Protein AF-0000000085067129 (afdb_homodimer)

Organism: Shewanella halifaxensis (strain HAW-EB4) (NCBI:txid458817)

Secondary structure (DSSP, 8-state):
---GGGS-HHHHHHHHHHHHH--HHHHHHHHT--HHHHHHHHHHHHHHHTS--EEEETTEEEE-HHHHHHHHHHHHHHHHHHHHHHS-S---S---EEEEEE--HHHHTTHHHHHHHHHHHHT--EEEEEE---TTHHHHHHTTS-SEEEESS----SSEEEEEEEEE---EEEEETT-GGGG-SSPP-HHHHHTS-EEEE---SSTTPPPHHHHHHHHTT----EEEEE--HHHHHHHHHTSS-EEEE-BHHHHHHHHHHSSEEEEEPPHHHHHHHHHHH--EEEEEEEETT--SS-HHHHHHHHHHHHHHB--S-GGGGS---/---GGGS-HHHHHHHHHHHHH--HHHHHHHHT--HHHHHHHHHHHHHHHTS--EEEETTEEEE-HHHHHHHHHHHHHHHHHHHHHHS-S---S---EEEEEE--HHHHTTHHHHHHHHHHHHT--EEEEEE---TTHHHHHHTTS-SEEEESS----SSEEEEEEEEE---EEEEETT-GGGG-SSPP-HHHHHTS-EEEE---SSTTPPPHHHHHHHHTT----EEEEE--HHHHHHHHHTSS-EEEE-BHHHHHHHHHHSSEEEEEPPHHHHHHHHHHH--EEEEEEEETT--SS-HHHHHHHHHHHHHHB--S-GGGGS---

InterPro domains:
  IPR000847 LysR, HTH, N-terminal domain [PF00126] (11-63)
  IPR000847 LysR, HTH, N-terminal domain [PS50931] (11-64)
  IPR005119 LysR, substrate-binding [PF03466] (95-211)
  IPR036388 Winged helix-like DNA-binding domain superfamily [G3DSA:1.10.10.10] (8-89)
  IPR036390 Winged helix DNA-binding domain superfamily [SSF46785] (8-84)
  IPR050389 LysR-type Transcriptional Regulators [PTHR30118] (3-269)

pLDDT: mean 81.86, std 15.65, range [25.8, 98.38]

Sequence (650 aa):
MSKLSVNSLFDIQVFVLLYESLNATAVSQTLGVPSSKISRSLKSLRHSLNAPLFIRKQQGFETSDLANDIYPKMKRIVELAKHCEKIQVGTDNLRTRKLVIACPPTLSLNLLNHLQARAHEEQDSFLFHIKPCTSNVAELIKQQHVDIAVTYGAYNTEQLTSSLIVTSSNYVLVAKQGHPLLSHQQPLGLDDIFDYPYISFSGNEINDVIDPLECYALDVERKLKLVVKVCFLADLMLQLEQSDAIALLSHMDAVEFLCQRGNIGALKLEKSLCESINQRSGCDHYYLTQMRKNTTSPSWIGEEIHRYIQANITSDSEGYNEDIKMSKLSVNSLFDIQVFVLLYESLNATAVSQTLGVPSSKISRSLKSLRHSLNAPLFIRKQQGFETSDLANDIYPKMKRIVELAKHCEKIQVGTDNLRTRKLVIACPPTLSLNLLNHLQARAHEEQDSFLFHIKPCTSNVAELIKQQHVDIAVTYGAYNTEQLTSSLIVTSSNYVLVAKQGHPLLSHQQPLGLDDIFDYPYISFSGNEINDVIDPLECYALDVERKLKLVVKVCFLADLMLQLEQSDAIALLSHMDAVEFLCQRGNIGALKLEKSLCESINQRSGCDHYYLTQMRKNTTSPSWIGEEIHRYIQANITSDSEGYNEDIK

Radius of gyration: 26.35 Å; Cα contacts (8 Å, |Δi|>4): 1112; chains: 2; bounding box: 60×76×76 Å

Solvent-accessible surface area (backbone atoms only — not comparable to full-atom values): 35359 Å² total; per-residue (Å²): 133,55,49,68,77,76,54,51,70,63,35,40,42,50,49,42,44,29,70,74,59,29,28,64,65,59,35,19,62,74,69,69,43,58,60,67,57,52,53,48,32,50,48,49,51,25,57,25,64,70,42,74,41,62,43,82,50,97,83,43,47,38,77,29,71,58,34,59,60,44,41,66,58,37,43,44,50,45,52,50,48,54,51,51,65,63,54,64,86,70,80,82,62,80,63,61,42,74,44,30,34,23,28,26,61,60,66,40,59,62,44,58,60,53,50,51,54,49,29,57,74,69,71,48,54,62,30,44,29,46,36,71,33,45,71,57,45,68,58,32,37,77,71,63,70,24,57,37,32,46,32,66,60,76,57,66,52,97,57,27,36,44,44,80,59,46,74,43,61,42,41,30,40,35,28,21,58,86,41,70,76,71,67,48,85,61,85,82,50,69,68,66,56,49,74,32,41,29,39,45,63,55,44,63,30,58,80,86,68,72,52,38,62,57,46,33,24,60,74,72,71,42,76,66,45,67,56,36,34,36,37,46,68,70,38,47,46,53,51,23,61,75,42,79,28,34,35,63,43,45,36,45,62,42,51,48,46,40,40,73,49,37,67,31,38,75,40,76,56,55,67,71,56,28,49,57,34,27,64,76,60,43,62,51,38,37,17,46,34,32,49,61,85,54,78,84,59,65,69,63,55,63,49,51,52,42,52,50,52,56,70,31,38,51,61,88,67,79,70,69,79,58,85,83,120,132,59,47,68,78,78,54,50,70,63,34,40,43,51,49,41,43,28,70,74,60,29,27,64,65,61,36,20,62,73,69,70,44,59,60,68,56,54,52,49,31,50,48,50,50,26,58,24,64,68,42,74,41,63,44,81,51,96,85,40,47,39,77,28,74,59,36,61,58,44,40,66,59,37,42,45,50,44,52,50,49,55,50,52,66,63,55,63,86,70,80,81,62,82,63,62,43,74,44,31,34,22,27,27,58,61,65,40,58,59,44,58,59,54,51,53,54,48,28,57,75,68,71,49,52,62,31,45,29,45,36,71,33,45,70,57,44,68,57,33,39,75,71,64,70,24,58,37,31,47,32,66,59,74,56,64,53,98,56,28,35,44,44,81,61,47,73,44,61,41,41,29,40,36,28,21,56,85,40,70,77,72,67,47,84,61,86,81,49,71,68,65,56,48,72,32,41,30,38,46,63,55,44,64,29,58,81,87,69,72,51,39,61,56,46,34,24,60,73,71,71,44,77,65,45,66,56,36,34,36,39,46,69,71,36,46,46,54,52,23,58,74,40,80,27,34,34,64,43,44,35,45,63,42,52,50,47,38,41,72,48,38,66,31,38,74,39,77,56,53,67,71,55,27,50,57,33,27,65,77,60,43,62,52,38,37,17,45,33,32,49,61,84,54,79,85,58,64,69,63,56,60,52,51,52,41,51,50,53,56,69,32,37,51,61,89,66,80,70,67,81,55,82,84,121

Foldseek 3Di:
DLACVVADLVLLQLLLVCVVVLALVVSCVVVVHDSVVSVVSLVSNCSSVVHHQWDDDPPGTDGDPVSVVCNVVSVVSNVVVVVVVVVDPDDPPQPAAEAEEAEAQLQVLCLVVLLVVVCVVVVHHYDYHYHHQALCNVVCQVVPVHAKYKAQDFDDDPWKGKDWLDWFQWKKKKAFAPQPVQPDPDADDPVNQQVAEEEAEDSHNDPPDDGLQRVLCVVVVHDRNYDYYDRHLVVVLVVRNVGSYMYIDFFAVSQLCSVVVHSMDIDIHDNVRSCSSCVPVHITIIIMMHTPPSPSDDPVSVVSSSVSRVVGTDDPPPPPPPPPD/DLDCVVADLVLLQLLLVCVVVLALVVSCVVVVHDSVVSVVSLVSNCSSNVHHQWDDDPPGTDGDPVSVVCNVVSVVSNVVVVVVVVVDPDDPPLPAAEAEEAEAQLQVPCLVVLLVVVCVVVVHHYDYHYHHQALCNVVCQVVPVHAKYKAQDFDDDPWKGKDWLDWFQWKKKKAFAPQPVQPDPDADDPVNQQVAEEEAEDSHNDPPDDGLQRVLCVVVVHDRNYDYYDRHLVVVLVVRNVGSYMYIDFFQVSQLCSVVVHSMDIDIHDNVRSCSSCVPVHTGIIIMMHTPPSPRDDPVSVVSSSVSRVVGGDDPPPPPPPDSD

Nearest PDB structures (foldseek):
  6g4r-assembly1_E  TM=5.473E-01  e=1.650E-16  Corynebacterium glutamicum
  3k1m-assembly1_B  TM=4.898E-01  e=7.679E-16  Acinetobacter baylyi ADP1
  3k1n-assembly1_A  TM=5.015E-01  e=6.852E-15  Acinetobacter baylyi ADP1
  5y2v-assembly1_C  TM=5.185E-01  e=5.762E-14  Synechocystis sp. PCC 6803 substr. Kazusa
  3k1p-assembly1_A  TM=5.058E-01  e=4.567E-13  Acinetobacter baylyi ADP1

Structure (mmCIF, N/CA/C/O backbone):
data_AF-0000000085067129-model_v1
#
loop_
_entity.id
_entity.type
_entity.pdbx_description
1 polymer 'Transcriptional regulator, LysR family'
#
loop_
_atom_site.group_PDB
_atom_site.id
_atom_site.type_symbol
_atom_site.label_atom_id
_atom_site.label_alt_id
_atom_site.label_comp_id
_atom_site.label_asym_id
_atom_site.label_entity_id
_atom_site.label_seq_id
_atom_site.pdbx_PDB_ins_code
_atom_site.Cartn_x
_atom_site.Cartn_y
_atom_site.Cartn_z
_atom_site.occupancy
_atom_site.B_iso_or_equiv
_atom_site.auth_seq_id
_atom_site.auth_comp_id
_atom_site.auth_asym_id
_atom_site.auth_atom_id
_atom_site.pdbx_PDB_model_num
ATOM 1 N N . MET A 1 1 ? -7.16 4.59 -36.938 1 28.03 1 MET A N 1
ATOM 2 C CA . MET A 1 1 ? -7.727 4.203 -35.625 1 28.03 1 MET A CA 1
ATOM 3 C C . MET A 1 1 ? -7.297 2.791 -35.25 1 28.03 1 MET A C 1
ATOM 5 O O . MET A 1 1 ? -7.875 1.811 -35.719 1 28.03 1 MET A O 1
ATOM 9 N N . SER A 1 2 ? -6.164 2.324 -35.312 1 39.16 2 SER A N 1
ATOM 10 C CA . SER A 1 2 ? -5.402 1.082 -35.406 1 39.16 2 SER A CA 1
ATOM 11 C C . SER A 1 2 ? -5.641 0.186 -34.219 1 39.16 2 SER A C 1
ATOM 13 O O . SER A 1 2 ? -5.293 0.551 -33.094 1 39.16 2 SER A O 1
ATOM 15 N N . LYS A 1 3 ? -6.938 -0.346 -34.062 1 54.72 3 LYS A N 1
ATOM 16 C CA . LYS A 1 3 ? -7.602 -0.841 -32.844 1 54.72 3 LYS A CA 1
ATOM 17 C C . LYS A 1 3 ? -7.141 -2.256 -32.5 1 54.72 3 LYS A C 1
ATOM 19 O O . LYS A 1 3 ? -7.285 -3.172 -33.312 1 54.72 3 LYS A O 1
ATOM 24 N N . LEU A 1 4 ? -6.324 -2.463 -31.5 1 57 4 LEU A N 1
ATOM 25 C CA . LEU A 1 4 ? -5.934 -3.752 -30.938 1 57 4 LEU A CA 1
ATOM 26 C C . LEU A 1 4 ? -7.133 -4.695 -30.875 1 57 4 LEU A C 1
ATOM 28 O O . LEU A 1 4 ? -6.961 -5.914 -30.797 1 57 4 LEU A O 1
ATOM 32 N N . SER A 1 5 ? -8.219 -4.098 -31.109 1 57.72 5 SER A N 1
ATOM 33 C CA . SER A 1 5 ? -9.445 -4.867 -30.938 1 57.72 5 SER A CA 1
ATOM 34 C C . SER A 1 5 ? -9.625 -5.891 -32.062 1 57.72 5 SER A C 1
ATOM 36 O O . SER A 1 5 ? -10.336 -6.883 -31.891 1 57.72 5 SER A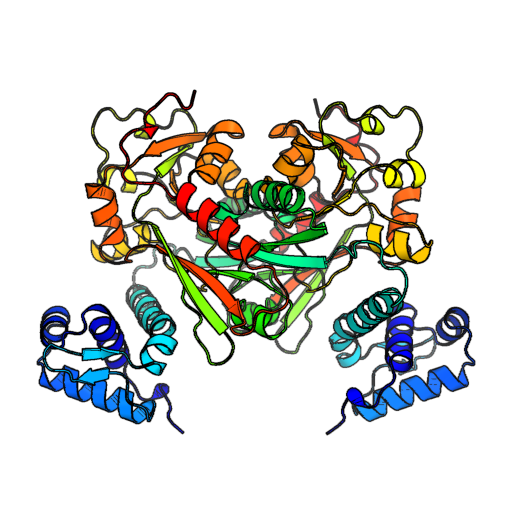 O 1
ATOM 38 N N . VAL A 1 6 ? -8.953 -5.68 -33.156 1 57.31 6 VAL A N 1
ATOM 39 C CA . VAL A 1 6 ? -9.125 -6.578 -34.281 1 57.31 6 VAL A CA 1
ATOM 40 C C . VAL A 1 6 ? -8.211 -7.789 -34.125 1 57.31 6 VAL A C 1
ATOM 42 O O . VAL A 1 6 ? -8.438 -8.828 -34.75 1 57.31 6 VAL A O 1
ATOM 45 N N . ASN A 1 7 ? -7.27 -7.668 -33.281 1 67.12 7 ASN A N 1
ATOM 46 C CA . ASN A 1 7 ? -6.32 -8.766 -33.094 1 67.12 7 ASN A CA 1
ATOM 47 C C . ASN A 1 7 ? -6.883 -9.852 -32.188 1 67.12 7 ASN A C 1
ATOM 49 O O . ASN A 1 7 ? -7.625 -9.562 -31.25 1 67.12 7 ASN A O 1
ATOM 53 N N . SER A 1 8 ? -6.691 -11.055 -32.656 1 68.44 8 SER A N 1
ATOM 54 C CA . SER A 1 8 ? -7.098 -12.195 -31.844 1 68.44 8 SER A CA 1
ATOM 55 C C . SER A 1 8 ? -6.211 -12.336 -30.625 1 68.44 8 SER A C 1
ATOM 57 O O . SER A 1 8 ? -5.105 -11.789 -30.578 1 68.44 8 SER A O 1
ATOM 59 N N . LEU A 1 9 ? -6.719 -13.062 -29.703 1 74.44 9 LEU A N 1
ATOM 60 C CA . LEU A 1 9 ? -5.914 -13.383 -28.531 1 74.44 9 LEU A CA 1
ATOM 61 C C . LEU A 1 9 ? -4.672 -14.172 -28.922 1 74.44 9 LEU A C 1
ATOM 63 O O . LEU A 1 9 ? -3.629 -14.055 -28.281 1 74.44 9 LEU A O 1
ATOM 67 N N . PHE A 1 10 ? -4.844 -14.875 -30 1 75.81 10 PHE A N 1
ATOM 68 C CA . PHE A 1 10 ? -3.699 -15.617 -30.516 1 75.81 10 PHE A CA 1
ATOM 69 C C . PHE A 1 10 ? -2.596 -14.664 -30.969 1 75.81 10 PHE A C 1
ATOM 71 O O . PHE A 1 10 ? -1.421 -14.891 -30.672 1 75.81 10 PHE A O 1
ATOM 78 N N . ASP A 1 11 ? -2.951 -13.633 -31.594 1 78.5 11 ASP A N 1
ATOM 79 C CA . ASP A 1 11 ? -1.977 -12.648 -32.031 1 78.5 11 ASP A CA 1
ATOM 80 C C . ASP A 1 11 ? -1.205 -12.055 -30.859 1 78.5 11 ASP A C 1
ATOM 82 O O . ASP A 1 11 ? 0.01 -11.859 -30.953 1 78.5 11 ASP A O 1
ATOM 86 N N . ILE A 1 12 ? -1.959 -11.867 -29.844 1 78 12 ILE A N 1
ATOM 87 C CA . ILE A 1 12 ? -1.358 -11.273 -28.656 1 78 12 ILE A CA 1
ATOM 88 C C . ILE A 1 12 ? -0.426 -12.289 -27.984 1 78 12 ILE A C 1
ATOM 90 O O . ILE A 1 12 ? 0.656 -11.93 -27.516 1 78 12 ILE A O 1
ATOM 94 N N . GLN A 1 13 ? -0.81 -13.461 -28.016 1 80.19 13 GLN A N 1
ATOM 95 C CA . GLN A 1 13 ? 0.021 -14.531 -27.469 1 80.19 13 GLN A CA 1
ATOM 96 C C . GLN A 1 13 ? 1.319 -14.672 -28.266 1 80.19 13 GLN A C 1
ATOM 98 O O . GLN A 1 13 ? 2.389 -14.859 -27.688 1 80.19 13 GLN A O 1
ATOM 103 N N . VAL A 1 14 ? 1.22 -14.57 -29.531 1 81 14 VAL A N 1
ATOM 104 C CA . VAL A 1 14 ? 2.385 -14.648 -30.406 1 81 14 VAL A CA 1
ATOM 105 C C . VAL A 1 14 ? 3.357 -13.516 -30.078 1 81 14 VAL A C 1
ATOM 107 O O . VAL A 1 14 ? 4.562 -13.742 -29.953 1 81 14 VAL A O 1
ATOM 110 N N . PHE A 1 15 ? 2.844 -12.375 -29.891 1 85.31 15 PHE A N 1
ATOM 111 C CA . PHE A 1 15 ? 3.66 -11.227 -29.531 1 85.31 15 PHE A CA 1
ATOM 112 C C . PHE A 1 15 ? 4.426 -11.477 -28.234 1 85.31 15 PHE A C 1
ATOM 114 O O . PHE A 1 15 ? 5.637 -11.266 -28.172 1 85.31 15 PHE A O 1
ATOM 121 N N . VAL A 1 16 ? 3.676 -11.922 -27.328 1 79.5 16 VAL A N 1
ATOM 122 C CA . VAL A 1 16 ? 4.266 -12.117 -26 1 79.5 16 VAL A CA 1
ATOM 123 C C . VAL A 1 16 ? 5.379 -13.164 -26.094 1 79.5 16 VAL A C 1
ATOM 125 O O . VAL A 1 16 ? 6.48 -12.945 -25.578 1 79.5 16 VAL A O 1
ATOM 128 N N . LEU A 1 17 ? 5.141 -14.211 -26.703 1 78.94 17 LEU A N 1
ATOM 129 C CA . LEU A 1 17 ? 6.105 -15.297 -26.812 1 78.94 17 LEU A CA 1
ATOM 130 C C . LEU A 1 17 ? 7.32 -14.867 -27.625 1 78.94 17 LEU A C 1
ATOM 132 O O . LEU A 1 17 ? 8.453 -15.234 -27.297 1 78.94 17 LEU A O 1
ATOM 136 N N . LEU A 1 18 ? 7.09 -14.086 -28.609 1 83.94 18 LEU A N 1
ATOM 137 C CA . LEU A 1 18 ? 8.195 -13.609 -29.422 1 83.94 18 LEU A CA 1
ATOM 138 C C . LEU A 1 18 ? 9.062 -12.617 -28.656 1 83.94 18 LEU A C 1
ATOM 140 O O . LEU A 1 18 ? 10.281 -12.617 -28.781 1 83.94 18 LEU A O 1
ATOM 144 N N . TYR A 1 19 ? 8.367 -11.805 -27.984 1 80 19 TYR A N 1
ATOM 145 C CA . TYR A 1 19 ? 9.086 -10.844 -27.156 1 80 19 TYR A CA 1
ATOM 146 C C . TYR A 1 19 ? 10.023 -11.562 -26.188 1 80 19 TYR A C 1
ATOM 148 O O . TYR A 1 19 ? 11.156 -11.125 -25.969 1 80 19 TYR A O 1
ATOM 156 N N . GLU A 1 20 ? 9.594 -12.617 -25.688 1 75.56 20 GLU A N 1
ATOM 157 C CA . GLU A 1 20 ? 10.32 -13.352 -24.656 1 75.56 20 GLU A CA 1
ATOM 158 C C . GLU A 1 20 ? 11.414 -14.219 -25.266 1 75.56 20 GLU A C 1
ATOM 160 O O . GLU A 1 20 ? 12.492 -14.375 -24.688 1 75.56 20 GLU A O 1
ATOM 165 N N . SER A 1 21 ? 11.141 -14.766 -26.406 1 75.31 21 SER A N 1
ATOM 166 C CA . SER A 1 21 ? 12.078 -15.711 -27 1 75.31 21 SER A CA 1
ATOM 167 C C . SER A 1 21 ? 12.93 -15.047 -28.062 1 75.31 21 SER A C 1
ATOM 169 O O . SER A 1 21 ? 14.016 -15.531 -28.391 1 75.31 21 SER A O 1
ATOM 171 N N . LEU A 1 22 ? 12.406 -14.016 -28.594 1 80.31 22 LEU A N 1
ATOM 172 C CA . LEU A 1 22 ? 12.984 -13.305 -29.734 1 80.31 22 LEU A CA 1
ATOM 173 C C . LEU A 1 22 ? 13.352 -14.281 -30.859 1 80.31 22 LEU A C 1
ATOM 175 O O . LEU A 1 22 ? 14.336 -14.078 -31.562 1 80.31 22 LEU A O 1
ATOM 179 N N . ASN A 1 23 ? 12.602 -15.352 -30.844 1 80.19 23 ASN A N 1
ATOM 180 C CA . ASN A 1 23 ? 12.789 -16.406 -31.828 1 80.19 23 ASN A CA 1
ATOM 181 C C . ASN A 1 23 ? 11.453 -16.938 -32.344 1 80.19 23 ASN A C 1
ATOM 183 O O . ASN A 1 23 ? 10.703 -17.594 -31.609 1 80.19 23 ASN A O 1
ATOM 187 N N . ALA A 1 24 ? 11.281 -16.781 -33.625 1 83.62 24 ALA A N 1
ATOM 188 C CA . ALA A 1 24 ? 10 -17.125 -34.219 1 83.62 24 ALA A CA 1
ATOM 189 C C . ALA A 1 24 ? 9.805 -18.641 -34.281 1 83.62 24 ALA A C 1
ATOM 191 O O . ALA A 1 24 ? 8.688 -19.141 -34.125 1 83.62 24 ALA A O 1
ATOM 192 N N . THR A 1 25 ? 10.867 -19.312 -34.469 1 84.12 25 THR A N 1
ATOM 193 C CA . THR A 1 25 ? 10.781 -20.766 -34.531 1 84.12 25 THR A CA 1
ATOM 194 C C . THR A 1 25 ? 10.391 -21.359 -33.188 1 84.12 25 THR A C 1
ATOM 196 O O . THR A 1 25 ? 9.562 -22.266 -33.094 1 84.12 25 THR A O 1
ATOM 199 N N . ALA A 1 26 ? 10.977 -20.797 -32.25 1 81.5 26 ALA A N 1
ATOM 200 C CA . ALA A 1 26 ? 10.664 -21.234 -30.906 1 81.5 26 ALA A CA 1
ATOM 201 C C . ALA A 1 26 ? 9.195 -20.984 -30.562 1 81.5 26 ALA A C 1
ATOM 203 O O . ALA A 1 26 ? 8.547 -21.812 -29.922 1 81.5 26 ALA A O 1
ATOM 204 N N . VAL A 1 27 ? 8.758 -19.891 -31.078 1 84.06 27 VAL A N 1
ATOM 205 C CA . VAL A 1 27 ? 7.367 -19.531 -30.812 1 84.06 27 VAL A CA 1
ATOM 206 C C . VAL A 1 27 ? 6.43 -20.484 -31.562 1 84.06 27 VAL A C 1
ATOM 208 O O . VAL A 1 27 ? 5.445 -20.969 -30.984 1 84.06 27 VAL A O 1
ATOM 211 N N . SER A 1 28 ? 6.73 -20.781 -32.688 1 85.38 28 SER A N 1
ATOM 212 C CA . SER A 1 28 ? 5.961 -21.719 -33.5 1 85.38 28 SER A CA 1
ATOM 213 C C . SER A 1 28 ? 5.883 -23.094 -32.844 1 85.38 28 SER A C 1
ATOM 215 O O . SER A 1 28 ? 4.812 -23.688 -32.781 1 85.38 28 SER A O 1
ATOM 217 N N . GLN A 1 29 ? 6.938 -23.469 -32.344 1 81.56 29 GLN A N 1
ATOM 218 C CA . GLN A 1 29 ? 7.008 -24.766 -31.688 1 81.56 29 GLN A CA 1
ATOM 219 C C . GLN A 1 29 ? 6.195 -24.781 -30.406 1 81.56 29 GLN A C 1
ATOM 221 O O . GLN A 1 29 ? 5.469 -25.734 -30.125 1 81.56 29 GLN A O 1
ATOM 226 N N . THR A 1 30 ? 6.289 -23.75 -29.766 1 77.25 30 THR A N 1
ATOM 227 C CA . THR A 1 30 ? 5.602 -23.641 -28.484 1 77.25 30 THR A CA 1
ATOM 228 C C . THR A 1 30 ? 4.086 -23.641 -28.688 1 77.25 30 THR A C 1
ATOM 230 O O . THR A 1 30 ? 3.352 -24.266 -27.922 1 77.25 30 THR A O 1
ATOM 233 N N . LEU A 1 31 ? 3.66 -22.938 -29.734 1 77.81 31 LEU A N 1
ATOM 234 C CA . LEU A 1 31 ? 2.23 -22.766 -29.969 1 77.81 31 LEU A CA 1
ATOM 235 C C . LEU A 1 31 ? 1.7 -23.859 -30.875 1 77.81 31 LEU A C 1
ATOM 237 O O . LEU A 1 31 ? 0.486 -24.031 -31.016 1 77.81 31 LEU A O 1
ATOM 241 N N . GLY A 1 32 ? 2.572 -24.578 -31.406 1 80.75 32 GLY A N 1
ATOM 242 C CA . GLY A 1 32 ? 2.17 -25.656 -32.281 1 80.75 32 GLY A CA 1
ATOM 243 C C . GLY A 1 32 ? 1.55 -25.172 -33.594 1 80.75 32 GLY A C 1
ATOM 244 O O . GLY A 1 32 ? 0.578 -25.75 -34.062 1 80.75 32 GLY A O 1
ATOM 245 N N . VAL A 1 33 ? 1.959 -24.078 -34 1 82.75 33 VAL A N 1
ATOM 246 C CA . VAL A 1 33 ? 1.422 -23.516 -35.25 1 82.75 33 VAL A CA 1
ATOM 247 C C . VAL A 1 33 ? 2.557 -23.281 -36.25 1 82.75 33 VAL A C 1
ATOM 249 O O . VAL A 1 33 ? 3.715 -23.125 -35.844 1 82.75 33 VAL A O 1
ATOM 252 N N . PRO A 1 34 ? 2.254 -23.359 -37.5 1 85.94 34 PRO A N 1
ATOM 253 C CA . PRO A 1 34 ? 3.275 -23.078 -38.531 1 85.94 34 PRO A CA 1
ATOM 254 C C . PRO A 1 34 ? 3.846 -21.672 -38.406 1 85.94 34 PRO A C 1
ATOM 256 O O . PRO A 1 34 ? 3.158 -20.75 -37.969 1 85.94 34 PRO A O 1
ATOM 259 N N . SER A 1 35 ? 5.086 -21.547 -38.906 1 86.06 35 SER A N 1
ATOM 260 C CA . SER A 1 35 ? 5.793 -20.266 -38.875 1 86.06 35 SER A CA 1
ATOM 261 C C . SER A 1 35 ? 5.051 -19.203 -39.656 1 86.06 35 SER A C 1
ATOM 263 O O . SER A 1 35 ? 5.113 -18.016 -39.312 1 86.06 35 SER A O 1
ATOM 265 N N . SER A 1 36 ? 4.371 -19.578 -40.688 1 87.5 36 SER A N 1
ATOM 266 C CA . SER A 1 36 ? 3.611 -18.641 -41.5 1 87.5 36 SER A CA 1
ATOM 267 C C . SER A 1 36 ? 2.516 -17.953 -40.688 1 87.5 36 SER A C 1
ATOM 269 O O . SER A 1 36 ? 2.232 -16.766 -40.875 1 87.5 36 SER A O 1
ATOM 271 N N . LYS A 1 37 ? 1.943 -18.719 -39.781 1 84.12 37 LYS A N 1
ATOM 272 C CA . LYS A 1 37 ? 0.895 -18.172 -38.938 1 84.12 37 LYS A CA 1
ATOM 273 C C . LYS A 1 37 ? 1.464 -17.156 -37.938 1 84.12 37 LYS A C 1
ATOM 275 O O . LYS A 1 37 ? 0.814 -16.156 -37.625 1 84.12 37 LYS A O 1
ATOM 280 N N . ILE A 1 38 ? 2.68 -17.438 -37.5 1 86.19 38 ILE A N 1
ATOM 281 C CA . ILE A 1 38 ? 3.357 -16.5 -36.594 1 86.19 38 ILE A CA 1
ATOM 282 C C . ILE A 1 38 ? 3.625 -15.188 -37.312 1 86.19 38 ILE A C 1
ATOM 284 O O . ILE A 1 38 ? 3.355 -14.109 -36.781 1 86.19 38 ILE A O 1
ATOM 288 N N . SER A 1 39 ? 4.102 -15.258 -38.562 1 85.5 39 SER A N 1
ATOM 289 C CA . SER A 1 39 ? 4.398 -14.078 -39.344 1 85.5 39 SER A CA 1
ATOM 290 C C . SER A 1 39 ? 3.137 -13.273 -39.625 1 85.5 39 SER 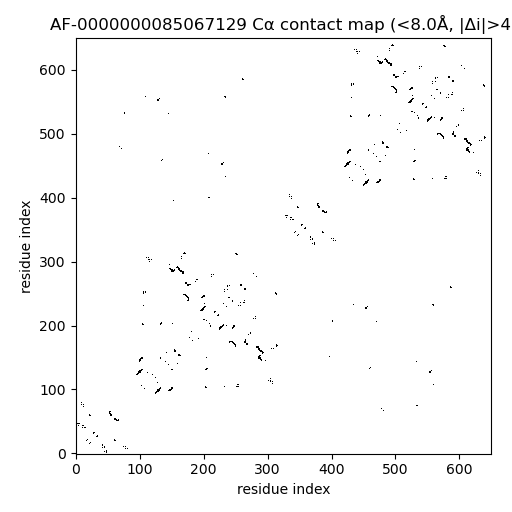A C 1
ATOM 292 O O . SER A 1 39 ? 3.162 -12.039 -39.594 1 85.5 39 SER A O 1
ATOM 294 N N . ARG A 1 40 ? 2.109 -13.984 -39.906 1 83.94 40 ARG A N 1
ATOM 295 C CA . ARG A 1 40 ? 0.84 -13.312 -40.156 1 83.94 40 ARG A CA 1
ATOM 296 C C . ARG A 1 40 ? 0.342 -12.578 -38.938 1 83.94 40 ARG A C 1
ATOM 298 O O . ARG A 1 40 ? -0.162 -11.461 -39.031 1 83.94 40 ARG A O 1
ATOM 305 N N . SER A 1 41 ? 0.407 -13.336 -37.844 1 84.5 41 SER A N 1
ATOM 306 C CA . SER A 1 41 ? -0.008 -12.742 -36.562 1 84.5 41 SER A CA 1
ATOM 307 C C . SER A 1 41 ? 0.781 -11.469 -36.281 1 84.5 41 SER A C 1
ATOM 309 O O . SER A 1 41 ? 0.21 -10.461 -35.844 1 84.5 41 SER A O 1
ATOM 311 N N . LEU A 1 42 ? 2.078 -11.5 -36.5 1 85.69 42 LEU A N 1
ATOM 312 C CA . LEU A 1 42 ? 2.934 -10.352 -36.25 1 85.69 42 LEU A CA 1
ATOM 313 C C . LEU A 1 42 ? 2.613 -9.211 -37.188 1 85.69 42 LEU A C 1
ATOM 315 O O . LEU A 1 42 ? 2.627 -8.039 -36.812 1 85.69 42 LEU A O 1
ATOM 319 N N . LYS A 1 43 ? 2.346 -9.562 -38.375 1 83.69 43 LYS A N 1
ATOM 320 C CA . LYS A 1 43 ? 1.936 -8.57 -39.375 1 83.69 43 LYS A CA 1
ATOM 321 C C . LYS A 1 43 ? 0.625 -7.898 -38.969 1 83.69 43 LYS A C 1
ATOM 323 O O . LYS A 1 43 ? 0.479 -6.68 -39.094 1 83.69 43 LYS A O 1
ATOM 328 N N . SER A 1 44 ? -0.249 -8.766 -38.531 1 80.06 44 SER A N 1
ATOM 329 C CA . SER A 1 44 ? -1.54 -8.25 -38.094 1 80.06 44 SER A CA 1
ATOM 330 C C . SER A 1 44 ? -1.376 -7.258 -36.938 1 80.06 44 SER A C 1
ATOM 332 O O . SER A 1 44 ? -2 -6.195 -36.938 1 80.06 44 SER A O 1
ATOM 334 N N . LEU A 1 45 ? -0.568 -7.59 -36 1 80.75 45 LEU A N 1
ATOM 335 C CA . LEU A 1 45 ? -0.327 -6.723 -34.844 1 80.75 45 LEU A CA 1
ATOM 336 C C . LEU A 1 45 ? 0.368 -5.438 -35.281 1 80.75 45 LEU A C 1
ATOM 338 O O . LEU A 1 45 ? 0.041 -4.355 -34.781 1 80.75 45 LEU A O 1
ATOM 342 N N . ARG A 1 46 ? 1.333 -5.559 -36.219 1 80.19 46 ARG A N 1
ATOM 343 C CA . ARG A 1 46 ? 2.031 -4.395 -36.75 1 80.19 46 ARG A CA 1
ATOM 344 C C . ARG A 1 46 ? 1.061 -3.445 -37.438 1 80.19 46 ARG A C 1
ATOM 346 O O . ARG A 1 46 ? 1.158 -2.225 -37.281 1 80.19 46 ARG A O 1
ATOM 353 N N . HIS A 1 47 ? 0.216 -4.066 -38.125 1 76.25 47 HIS A N 1
ATOM 354 C CA . HIS A 1 47 ? -0.789 -3.279 -38.812 1 76.25 47 HIS A CA 1
ATOM 355 C C . HIS A 1 47 ? -1.72 -2.574 -37.844 1 76.25 47 HIS A C 1
ATOM 357 O O . HIS A 1 47 ? -2.041 -1.396 -38 1 76.25 47 HIS A O 1
ATOM 363 N N . SER A 1 48 ? -2.182 -3.346 -36.844 1 72.56 48 SER A N 1
ATOM 364 C CA . SER A 1 48 ? -3.127 -2.799 -35.875 1 72.56 48 SER A CA 1
ATOM 365 C C . SER A 1 48 ? -2.498 -1.673 -35.062 1 72.56 48 SER A C 1
ATOM 367 O O . SER A 1 48 ? -3.174 -0.708 -34.719 1 72.56 48 SER A O 1
ATOM 369 N N . LEU A 1 49 ? -1.205 -1.826 -34.812 1 71.38 49 LEU A N 1
ATOM 370 C CA . LEU A 1 49 ? -0.521 -0.859 -33.969 1 71.38 49 LEU A CA 1
ATOM 371 C C . LEU A 1 49 ? 0.231 0.169 -34.812 1 71.38 49 LEU A C 1
ATOM 373 O O . LEU A 1 49 ? 0.749 1.151 -34.281 1 71.38 49 LEU A O 1
ATOM 377 N N . ASN A 1 50 ? 0.253 -0.011 -36.125 1 69.31 50 ASN A N 1
ATOM 378 C CA . ASN A 1 50 ? 0.887 0.851 -37.125 1 69.31 50 ASN A CA 1
ATOM 379 C C . ASN A 1 50 ? 2.328 1.177 -36.719 1 69.31 50 ASN A C 1
ATOM 381 O O . ASN A 1 50 ? 2.748 2.334 -36.812 1 69.31 50 ASN A O 1
ATOM 385 N N . ALA A 1 51 ? 3.01 0.261 -36.188 1 72.25 51 ALA A N 1
ATOM 386 C CA . ALA A 1 51 ? 4.398 0.443 -35.781 1 72.25 51 ALA A CA 1
ATOM 387 C C . ALA A 1 51 ? 5.141 -0.89 -35.75 1 72.25 51 ALA A C 1
ATOM 389 O O . ALA A 1 51 ? 4.547 -1.933 -35.469 1 72.25 51 ALA A O 1
ATOM 390 N N . PRO A 1 52 ? 6.383 -0.807 -36.156 1 78.75 52 PRO A N 1
ATOM 391 C CA . PRO A 1 52 ? 7.18 -2.025 -35.969 1 78.75 52 PRO A CA 1
ATOM 392 C C . PRO A 1 52 ? 7.336 -2.428 -34.531 1 78.75 52 PRO A C 1
ATOM 394 O O . PRO A 1 52 ? 7.559 -1.571 -33.656 1 78.75 52 PRO A O 1
ATOM 397 N N . LEU A 1 53 ? 7.055 -3.719 -34.281 1 81.81 53 LEU A N 1
ATOM 398 C CA . LEU A 1 53 ? 7.188 -4.23 -32.906 1 81.81 53 LEU A CA 1
ATOM 399 C C . LEU A 1 53 ? 8.508 -4.973 -32.75 1 81.81 53 LEU A C 1
ATOM 401 O O . LEU A 1 53 ? 9.172 -4.84 -31.719 1 81.81 53 LEU A O 1
ATOM 405 N N . PHE A 1 54 ? 8.914 -5.637 -33.844 1 87.31 54 PHE A N 1
ATOM 406 C CA . PHE A 1 54 ? 10.148 -6.406 -33.812 1 87.31 54 PHE A CA 1
ATOM 407 C C . PHE A 1 54 ? 10.961 -6.137 -35.094 1 87.31 54 PHE A C 1
ATOM 409 O O . PHE A 1 54 ? 10.398 -5.996 -36.188 1 87.31 54 PHE A O 1
ATOM 416 N N . ILE A 1 55 ? 12.234 -5.859 -34.844 1 79.88 55 ILE A N 1
ATOM 417 C CA . ILE A 1 55 ? 13.148 -5.66 -35.969 1 79.88 55 ILE A CA 1
ATOM 418 C C . ILE A 1 55 ? 13.984 -6.914 -36.156 1 79.88 55 ILE A C 1
ATOM 420 O O . ILE A 1 55 ? 14.555 -7.457 -35.219 1 79.88 55 ILE A O 1
ATOM 424 N N . ARG A 1 56 ? 13.938 -7.383 -37.438 1 76.75 56 ARG A N 1
ATOM 425 C CA . ARG A 1 56 ? 14.719 -8.562 -37.75 1 76.75 56 ARG A CA 1
ATOM 426 C C . ARG A 1 56 ? 16.203 -8.227 -37.875 1 76.75 56 ARG A C 1
ATOM 428 O O . ARG A 1 56 ? 16.578 -7.219 -38.469 1 76.75 56 ARG A O 1
ATOM 435 N N . LYS A 1 57 ? 16.953 -8.891 -37.062 1 76.94 57 LYS A N 1
ATOM 436 C CA . LYS A 1 57 ? 18.406 -8.797 -37.125 1 76.94 57 LYS A CA 1
ATOM 437 C C . LYS A 1 57 ? 19.016 -10.109 -37.625 1 76.94 57 LYS A C 1
ATOM 439 O O . LYS A 1 57 ? 18.297 -11.031 -38 1 76.94 57 LYS A O 1
ATOM 444 N N . GLN A 1 58 ? 20.359 -10.148 -37.781 1 70.25 58 GLN A N 1
ATOM 445 C CA . GLN A 1 58 ? 21.047 -11.336 -38.281 1 70.25 58 GLN A CA 1
ATOM 446 C C . GLN A 1 58 ? 20.672 -12.57 -37.469 1 70.25 58 GLN A C 1
ATOM 448 O O . GLN A 1 58 ? 20.453 -13.648 -38.031 1 70.25 58 GLN A O 1
ATOM 453 N N . GLN A 1 59 ? 20.641 -12.359 -36.156 1 68.12 59 GLN A N 1
ATOM 454 C CA . GLN A 1 59 ? 20.281 -13.492 -35.312 1 68.12 59 GLN A CA 1
ATOM 455 C C . GLN A 1 59 ? 19.031 -13.188 -34.5 1 68.12 59 GLN A C 1
ATOM 457 O O . GLN A 1 59 ? 19.141 -12.641 -33.375 1 68.12 59 GLN A O 1
ATOM 462 N N . GLY A 1 60 ? 17.859 -13.398 -35.156 1 73.38 60 GLY A N 1
ATOM 463 C CA . GLY A 1 60 ? 16.625 -13.344 -34.406 1 73.38 60 GLY A CA 1
ATOM 464 C C . GLY A 1 60 ? 15.953 -11.977 -34.438 1 73.38 60 GLY A C 1
ATOM 465 O O . GLY A 1 60 ? 16 -11.289 -35.469 1 73.38 60 GLY A O 1
ATOM 466 N N . PHE A 1 61 ? 15.148 -11.633 -33.469 1 80.25 61 PHE A N 1
ATOM 467 C CA . PHE A 1 61 ? 14.375 -10.398 -33.406 1 80.25 61 PHE A CA 1
ATOM 468 C C . PHE A 1 61 ? 14.898 -9.477 -32.312 1 80.25 61 PHE A C 1
ATOM 470 O O . PHE A 1 61 ? 15.523 -9.945 -31.344 1 80.25 61 PHE A O 1
ATOM 477 N N . GLU A 1 62 ? 14.93 -8.156 -32.625 1 80.06 62 GLU A N 1
ATOM 478 C CA . GLU A 1 62 ? 15.094 -7.133 -31.594 1 80.06 62 GLU A CA 1
ATOM 479 C C . GLU A 1 62 ? 13.789 -6.383 -31.359 1 80.06 62 GLU A C 1
ATOM 481 O O . GLU A 1 62 ? 13.023 -6.137 -32.281 1 80.06 62 GLU A O 1
ATOM 486 N N . THR A 1 63 ? 13.562 -6.172 -30.109 1 79.88 63 THR A N 1
ATOM 487 C CA . THR A 1 63 ? 12.32 -5.504 -29.75 1 79.88 63 THR A CA 1
ATOM 488 C C . THR A 1 63 ? 12.406 -4.004 -30.031 1 79.88 63 THR A C 1
ATOM 490 O O . THR A 1 63 ? 13.492 -3.416 -29.969 1 79.88 63 THR A O 1
ATOM 493 N N . SER A 1 64 ? 11.289 -3.398 -30.484 1 77.38 64 SER A N 1
ATOM 494 C CA . SER A 1 64 ? 11.164 -1.947 -30.578 1 77.38 64 SER A CA 1
ATOM 495 C C . SER A 1 64 ? 10.805 -1.334 -29.234 1 77.38 64 SER A C 1
ATOM 497 O O . SER A 1 64 ? 10.445 -2.051 -28.297 1 77.38 64 SER A O 1
ATOM 499 N N . ASP A 1 65 ? 10.898 -0.002 -29.188 1 66.12 65 ASP A N 1
ATOM 500 C CA . ASP A 1 65 ? 10.492 0.717 -27.984 1 66.12 65 ASP A CA 1
ATOM 501 C C . ASP A 1 65 ? 9.008 0.51 -27.688 1 66.12 65 ASP A C 1
ATOM 503 O O . ASP A 1 65 ? 8.617 0.323 -26.531 1 66.12 65 ASP A O 1
ATOM 507 N N . LEU A 1 66 ? 8.297 0.465 -28.75 1 67.56 66 LEU A N 1
ATOM 508 C CA . LEU A 1 66 ? 6.867 0.243 -28.578 1 67.56 66 LEU A CA 1
ATOM 509 C C . LEU A 1 66 ? 6.594 -1.148 -28.016 1 67.56 66 LEU A C 1
ATOM 511 O O . LEU A 1 66 ? 5.742 -1.313 -27.141 1 67.56 66 LEU A O 1
ATOM 515 N N . ALA A 1 67 ? 7.301 -2.137 -28.562 1 74 67 ALA A N 1
ATOM 516 C CA . ALA A 1 67 ? 7.137 -3.504 -28.078 1 74 67 ALA A CA 1
ATOM 517 C C . ALA A 1 67 ? 7.434 -3.59 -26.578 1 74 67 ALA A C 1
ATOM 519 O O . ALA A 1 67 ? 6.707 -4.254 -25.828 1 74 67 ALA A O 1
ATOM 520 N N . ASN A 1 68 ? 8.383 -2.836 -26.219 1 65.56 68 ASN A N 1
ATOM 521 C CA . ASN A 1 68 ? 8.758 -2.812 -24.812 1 65.56 68 ASN A CA 1
ATOM 522 C C . ASN A 1 68 ? 7.668 -2.184 -23.953 1 65.56 68 ASN A C 1
ATOM 524 O O . ASN A 1 68 ? 7.402 -2.646 -22.844 1 65.56 68 ASN A O 1
ATOM 528 N N . ASP A 1 69 ? 7.043 -1.274 -24.578 1 60 69 ASP A N 1
ATOM 529 C CA . ASP A 1 69 ? 6.012 -0.53 -23.859 1 60 69 ASP A CA 1
ATOM 530 C C . ASP A 1 69 ? 4.738 -1.359 -23.703 1 60 69 ASP A C 1
ATOM 532 O O . ASP A 1 69 ? 4.074 -1.302 -22.672 1 60 69 ASP A O 1
ATOM 536 N N . ILE A 1 70 ? 4.484 -2.213 -24.734 1 65.75 70 ILE A N 1
ATOM 537 C CA . ILE A 1 70 ? 3.166 -2.834 -24.734 1 65.75 70 ILE A CA 1
ATOM 538 C C . ILE A 1 70 ? 3.26 -4.25 -24.172 1 65.75 70 ILE A C 1
ATOM 540 O O . ILE A 1 70 ? 2.242 -4.863 -23.844 1 65.75 70 ILE A O 1
ATOM 544 N N . TYR A 1 71 ? 4.52 -4.75 -24.031 1 69.88 71 TYR A N 1
ATOM 545 C CA . TYR A 1 71 ? 4.711 -6.141 -23.641 1 69.88 71 TYR A CA 1
ATOM 546 C C . TYR A 1 71 ? 4.035 -6.43 -22.312 1 69.88 71 TYR A C 1
ATOM 548 O O . TYR A 1 71 ? 3.258 -7.379 -22.188 1 69.88 71 TYR A O 1
ATOM 556 N N . PRO A 1 72 ? 4.238 -5.586 -21.359 1 60.53 72 PRO A N 1
ATOM 557 C CA . PRO A 1 72 ? 3.617 -5.926 -20.078 1 60.53 72 PRO A CA 1
ATOM 558 C C . PRO A 1 72 ? 2.094 -5.992 -20.156 1 60.53 72 PRO A C 1
ATOM 560 O O . PRO A 1 72 ? 1.475 -6.852 -19.531 1 60.53 72 PRO A O 1
ATOM 563 N N . LYS A 1 73 ? 1.55 -5.207 -20.922 1 59.5 73 LYS A N 1
ATOM 564 C CA . LYS A 1 73 ? 0.098 -5.18 -21.078 1 59.5 73 LYS A CA 1
ATOM 565 C C . LYS A 1 73 ? -0.391 -6.375 -21.891 1 59.5 73 LYS A C 1
ATOM 567 O O . LYS A 1 73 ? -1.406 -6.988 -21.547 1 59.5 73 LYS A O 1
ATOM 572 N N . MET A 1 74 ? 0.354 -6.738 -22.938 1 67.62 74 MET A N 1
ATOM 573 C CA . MET A 1 74 ? -0 -7.879 -23.766 1 67.62 74 MET A CA 1
ATOM 574 C C . MET A 1 74 ? 0.137 -9.188 -23 1 67.62 74 MET A C 1
ATOM 576 O O . MET A 1 74 ? -0.708 -10.078 -23.109 1 67.62 74 MET A O 1
ATOM 580 N N . LYS A 1 75 ? 1.148 -9.195 -22.25 1 67.5 75 LYS A N 1
ATOM 581 C CA . LYS A 1 75 ? 1.334 -10.367 -21.406 1 67.5 75 LYS A CA 1
ATOM 582 C C . LYS A 1 75 ? 0.174 -10.531 -20.422 1 67.5 75 LYS A C 1
ATOM 584 O O . LYS A 1 75 ? -0.338 -11.641 -20.234 1 67.5 75 LYS A O 1
ATOM 589 N N . ARG A 1 76 ? -0.229 -9.5 -19.984 1 61.25 76 ARG A N 1
ATOM 590 C CA . ARG A 1 76 ? -1.359 -9.508 -19.062 1 61.25 76 ARG A CA 1
ATOM 591 C C . ARG A 1 76 ? -2.635 -9.961 -19.766 1 61.25 76 ARG A C 1
ATOM 593 O O . ARG A 1 76 ? -3.436 -10.703 -19.203 1 61.25 76 ARG A O 1
ATOM 600 N N . ILE A 1 77 ? -2.836 -9.547 -20.891 1 61.78 77 ILE A N 1
ATOM 601 C CA . ILE A 1 77 ? -3.996 -9.961 -21.672 1 61.78 77 ILE A CA 1
ATOM 602 C C . ILE A 1 77 ? -3.988 -11.477 -21.844 1 61.78 77 ILE A C 1
ATOM 604 O O . ILE A 1 77 ? -5.012 -12.141 -21.641 1 61.78 77 ILE A O 1
ATOM 608 N N . VAL A 1 78 ? -2.84 -11.961 -22.109 1 65.75 78 VAL A N 1
ATOM 609 C CA . VAL A 1 78 ? -2.73 -13.398 -22.312 1 65.75 78 VAL A CA 1
ATOM 610 C C . VAL A 1 78 ? -2.994 -14.133 -21.016 1 65.75 78 VAL A C 1
ATOM 612 O O . VAL A 1 78 ? -3.695 -15.148 -20.984 1 65.75 78 VAL A O 1
ATOM 615 N N . GLU A 1 79 ? -2.467 -13.609 -20.016 1 62.44 79 GLU A N 1
ATOM 616 C CA . GLU A 1 79 ? -2.664 -14.227 -18.719 1 62.44 79 GLU A CA 1
ATOM 617 C C . GLU A 1 79 ? -4.133 -14.195 -18.297 1 62.44 79 GLU A C 1
ATOM 619 O O . GLU A 1 79 ? -4.668 -15.195 -17.812 1 62.44 79 GLU A O 1
ATOM 624 N N . LEU A 1 80 ? -4.715 -13.102 -18.562 1 56.44 80 LEU A N 1
ATOM 625 C CA . LEU A 1 80 ? -6.129 -12.961 -18.234 1 56.44 80 LEU A CA 1
ATOM 626 C C . LEU A 1 80 ? -6.977 -13.891 -19.094 1 56.44 80 LEU A C 1
ATOM 628 O O . LEU A 1 80 ? -7.926 -14.508 -18.609 1 56.44 80 LEU A O 1
ATOM 632 N N . ALA A 1 81 ? -6.629 -13.992 -20.297 1 56.78 81 ALA A N 1
ATOM 633 C CA . ALA A 1 81 ? -7.352 -14.875 -21.219 1 56.78 81 ALA A CA 1
ATOM 634 C C . ALA A 1 81 ? -7.25 -16.328 -20.766 1 56.78 81 ALA A C 1
ATOM 636 O O . ALA A 1 81 ? -8.242 -17.062 -20.781 1 56.78 81 ALA A O 1
ATOM 637 N N . LYS A 1 82 ? -6.109 -16.703 -20.391 1 58.66 82 LYS A N 1
ATOM 638 C CA . LYS A 1 82 ? -5.91 -18.062 -19.891 1 58.66 82 LYS A CA 1
ATOM 639 C C . LYS A 1 82 ? -6.762 -18.312 -18.641 1 58.66 82 LYS A C 1
ATOM 641 O O . LYS A 1 82 ? -7.32 -19.406 -18.484 1 58.66 82 LYS A O 1
ATOM 646 N N . HIS A 1 83 ? -6.801 -17.312 -17.953 1 55.38 83 HIS A N 1
ATOM 647 C CA . HIS A 1 83 ? -7.625 -17.422 -16.75 1 55.38 83 HIS A CA 1
ATOM 648 C C . HIS A 1 83 ? -9.102 -17.562 -17.109 1 55.38 83 HIS A C 1
ATOM 650 O O . HIS A 1 83 ? -9.828 -18.328 -16.484 1 55.38 83 HIS A O 1
ATOM 656 N N . CYS A 1 84 ? -9.5 -16.812 -18.047 1 50.53 84 CYS A N 1
ATOM 657 C CA . CYS A 1 84 ? -10.883 -16.875 -18.5 1 50.53 84 CYS A CA 1
ATOM 658 C C . CYS A 1 84 ? -11.211 -18.266 -19.047 1 50.53 84 CYS A C 1
ATOM 660 O O . CYS A 1 84 ? -12.32 -18.766 -18.844 1 50.53 84 CYS A O 1
ATOM 662 N N . GLU A 1 85 ? -10.391 -18.75 -19.828 1 50.88 85 GLU A N 1
ATOM 663 C CA . GLU A 1 85 ? -10.609 -20.078 -20.438 1 50.88 85 GLU A CA 1
ATOM 664 C C . GLU A 1 85 ? -10.805 -21.141 -19.359 1 50.88 85 GLU A C 1
ATOM 666 O O . GLU A 1 85 ? -11.531 -22.109 -19.562 1 50.88 85 GLU A O 1
ATOM 671 N N . LYS A 1 86 ? -10.109 -20.938 -18.375 1 46.5 86 LYS A N 1
ATOM 672 C CA . LYS A 1 86 ? -10.172 -21.922 -17.312 1 46.5 86 LYS A CA 1
ATOM 673 C C . LYS A 1 86 ? -11.43 -21.75 -16.469 1 46.5 86 LYS A C 1
ATOM 675 O O . LYS A 1 86 ? -11.789 -22.625 -15.68 1 46.5 86 LYS A O 1
ATOM 680 N N . ILE A 1 87 ? -11.898 -20.531 -16.562 1 42.97 87 ILE A N 1
ATOM 681 C CA . ILE A 1 87 ? -13.18 -20.359 -15.883 1 42.97 87 ILE A CA 1
ATOM 682 C C . ILE A 1 87 ? -14.227 -21.266 -16.531 1 42.97 87 ILE A C 1
ATOM 684 O O . ILE A 1 87 ? -14.57 -21.094 -17.703 1 42.97 87 ILE A O 1
ATOM 688 N N . GLN A 1 88 ? -14.016 -22.531 -16.609 1 40.34 88 GLN A N 1
ATOM 689 C CA . GLN A 1 88 ? -15 -23.5 -17.062 1 40.34 88 GLN A CA 1
ATOM 690 C C . GLN A 1 88 ? -16.406 -23.109 -16.625 1 40.34 88 GLN A C 1
ATOM 692 O O . GLN A 1 88 ? -16.625 -22.734 -15.469 1 40.34 88 GLN A O 1
ATOM 697 N N . VAL A 1 89 ? -17.344 -22.844 -17.516 1 36.31 89 VAL A N 1
ATOM 698 C CA . VAL A 1 89 ? -18.797 -22.672 -17.406 1 36.31 89 VAL A CA 1
ATOM 699 C C . VAL A 1 89 ? -19.359 -23.703 -16.422 1 36.31 89 VAL A C 1
ATOM 701 O O . VAL A 1 89 ? -20.359 -23.453 -15.758 1 36.31 89 VAL A O 1
ATOM 704 N N . GLY A 1 90 ? -19.188 -24.984 -16.578 1 34.91 90 GLY A N 1
ATOM 705 C CA . GLY A 1 90 ? -20.094 -26.016 -16.109 1 34.91 90 GLY A CA 1
ATOM 706 C C . GLY A 1 90 ? -20.188 -26.078 -14.594 1 34.91 90 GLY A C 1
ATOM 707 O O . GLY A 1 90 ? -21.25 -26.391 -14.055 1 34.91 90 GLY A O 1
ATOM 708 N N . THR A 1 91 ? -19.219 -26.938 -13.945 1 35.09 91 THR A N 1
ATOM 709 C CA . THR A 1 91 ? -19.562 -27.578 -12.68 1 35.09 91 THR A CA 1
ATOM 710 C C . THR A 1 91 ? -19.953 -26.531 -11.641 1 35.09 91 THR A C 1
ATOM 712 O O . THR A 1 91 ? -19.297 -25.5 -11.523 1 35.09 91 THR A O 1
ATOM 715 N N . ASP A 1 92 ? -21.172 -26.516 -11.156 1 36.19 92 ASP A N 1
ATOM 716 C CA . ASP A 1 92 ? -21.891 -25.953 -10.016 1 36.19 92 ASP A CA 1
ATOM 717 C C . ASP A 1 92 ? -20.938 -25.625 -8.867 1 36.19 92 ASP A C 1
ATOM 719 O O . ASP A 1 92 ? -21.375 -25.469 -7.723 1 36.19 92 ASP A O 1
ATOM 723 N N . ASN A 1 93 ? -19.766 -26.25 -8.781 1 40.62 93 ASN A N 1
ATOM 724 C CA . ASN A 1 93 ? -19.031 -26.109 -7.535 1 40.62 93 ASN A CA 1
ATOM 725 C C . ASN A 1 93 ? -18.812 -24.641 -7.191 1 40.62 93 ASN A C 1
ATOM 727 O O . ASN A 1 93 ? -18.703 -23.797 -8.086 1 40.62 93 ASN A O 1
ATOM 731 N N . LEU A 1 94 ? -19.094 -24.25 -5.934 1 43.75 94 LEU A N 1
ATOM 732 C CA . LEU A 1 94 ? -19.047 -22.984 -5.195 1 43.75 94 LEU A CA 1
ATOM 733 C C . LEU A 1 94 ? -17.891 -22.125 -5.672 1 43.75 94 LEU A C 1
ATOM 735 O O . LEU A 1 94 ? -16.734 -22.391 -5.359 1 43.75 94 LEU A O 1
ATOM 739 N N . ARG A 1 95 ? -17.891 -21.75 -6.941 1 50.88 95 ARG A N 1
ATOM 740 C CA . ARG A 1 95 ? -16.938 -20.828 -7.562 1 50.88 95 ARG A CA 1
ATOM 741 C C . ARG A 1 95 ? -16.5 -19.75 -6.582 1 50.88 95 ARG A C 1
ATOM 743 O O . ARG A 1 95 ? -17.344 -19.016 -6.039 1 50.88 95 ARG A O 1
ATOM 750 N N . THR A 1 96 ? -15.398 -19.969 -6.129 1 67.56 96 THR A N 1
ATOM 751 C CA . THR A 1 96 ? -14.812 -18.953 -5.254 1 67.56 96 THR A CA 1
ATOM 752 C C . THR A 1 96 ? -14.672 -17.625 -5.984 1 67.56 96 THR A C 1
ATOM 754 O O . THR A 1 96 ? -14.031 -17.547 -7.031 1 67.56 96 THR A O 1
ATOM 757 N N . ARG A 1 97 ? -15.688 -16.75 -5.688 1 78.62 97 ARG A N 1
ATOM 758 C CA . ARG A 1 97 ? -15.656 -15.398 -6.242 1 78.62 97 ARG A CA 1
ATOM 759 C C . ARG A 1 97 ? -14.547 -14.578 -5.602 1 78.62 97 ARG A C 1
ATOM 761 O O . ARG A 1 97 ? -14.367 -14.602 -4.383 1 78.62 97 ARG A O 1
ATOM 768 N N . LYS A 1 98 ? -13.773 -14.023 -6.52 1 85 98 LYS A N 1
ATOM 769 C CA . LYS A 1 98 ? -12.734 -13.117 -6.043 1 85 98 LYS A CA 1
ATOM 770 C C . LYS A 1 98 ? -13.305 -11.734 -5.719 1 85 98 LYS A C 1
ATOM 772 O O . LYS A 1 98 ? -14.094 -11.188 -6.496 1 85 98 LYS A O 1
ATOM 777 N N . LEU A 1 99 ? -13.07 -11.242 -4.582 1 90.31 99 LEU A N 1
ATOM 778 C CA . LEU A 1 99 ? -13.484 -9.914 -4.152 1 90.31 99 LEU A CA 1
ATOM 779 C C . LEU A 1 99 ? -12.281 -9.062 -3.77 1 90.31 99 LEU A C 1
ATOM 781 O O . LEU A 1 99 ? -11.547 -9.406 -2.836 1 90.31 99 LEU A O 1
ATOM 785 N N . VAL A 1 100 ? -12.07 -7.961 -4.457 1 90.94 100 VAL A N 1
ATOM 786 C CA . VAL A 1 100 ? -10.93 -7.086 -4.234 1 90.94 100 VAL A CA 1
ATOM 787 C C . VAL A 1 100 ? -11.352 -5.871 -3.412 1 90.94 100 VAL A C 1
ATOM 789 O O . VAL A 1 100 ? -12.234 -5.117 -3.822 1 90.94 100 VAL A O 1
ATOM 792 N N . ILE A 1 101 ? -10.727 -5.703 -2.293 1 93.94 101 ILE A N 1
ATOM 793 C CA . ILE A 1 101 ? -11.023 -4.605 -1.377 1 93.94 101 ILE A CA 1
ATOM 794 C C . ILE A 1 101 ? -9.789 -3.727 -1.204 1 93.94 101 ILE A C 1
ATOM 796 O O . ILE A 1 101 ? -8.719 -4.215 -0.839 1 93.94 101 ILE A O 1
ATOM 800 N N . ALA A 1 102 ? -9.93 -2.439 -1.529 1 94.19 102 ALA A N 1
ATOM 801 C CA . ALA A 1 102 ? -8.875 -1.47 -1.259 1 94.19 102 ALA A CA 1
ATOM 802 C C . ALA A 1 102 ? -9.094 -0.772 0.08 1 94.19 102 ALA A C 1
ATOM 804 O O . ALA A 1 102 ? -10.164 -0.205 0.321 1 94.19 102 ALA A O 1
ATOM 805 N N . CYS A 1 103 ? -8.102 -0.89 0.88 1 92.69 103 CYS A N 1
ATOM 806 C CA . CYS A 1 103 ? -8.234 -0.338 2.225 1 92.69 103 CYS A CA 1
ATOM 807 C C . CYS A 1 103 ? -6.906 0.206 2.725 1 92.69 103 CYS A C 1
ATOM 809 O O . CYS A 1 103 ? -5.848 -0.343 2.41 1 92.69 103 CYS A O 1
ATOM 811 N N . PRO A 1 104 ? -6.98 1.31 3.504 1 89.44 104 PRO A N 1
ATOM 812 C CA . PRO A 1 104 ? -5.746 1.75 4.156 1 89.44 104 PRO A CA 1
ATOM 813 C C . PRO A 1 104 ? -5.145 0.68 5.066 1 89.44 104 PRO A C 1
ATOM 815 O O . PRO A 1 104 ? -5.879 -0.117 5.656 1 89.44 104 PRO A O 1
ATOM 818 N N . PRO A 1 105 ? -3.846 0.691 5.215 1 85.69 105 PRO A N 1
ATOM 819 C CA . PRO A 1 105 ? -3.162 -0.352 5.984 1 85.69 105 PRO A CA 1
ATOM 820 C C . PRO A 1 105 ? -3.635 -0.423 7.434 1 85.69 105 PRO A C 1
ATOM 822 O O . PRO A 1 105 ? -3.648 -1.502 8.031 1 85.69 105 PRO A O 1
ATOM 825 N N . THR A 1 106 ? -4.027 0.67 8.023 1 85.94 106 THR A N 1
ATOM 826 C CA . THR A 1 106 ? -4.434 0.692 9.43 1 85.94 106 THR A CA 1
ATOM 827 C C . THR A 1 106 ? -5.793 0.026 9.602 1 85.94 106 THR A C 1
ATOM 829 O O . THR A 1 106 ? -6.148 -0.388 10.711 1 85.94 106 THR A O 1
ATOM 832 N N . LEU A 1 107 ? -6.457 -0.085 8.523 1 88.06 107 LEU A N 1
ATOM 833 C CA . LEU A 1 107 ? -7.82 -0.593 8.633 1 88.06 107 LEU A CA 1
ATOM 834 C C . LEU A 1 107 ? -7.93 -1.984 8.023 1 88.06 107 LEU A C 1
ATOM 836 O O . LEU A 1 107 ? -8.984 -2.625 8.109 1 88.06 107 LEU A O 1
ATOM 840 N N . SER A 1 108 ? -6.902 -2.488 7.449 1 87.81 108 SER A N 1
ATOM 841 C CA . SER A 1 108 ? -6.934 -3.791 6.793 1 87.81 108 SER A CA 1
ATOM 842 C C . SER A 1 108 ? -6.645 -4.914 7.781 1 87.81 108 SER A C 1
ATOM 844 O O . SER A 1 108 ? -7.047 -6.059 7.566 1 87.81 108 SER A O 1
ATOM 846 N N . LEU A 1 109 ? -5.863 -4.777 8.805 1 87.12 109 LEU A N 1
ATOM 847 C CA . LEU A 1 109 ? -5.215 -5.746 9.68 1 87.12 109 LEU A CA 1
ATOM 848 C C . LEU A 1 109 ? -6.199 -6.82 10.133 1 87.12 109 LEU A C 1
ATOM 850 O O . LEU A 1 109 ? -5.902 -8.016 10.055 1 87.12 109 LEU A O 1
ATOM 854 N N . ASN A 1 110 ? -7.379 -6.57 10.555 1 90.25 110 ASN A N 1
ATOM 855 C CA . ASN A 1 110 ? -8.312 -7.582 11.039 1 90.25 110 ASN A CA 1
ATOM 856 C C . ASN A 1 110 ? -9.586 -7.617 10.195 1 90.25 110 ASN A C 1
ATOM 858 O O . ASN A 1 110 ? -10.5 -8.391 10.484 1 90.25 110 ASN A O 1
ATOM 862 N N . LEU A 1 111 ? -9.508 -6.887 9.211 1 94.38 111 LEU A N 1
ATOM 863 C CA . LEU A 1 111 ? -10.688 -6.848 8.352 1 94.38 111 LEU A CA 1
ATOM 864 C C . LEU A 1 111 ? -10.883 -8.18 7.641 1 94.38 111 LEU A C 1
ATOM 866 O O . LEU A 1 111 ? -12 -8.688 7.562 1 94.38 111 LEU A O 1
ATOM 870 N N . LEU A 1 112 ? -9.82 -8.711 7.176 1 92.69 112 LEU A N 1
ATOM 871 C CA . LEU A 1 112 ? -9.867 -9.969 6.441 1 92.69 112 LEU A CA 1
ATOM 872 C C . LEU A 1 112 ? -10.453 -11.086 7.305 1 92.69 112 LEU A C 1
ATOM 874 O O . LEU A 1 112 ? -11.281 -11.867 6.836 1 92.69 112 LEU A O 1
ATOM 878 N N . ASN A 1 113 ? -10.023 -11.141 8.516 1 92.69 113 ASN A N 1
ATOM 879 C CA . ASN A 1 113 ? -10.531 -12.156 9.43 1 92.69 113 ASN A CA 1
ATOM 880 C C . ASN A 1 113 ? -12.039 -12.023 9.625 1 92.69 113 ASN A C 1
ATOM 882 O O . ASN A 1 113 ? -12.758 -13.031 9.648 1 92.69 113 ASN A O 1
ATOM 886 N N . HIS A 1 114 ? -12.453 -10.852 9.789 1 95 114 HIS A N 1
ATOM 887 C CA . HIS A 1 114 ? -13.883 -10.594 9.969 1 95 114 HIS A CA 1
ATOM 888 C C . HIS A 1 114 ? -14.672 -11 8.727 1 95 114 HIS A C 1
ATOM 890 O O . HIS A 1 114 ? -15.734 -11.602 8.828 1 95 114 HIS A O 1
ATOM 896 N N . LEU A 1 115 ? -14.156 -10.695 7.59 1 95.88 115 LEU A N 1
ATOM 897 C CA . LEU A 1 115 ? -14.828 -11.008 6.332 1 95.88 115 LEU A CA 1
ATOM 898 C C . LEU A 1 115 ? -14.875 -12.516 6.102 1 95.88 115 LEU A C 1
ATOM 900 O O . LEU A 1 115 ? -15.906 -13.055 5.691 1 95.88 115 LEU A O 1
ATOM 904 N N . GLN A 1 116 ? -13.766 -13.156 6.371 1 94.25 116 GLN A N 1
ATOM 905 C CA . GLN A 1 116 ? -13.695 -14.609 6.191 1 94.25 116 GLN A CA 1
ATOM 906 C C . GLN A 1 116 ? -14.648 -15.32 7.145 1 94.25 116 GLN A C 1
ATOM 908 O O . GLN A 1 116 ? -15.336 -16.266 6.75 1 94.25 116 GLN A O 1
ATOM 913 N N . ALA A 1 117 ? -14.695 -14.891 8.391 1 94.81 117 ALA A N 1
ATOM 914 C CA . ALA A 1 117 ? -15.609 -15.469 9.375 1 94.81 117 ALA A CA 1
ATOM 915 C C . ALA A 1 117 ? -17.062 -15.305 8.93 1 94.81 117 ALA A C 1
ATOM 917 O O . ALA A 1 117 ? -17.844 -16.25 9 1 94.81 117 ALA A O 1
ATOM 918 N N . ARG A 1 118 ? -17.359 -14.125 8.5 1 95.44 118 ARG A N 1
ATOM 919 C CA . ARG A 1 118 ? -18.719 -13.859 8.062 1 95.44 118 ARG A CA 1
ATOM 920 C C . ARG A 1 118 ? -19.062 -14.664 6.809 1 95.44 118 ARG A C 1
ATOM 922 O O . ARG A 1 118 ? -20.188 -15.133 6.652 1 95.44 118 ARG A O 1
ATOM 929 N N . ALA A 1 119 ? -18.125 -14.727 5.875 1 93.88 119 ALA A N 1
ATOM 930 C CA . ALA A 1 119 ? -18.328 -15.539 4.68 1 93.88 119 ALA A CA 1
ATOM 931 C C . ALA A 1 119 ? -18.641 -16.984 5.047 1 93.88 119 ALA A C 1
ATOM 933 O O . ALA A 1 119 ? -19.5 -17.625 4.422 1 93.88 119 ALA A O 1
ATOM 934 N N . HIS A 1 120 ? -17.953 -17.469 6.02 1 92.5 120 HIS A N 1
ATOM 935 C CA . HIS A 1 120 ? -18.219 -18.812 6.5 1 92.5 120 HIS A CA 1
ATOM 936 C C . HIS A 1 120 ? -19.625 -18.953 7.062 1 92.5 120 HIS A C 1
ATOM 938 O O . HIS A 1 120 ? -20.312 -19.938 6.801 1 92.5 120 HIS A O 1
ATOM 944 N N . GLU A 1 121 ? -20.031 -17.953 7.816 1 93.88 121 GLU A N 1
ATOM 945 C CA . GLU A 1 121 ? -21.375 -17.938 8.391 1 93.88 121 GLU A CA 1
ATOM 946 C C . GLU A 1 121 ? -22.438 -17.906 7.297 1 93.88 121 GLU A C 1
ATOM 948 O O . GLU A 1 121 ? -23.484 -18.547 7.418 1 93.88 121 GLU A O 1
ATOM 953 N N . GLU A 1 122 ? -22.156 -17.188 6.242 1 91.56 122 GLU A N 1
ATOM 954 C CA . GLU A 1 122 ? -23.109 -17.016 5.141 1 91.56 122 GLU A CA 1
ATOM 955 C C . GLU A 1 122 ? -23 -18.172 4.141 1 91.56 122 GLU A C 1
ATOM 957 O O . GLU A 1 122 ? -23.781 -18.234 3.188 1 91.56 122 GLU A O 1
ATOM 962 N N . GLN A 1 123 ? -22.016 -19.062 4.375 1 89 123 GLN A N 1
ATOM 963 C CA . GLN A 1 123 ? -21.75 -20.188 3.484 1 89 123 GLN A CA 1
ATOM 964 C C . GLN A 1 123 ? -21.438 -19.703 2.074 1 89 123 GLN A C 1
ATOM 966 O O . GLN A 1 123 ? -21.922 -20.266 1.093 1 89 123 GLN A O 1
ATOM 971 N N . ASP A 1 124 ? -20.781 -18.594 2.043 1 87.06 124 ASP A N 1
ATOM 972 C CA . ASP A 1 124 ? -20.281 -18.047 0.788 1 87.06 124 ASP A CA 1
ATOM 973 C C . ASP A 1 124 ? -18.797 -18.328 0.629 1 87.06 124 ASP A C 1
ATOM 975 O O . ASP A 1 124 ? -18.062 -18.391 1.618 1 87.06 124 ASP A O 1
ATOM 979 N N . SER A 1 125 ? -18.406 -18.578 -0.554 1 85.12 125 SER A N 1
ATOM 980 C CA . SER A 1 125 ? -17 -18.812 -0.819 1 85.12 125 SER A CA 1
ATOM 981 C C . SER A 1 125 ? -16.375 -17.656 -1.591 1 85.12 125 SER A C 1
ATOM 983 O O . SER A 1 125 ? -16.719 -17.422 -2.752 1 85.12 125 SER A O 1
ATOM 985 N N . PHE A 1 126 ? -15.547 -16.922 -0.873 1 88.94 126 PHE A N 1
ATOM 986 C CA . PHE A 1 126 ? -14.859 -15.797 -1.49 1 88.94 126 PHE A CA 1
ATOM 987 C C . PHE A 1 126 ? -13.352 -15.945 -1.372 1 88.94 126 PHE A C 1
ATOM 989 O O . PHE A 1 126 ? -12.844 -16.453 -0.366 1 88.94 126 PHE A O 1
ATOM 996 N N . LEU A 1 127 ? -12.711 -15.547 -2.43 1 89.62 127 LEU A N 1
ATOM 997 C CA . LEU A 1 127 ? -11.289 -15.227 -2.355 1 89.62 127 LEU A CA 1
ATOM 998 C C . LEU A 1 127 ? -11.078 -13.727 -2.166 1 89.62 127 LEU A C 1
ATOM 1000 O O . LEU A 1 127 ? -11.18 -12.953 -3.123 1 89.62 127 LEU A O 1
ATOM 1004 N N . PHE A 1 128 ? -10.781 -13.391 -0.95 1 93.44 128 PHE A N 1
ATOM 1005 C CA . PHE A 1 128 ? -10.594 -11.977 -0.659 1 93.44 128 PHE A CA 1
ATOM 1006 C C . PHE A 1 128 ? -9.195 -11.516 -1.048 1 93.44 128 PHE A C 1
ATOM 1008 O O . PHE A 1 128 ? -8.219 -12.234 -0.819 1 93.44 128 PHE A O 1
ATOM 1015 N N . HIS A 1 129 ? -9.156 -10.383 -1.65 1 92.25 129 HIS A N 1
ATOM 1016 C CA . HIS A 1 129 ? -7.914 -9.703 -1.987 1 92.25 129 HIS A CA 1
ATOM 1017 C C . HIS A 1 129 ? -7.879 -8.297 -1.394 1 92.25 129 HIS A C 1
ATOM 1019 O O . HIS A 1 129 ? -8.625 -7.418 -1.824 1 92.25 129 HIS A O 1
ATOM 1025 N N . ILE A 1 130 ? -7.023 -8.117 -0.421 1 92.44 130 ILE A N 1
ATOM 1026 C CA . ILE A 1 130 ? -6.898 -6.805 0.212 1 92.44 130 ILE A CA 1
ATOM 1027 C C . ILE A 1 130 ? -5.668 -6.086 -0.33 1 92.44 130 ILE A C 1
ATOM 1029 O O . ILE A 1 130 ? -4.559 -6.625 -0.294 1 92.44 130 ILE A O 1
ATOM 1033 N N . LYS A 1 131 ? -5.867 -4.867 -0.793 1 90.56 131 LYS A N 1
ATOM 1034 C CA . LYS A 1 131 ? -4.77 -4.066 -1.324 1 90.56 131 LYS A CA 1
ATOM 1035 C C . LYS A 1 131 ? -4.828 -2.635 -0.799 1 90.56 131 LYS A C 1
ATOM 1037 O O . LYS A 1 131 ? -5.848 -2.209 -0.255 1 90.56 131 LYS A O 1
ATOM 1042 N N . PRO A 1 132 ? -3.783 -1.909 -0.932 1 89.44 132 PRO A N 1
ATOM 1043 C CA . PRO A 1 132 ? -3.795 -0.52 -0.469 1 89.44 132 PRO A CA 1
ATOM 1044 C C . PRO A 1 132 ? -4.719 0.37 -1.297 1 89.44 132 PRO A C 1
ATOM 1046 O O . PRO A 1 132 ? -4.906 0.13 -2.492 1 89.44 132 PRO A O 1
ATOM 1049 N N . CYS A 1 133 ? -5.242 1.313 -0.605 1 89.44 133 CYS A N 1
ATOM 1050 C CA . CYS A 1 133 ? -6.012 2.342 -1.295 1 89.44 133 CYS A CA 1
ATOM 1051 C C . CYS A 1 133 ? -5.094 3.365 -1.95 1 89.44 133 CYS A C 1
ATOM 1053 O O . CYS A 1 133 ? -4.191 3.9 -1.302 1 89.44 133 CYS A O 1
ATOM 1055 N N . THR A 1 134 ? -5.316 3.619 -3.213 1 87.94 134 THR A N 1
ATOM 1056 C CA . THR A 1 134 ? -4.406 4.473 -3.969 1 87.94 134 THR A CA 1
ATOM 1057 C C . THR A 1 134 ? -5.156 5.656 -4.57 1 87.94 134 THR A C 1
ATOM 1059 O O . THR A 1 134 ? -6.387 5.711 -4.523 1 87.94 134 THR A O 1
ATOM 1062 N N . SER A 1 135 ? -4.379 6.539 -5.105 1 86 135 SER A N 1
ATOM 1063 C CA . SER A 1 135 ? -4.945 7.793 -5.59 1 86 135 SER A CA 1
ATOM 1064 C C . SER A 1 135 ? -5.871 7.559 -6.781 1 86 135 SER A C 1
ATOM 1066 O O . SER A 1 135 ? -6.73 8.391 -7.082 1 86 135 SER A O 1
ATOM 1068 N N . ASN A 1 136 ? -5.723 6.492 -7.465 1 87.31 136 ASN A N 1
ATOM 1069 C CA . ASN A 1 136 ? -6.559 6.195 -8.625 1 87.31 136 ASN A CA 1
ATOM 1070 C C . ASN A 1 136 ? -7.645 5.184 -8.281 1 87.31 136 ASN A C 1
ATOM 1072 O O . ASN A 1 136 ? -8.102 4.441 -9.156 1 87.31 136 ASN A O 1
ATOM 1076 N N . VAL A 1 137 ? -8.07 5.137 -7.094 1 91.81 137 VAL A N 1
ATOM 1077 C CA . VAL A 1 137 ? -8.992 4.113 -6.605 1 91.81 137 VAL A CA 1
ATOM 1078 C C . VAL A 1 137 ? -10.328 4.223 -7.34 1 91.81 137 VAL A C 1
ATOM 1080 O O . VAL A 1 137 ? -10.961 3.209 -7.641 1 91.81 137 VAL A O 1
ATOM 1083 N N . ALA A 1 138 ? -10.742 5.426 -7.629 1 88.38 138 ALA A N 1
ATOM 1084 C CA . ALA A 1 138 ? -11.992 5.605 -8.359 1 88.38 138 ALA A CA 1
ATOM 1085 C C . ALA A 1 138 ? -11.938 4.926 -9.727 1 88.38 138 ALA A C 1
ATOM 1087 O O . ALA A 1 138 ? -12.875 4.23 -10.117 1 88.38 138 ALA A O 1
ATOM 1088 N N . GLU A 1 139 ? -10.82 5.105 -10.375 1 86.06 139 GLU A N 1
ATOM 1089 C CA . GLU A 1 139 ? -10.625 4.477 -11.68 1 86.06 139 GLU A CA 1
ATOM 1090 C C . GLU A 1 139 ? -10.547 2.959 -11.555 1 86.06 139 GLU A C 1
ATOM 1092 O O . GLU A 1 139 ? -11.078 2.232 -12.398 1 86.06 139 GLU A O 1
ATOM 1097 N N . LEU A 1 140 ? -9.914 2.525 -10.547 1 88.25 140 LEU A N 1
ATOM 1098 C CA . LEU A 1 140 ? -9.773 1.091 -10.32 1 88.25 140 LEU A CA 1
ATOM 1099 C C . LEU A 1 140 ? -11.133 0.437 -10.102 1 88.25 140 LEU A C 1
ATOM 1101 O O . LEU A 1 140 ? -11.367 -0.679 -10.57 1 88.25 140 LEU A O 1
ATOM 1105 N N . ILE A 1 141 ? -11.992 1.136 -9.398 1 88.94 141 ILE A N 1
ATOM 1106 C CA . ILE A 1 141 ? -13.336 0.613 -9.164 1 88.94 141 ILE A CA 1
ATOM 1107 C C . ILE A 1 141 ? -14.117 0.589 -10.477 1 88.94 141 ILE A C 1
ATOM 1109 O O . ILE A 1 141 ? -14.75 -0.416 -10.812 1 88.94 141 ILE A O 1
ATOM 1113 N N . LYS A 1 142 ? -14.016 1.653 -11.203 1 82.19 142 LYS A N 1
ATOM 1114 C CA . LYS A 1 142 ? -14.734 1.749 -12.469 1 82.19 142 LYS A CA 1
ATOM 1115 C C . LYS A 1 142 ? -14.273 0.664 -13.438 1 82.19 142 LYS A C 1
ATOM 1117 O O . LYS A 1 142 ? -15.086 0.131 -14.203 1 82.19 142 LYS A O 1
ATOM 1122 N N . GLN A 1 143 ? -12.984 0.376 -13.352 1 77.38 143 GLN A N 1
ATOM 1123 C CA . GLN A 1 143 ? -12.406 -0.633 -14.234 1 77.38 143 GLN A CA 1
ATOM 1124 C C . GLN A 1 143 ? -12.562 -2.033 -13.648 1 77.38 143 GLN A C 1
ATOM 1126 O O . GLN A 1 143 ? -12.094 -3.012 -14.227 1 77.38 143 GLN A O 1
ATOM 1131 N N . GLN A 1 144 ? -13.102 -2.156 -12.422 1 79.81 144 GLN A N 1
ATOM 1132 C CA . GLN A 1 144 ? -13.438 -3.41 -11.758 1 79.81 144 GLN A CA 1
ATOM 1133 C C . GLN A 1 144 ? -12.18 -4.148 -11.305 1 79.81 144 GLN A C 1
ATOM 1135 O O . GLN A 1 144 ? -12.156 -5.383 -11.289 1 79.81 144 GLN A O 1
ATOM 1140 N N . HIS A 1 145 ? -11.148 -3.316 -11.094 1 85.75 145 HIS A N 1
ATOM 1141 C CA . HIS A 1 145 ? -9.961 -3.873 -10.453 1 85.75 145 HIS A CA 1
ATOM 1142 C C . HIS A 1 145 ? -10.102 -3.879 -8.938 1 85.75 145 HIS A C 1
ATOM 1144 O O . HIS A 1 145 ? -9.359 -4.582 -8.242 1 85.75 145 HIS A O 1
ATOM 1150 N N . VAL A 1 146 ? -10.969 -3.045 -8.516 1 90 146 VAL A N 1
ATOM 1151 C CA . VAL A 1 146 ? -11.359 -2.977 -7.109 1 90 146 VAL A CA 1
ATOM 1152 C C . VAL A 1 146 ? -12.883 -3.023 -6.992 1 90 146 VAL A C 1
ATOM 1154 O O . VAL A 1 146 ? -13.594 -2.33 -7.727 1 90 146 VAL A O 1
ATOM 1157 N N . ASP A 1 147 ? -13.352 -3.912 -6.141 1 90.56 147 ASP A N 1
ATOM 1158 C CA . ASP A 1 147 ? -14.797 -4.027 -5.977 1 90.56 147 ASP A CA 1
ATOM 1159 C C . ASP A 1 147 ? -15.312 -3.014 -4.961 1 90.56 147 ASP A C 1
ATOM 1161 O O . ASP A 1 147 ? -16.375 -2.404 -5.168 1 90.56 147 ASP A O 1
ATOM 1165 N N . ILE A 1 148 ? -14.656 -2.916 -3.844 1 94.38 148 ILE A N 1
ATOM 1166 C CA . ILE A 1 148 ? -15.031 -2.039 -2.74 1 94.38 148 ILE A CA 1
ATOM 1167 C C . ILE A 1 148 ? -13.789 -1.365 -2.172 1 94.38 148 ILE A C 1
ATOM 1169 O O . ILE A 1 148 ? -12.719 -1.98 -2.098 1 94.38 148 ILE A O 1
ATOM 1173 N N . ALA A 1 149 ? -13.969 -0.112 -1.82 1 95.69 149 ALA A N 1
ATOM 1174 C CA . ALA A 1 149 ? -12.844 0.609 -1.236 1 95.69 149 ALA A CA 1
ATOM 1175 C C . ALA A 1 149 ? -13.266 1.354 0.027 1 95.69 149 ALA A C 1
ATOM 1177 O O . ALA A 1 149 ? -14.406 1.808 0.138 1 95.69 149 ALA A O 1
ATOM 1178 N N . VAL A 1 150 ? -12.375 1.38 0.937 1 95.12 150 VAL A N 1
ATOM 1179 C CA . VAL A 1 150 ? -12.477 2.295 2.068 1 95.12 150 VAL A CA 1
ATOM 1180 C C . VAL A 1 150 ? -11.633 3.541 1.803 1 95.12 150 VAL A C 1
ATOM 1182 O O . VAL A 1 150 ? -10.406 3.463 1.729 1 95.12 150 VAL A O 1
ATOM 1185 N N . THR A 1 151 ? -12.312 4.664 1.697 1 92.81 151 THR A N 1
ATOM 1186 C CA . THR A 1 151 ? -11.633 5.875 1.26 1 92.81 151 THR A CA 1
ATOM 1187 C C . THR A 1 151 ? -11.766 6.98 2.303 1 92.81 151 THR A C 1
ATOM 1189 O O . THR A 1 151 ? -12.688 6.949 3.129 1 92.81 151 THR A O 1
ATOM 1192 N N . TYR A 1 152 ? -10.836 7.926 2.213 1 87.12 152 TYR A N 1
ATOM 1193 C CA . TYR A 1 152 ? -10.891 9.086 3.092 1 87.12 152 TYR A CA 1
ATOM 1194 C C . TYR A 1 152 ? -11.828 10.156 2.531 1 87.12 152 TYR A C 1
ATOM 1196 O O . TYR A 1 152 ? -12.344 10.984 3.277 1 87.12 152 TYR A O 1
ATOM 1204 N N . GLY A 1 153 ? -11.93 10.125 1.289 1 82.38 153 GLY A N 1
ATOM 1205 C CA . GLY A 1 153 ? -12.852 11.039 0.632 1 82.38 153 GLY A CA 1
ATOM 1206 C C . GLY A 1 153 ? -14.023 10.336 -0.034 1 82.38 153 GLY A C 1
ATOM 1207 O O . GLY A 1 153 ? -13.969 9.133 -0.285 1 82.38 153 GLY A O 1
ATOM 1208 N N . ALA A 1 154 ? -15.016 11.164 -0.263 1 85.25 154 ALA A N 1
ATOM 1209 C CA . ALA A 1 154 ? -16.172 10.641 -0.981 1 85.25 154 ALA A CA 1
ATOM 1210 C C . ALA A 1 154 ? -15.977 10.734 -2.49 1 85.25 154 ALA A C 1
ATOM 1212 O O . ALA A 1 154 ? -15.5 11.75 -2.996 1 85.25 154 ALA A O 1
ATOM 1213 N N . TYR A 1 155 ? -16.234 9.609 -3.154 1 84.31 155 TYR A N 1
ATOM 1214 C CA . TYR A 1 155 ? -16.172 9.547 -4.609 1 84.31 155 TYR A CA 1
ATOM 1215 C C . TYR A 1 155 ? -17.562 9.312 -5.211 1 84.31 155 TYR A C 1
ATOM 1217 O O . TYR A 1 155 ? -17.828 8.258 -5.781 1 84.31 155 TYR A O 1
ATOM 1225 N N . ASN A 1 156 ? -18.391 10.312 -5.148 1 82.06 156 ASN A N 1
ATOM 1226 C CA . ASN A 1 156 ? -19.734 10.164 -5.703 1 82.06 156 ASN A CA 1
ATOM 1227 C C . ASN A 1 156 ? -19.797 10.68 -7.141 1 82.06 156 ASN A C 1
ATOM 1229 O O . ASN A 1 156 ? -19.547 11.859 -7.398 1 82.06 156 ASN A O 1
ATOM 1233 N N . THR A 1 157 ? -20 9.734 -8.016 1 75.88 157 THR A N 1
ATOM 1234 C CA . THR A 1 157 ? -20.234 10.008 -9.43 1 75.88 157 THR A CA 1
ATOM 1235 C C . THR A 1 157 ? -21.484 9.273 -9.93 1 75.88 157 THR A C 1
ATOM 1237 O O . THR A 1 157 ? -22.234 8.711 -9.133 1 75.88 157 THR A O 1
ATOM 1240 N N . GLU A 1 158 ? -21.797 9.336 -11.211 1 77.88 158 GLU A N 1
ATOM 1241 C CA . GLU A 1 158 ? -22.906 8.578 -11.797 1 77.88 158 GLU A CA 1
ATOM 1242 C C . GLU A 1 158 ? -22.703 7.074 -11.617 1 77.88 158 GLU A C 1
ATOM 1244 O O . GLU A 1 158 ? -23.672 6.32 -11.492 1 77.88 158 GLU A O 1
ATOM 1249 N N . GLN A 1 159 ? -21.484 6.727 -11.492 1 79.56 159 GLN A N 1
ATOM 1250 C CA . GLN A 1 159 ? -21.188 5.297 -11.469 1 79.56 159 GLN A CA 1
ATOM 1251 C C . GLN A 1 159 ? -20.812 4.836 -10.07 1 79.56 159 GLN A C 1
ATOM 1253 O O . GLN A 1 159 ? -20.969 3.662 -9.727 1 79.56 159 GLN A O 1
ATOM 1258 N N . LEU A 1 160 ? -20.281 5.828 -9.32 1 86.75 160 LEU A N 1
ATOM 1259 C CA . LEU A 1 160 ? -19.75 5.461 -8.008 1 86.75 160 LEU A CA 1
ATOM 1260 C C . LEU A 1 160 ? -20.594 6.066 -6.895 1 86.75 160 LEU A C 1
ATOM 1262 O O . LEU A 1 160 ? -21.172 7.141 -7.062 1 86.75 160 LEU A O 1
ATOM 1266 N N . THR A 1 161 ? -20.688 5.391 -5.762 1 88.25 161 THR A N 1
ATOM 1267 C CA . THR A 1 161 ? -21.328 5.879 -4.551 1 88.25 161 THR A CA 1
ATOM 1268 C C . THR A 1 161 ? -20.422 5.688 -3.34 1 88.25 161 THR A C 1
ATOM 1270 O O . THR A 1 161 ? -19.703 4.684 -3.24 1 88.25 161 THR A O 1
ATOM 1273 N N . SER A 1 162 ? -20.375 6.672 -2.539 1 90.19 162 SER A N 1
ATOM 1274 C CA . SER A 1 162 ? -19.672 6.617 -1.264 1 90.19 162 SER A CA 1
ATOM 1275 C C . SER A 1 162 ? -20.625 6.848 -0.094 1 90.19 162 SER A C 1
ATOM 1277 O O . SER A 1 162 ? -21.375 7.82 -0.085 1 90.19 162 SER A O 1
ATOM 1279 N N . SER A 1 163 ? -20.609 5.953 0.845 1 91 163 SER A N 1
ATOM 1280 C CA . SER A 1 163 ? -21.375 6.109 2.076 1 91 163 SER A CA 1
ATOM 1281 C C . SER A 1 163 ? -20.453 6.305 3.279 1 91 163 SER A C 1
ATOM 1283 O O . SER A 1 163 ? -19.469 5.574 3.441 1 91 163 SER A O 1
ATOM 1285 N N . LEU A 1 164 ? -20.781 7.277 4.07 1 90.94 164 LEU A N 1
ATOM 1286 C CA . LEU A 1 164 ? -19.969 7.551 5.258 1 90.94 164 LEU A CA 1
ATOM 1287 C C . LEU A 1 164 ? -20.078 6.406 6.258 1 90.94 164 LEU A C 1
ATOM 1289 O O . LEU A 1 164 ? -21.172 5.98 6.613 1 90.94 164 LEU A O 1
ATOM 1293 N N . ILE A 1 165 ? -18.938 5.926 6.637 1 92.62 165 ILE A N 1
ATOM 1294 C CA . ILE A 1 165 ? -18.891 4.895 7.672 1 92.62 165 ILE A CA 1
ATOM 1295 C C . ILE A 1 165 ? -18.781 5.547 9.047 1 92.62 165 ILE A C 1
ATOM 1297 O O . ILE A 1 165 ? -19.609 5.309 9.922 1 92.62 165 ILE A O 1
ATOM 1301 N N . VAL A 1 166 ? -17.703 6.348 9.203 1 89.81 166 VAL A N 1
ATOM 1302 C CA . VAL A 1 166 ? -17.422 6.941 10.508 1 89.81 166 VAL A CA 1
ATOM 1303 C C . VAL A 1 166 ? -16.516 8.148 10.344 1 89.81 166 VAL A C 1
ATOM 1305 O O . VAL A 1 166 ? -15.812 8.273 9.344 1 89.81 166 VAL A O 1
ATOM 1308 N N . THR A 1 167 ? -16.562 9.023 11.258 1 87.31 167 THR A N 1
ATOM 1309 C CA . THR A 1 167 ? -15.625 10.125 11.422 1 87.31 167 THR A CA 1
ATOM 1310 C C . THR A 1 167 ? -14.68 9.859 12.586 1 87.31 167 THR A C 1
ATOM 1312 O O . THR A 1 167 ? -15.102 9.359 13.633 1 87.31 167 THR A O 1
ATOM 1315 N N . SER A 1 168 ? -13.445 10.047 12.281 1 87.25 168 SER A N 1
ATOM 1316 C CA . SER A 1 168 ? -12.445 9.852 13.328 1 87.25 168 SER A CA 1
ATOM 1317 C C . SER A 1 168 ? -11.867 11.188 13.797 1 87.25 168 SER A C 1
ATOM 1319 O O . SER A 1 168 ? -11.375 11.977 12.984 1 87.25 168 SER A O 1
ATOM 1321 N N . SER A 1 169 ? -11.922 11.406 15.188 1 88.56 169 SER A N 1
ATOM 1322 C CA . SER A 1 169 ? -11.445 12.68 15.719 1 88.56 169 SER A CA 1
ATOM 1323 C C . SER A 1 169 ? -10.445 12.461 16.859 1 88.56 169 SER A C 1
ATOM 1325 O O . SER A 1 169 ? -9.867 13.422 17.375 1 88.56 169 SER A O 1
ATOM 1327 N N . ASN A 1 170 ? -10.281 11.242 17.188 1 93 170 ASN A N 1
ATOM 1328 C CA . ASN A 1 170 ? -9.391 10.945 18.312 1 93 170 ASN A CA 1
ATOM 1329 C C . ASN A 1 170 ? -8.086 10.32 17.844 1 93 170 ASN A C 1
ATOM 1331 O O . ASN A 1 170 ? -8.039 9.68 16.797 1 93 170 ASN A O 1
ATOM 1335 N N . TYR A 1 171 ? -7.094 10.578 18.703 1 94.38 171 TYR A N 1
ATOM 1336 C CA . TYR A 1 171 ? -5.766 10.078 18.359 1 94.38 171 TYR A CA 1
ATOM 1337 C C . TYR A 1 171 ? -5.152 9.312 19.516 1 94.38 171 TYR A C 1
ATOM 1339 O O . TYR A 1 171 ? -5.445 9.609 20.688 1 94.38 171 TYR A O 1
ATOM 1347 N N . VAL A 1 172 ? -4.363 8.383 19.203 1 95.62 172 VAL A N 1
ATOM 1348 C CA . VAL A 1 172 ? -3.488 7.676 20.141 1 95.62 172 VAL A CA 1
ATOM 1349 C C . VAL A 1 172 ? -2.029 7.949 19.781 1 95.62 172 VAL A C 1
ATOM 1351 O O . VAL A 1 172 ? -1.621 7.777 18.625 1 95.62 172 VAL A O 1
ATOM 1354 N N . LEU A 1 173 ? -1.369 8.445 20.766 1 97.38 173 LEU A N 1
ATOM 1355 C CA . LEU A 1 173 ? 0.065 8.648 20.594 1 97.38 173 LEU A CA 1
ATOM 1356 C C . LEU A 1 173 ? 0.827 7.344 20.797 1 97.38 173 LEU A C 1
ATOM 1358 O O . LEU A 1 173 ? 0.606 6.629 21.766 1 97.38 173 LEU A O 1
ATOM 1362 N N . VAL A 1 174 ? 1.684 6.984 19.797 1 97.94 174 VAL A N 1
ATOM 1363 C CA . VAL A 1 174 ? 2.508 5.781 19.906 1 97.94 174 VAL A CA 1
ATOM 1364 C C . VAL A 1 174 ? 3.984 6.168 19.875 1 97.94 174 VAL A C 1
ATOM 1366 O O . VAL A 1 174 ? 4.379 7.086 19.156 1 97.94 174 VAL A O 1
ATOM 1369 N N . ALA A 1 175 ? 4.723 5.488 20.672 1 98.38 175 ALA A N 1
ATOM 1370 C CA . ALA A 1 175 ? 6.16 5.703 20.812 1 98.38 175 ALA A CA 1
ATOM 1371 C C . ALA A 1 175 ? 6.852 4.453 21.344 1 98.38 175 ALA A C 1
ATOM 1373 O O . ALA A 1 175 ? 6.191 3.49 21.75 1 98.38 175 ALA A O 1
ATOM 1374 N N . LYS A 1 176 ? 8.172 4.5 21.203 1 98.12 176 LYS A N 1
ATOM 1375 C CA . LYS A 1 176 ? 8.922 3.383 21.75 1 98.12 176 LYS A CA 1
ATOM 1376 C C . LYS A 1 176 ? 8.594 3.184 23.234 1 98.12 176 LYS A C 1
ATOM 1378 O O . LYS A 1 176 ? 8.359 4.152 23.953 1 98.12 176 LYS A O 1
ATOM 1383 N N . GLN A 1 177 ? 8.648 1.925 23.641 1 96.25 177 GLN A N 1
ATOM 1384 C CA . GLN A 1 177 ? 8.414 1.625 25.062 1 96.25 177 GLN A CA 1
ATOM 1385 C C . GLN A 1 177 ? 9.406 2.365 25.953 1 96.25 177 GLN A C 1
ATOM 1387 O O . GLN A 1 177 ? 10.602 2.418 25.656 1 96.25 177 GLN A O 1
ATOM 1392 N N . GLY A 1 178 ? 8.898 3.012 27.016 1 94.06 178 GLY A N 1
ATOM 1393 C CA . GLY A 1 178 ? 9.75 3.758 27.922 1 94.06 178 GLY A CA 1
ATOM 1394 C C . GLY A 1 178 ? 9.914 5.215 27.547 1 94.06 178 GLY A C 1
ATOM 1395 O O . GLY A 1 178 ? 10.602 5.973 28.219 1 94.06 178 GLY A O 1
ATOM 1396 N N . HIS A 1 179 ? 9.344 5.57 26.453 1 96.31 179 HIS A N 1
ATOM 1397 C CA . HIS A 1 179 ? 9.398 6.969 26.031 1 96.31 179 HIS A CA 1
ATOM 1398 C C . HIS A 1 179 ? 8.891 7.895 27.125 1 96.31 179 HIS A C 1
ATOM 1400 O O . HIS A 1 179 ? 7.91 7.582 27.812 1 96.31 179 HIS A O 1
ATOM 1406 N N . PRO A 1 180 ? 9.438 9.008 27.312 1 94.19 180 PRO A N 1
ATOM 1407 C CA . PRO A 1 180 ? 9.086 9.93 28.406 1 94.19 180 PRO A CA 1
ATOM 1408 C C . PRO A 1 180 ? 7.625 10.367 28.359 1 94.19 180 PRO A C 1
ATOM 1410 O O . PRO A 1 180 ? 6.996 10.547 29.406 1 94.19 180 PRO A O 1
ATOM 1413 N N . LEU A 1 181 ? 7.09 10.508 27.219 1 95.12 181 LEU A N 1
ATOM 1414 C CA . LEU A 1 181 ? 5.727 11 27.094 1 95.12 181 LEU A CA 1
ATOM 1415 C C . LEU A 1 181 ? 4.719 9.961 27.562 1 95.12 181 LEU A C 1
ATOM 1417 O O . LEU A 1 181 ? 3.574 10.297 27.875 1 95.12 181 LEU A O 1
ATOM 1421 N N . LEU A 1 182 ? 5.086 8.75 27.531 1 94.12 182 LEU A N 1
ATOM 1422 C CA . LEU A 1 182 ? 4.168 7.68 27.906 1 94.12 182 LEU A CA 1
ATOM 1423 C C . LEU A 1 182 ? 4.004 7.613 29.422 1 94.12 182 LEU A C 1
ATOM 1425 O O . LEU A 1 182 ? 3.02 7.062 29.922 1 94.12 182 LEU A O 1
ATOM 1429 N N . SER A 1 183 ? 4.93 8.023 30.078 1 87.06 183 SER A N 1
ATOM 1430 C CA . SER A 1 183 ? 4.883 8.016 31.531 1 87.06 183 SER A CA 1
ATOM 1431 C C . SER A 1 183 ? 4.523 9.391 32.094 1 87.06 183 SER A C 1
ATOM 1433 O O . SER A 1 183 ? 4.68 9.648 33.281 1 87.06 183 SER A O 1
ATOM 1435 N N . HIS A 1 184 ? 4.098 10.156 31.156 1 78.69 184 HIS A N 1
ATOM 1436 C CA . HIS A 1 184 ? 3.791 11.523 31.562 1 78.69 184 HIS A CA 1
ATOM 1437 C C . HIS A 1 184 ? 2.658 11.547 32.594 1 78.69 184 HIS A C 1
ATOM 1439 O O . HIS A 1 184 ? 1.634 10.891 32.406 1 78.69 184 HIS A O 1
ATOM 1445 N N . GLN A 1 185 ? 2.918 12.164 33.625 1 75 185 GLN A N 1
ATOM 1446 C CA . GLN A 1 185 ? 1.977 12.195 34.75 1 75 185 GLN A CA 1
ATOM 1447 C C . GLN A 1 185 ? 0.872 13.219 34.5 1 75 185 GLN A C 1
ATOM 1449 O O . GLN A 1 185 ? -0.242 13.078 35 1 75 185 GLN A O 1
ATOM 1454 N N . GLN A 1 186 ? 1.162 14.297 33.844 1 77.38 186 GLN A N 1
ATOM 1455 C CA . GLN A 1 186 ? 0.173 15.32 33.531 1 77.38 186 GLN A CA 1
ATOM 1456 C C . GLN A 1 186 ? -0.388 15.117 32.125 1 77.38 186 GLN A C 1
ATOM 1458 O O . GLN A 1 186 ? 0.21 14.406 31.297 1 77.38 186 GLN A O 1
ATOM 1463 N N . PRO A 1 187 ? -1.573 15.727 31.953 1 83.75 187 PRO A N 1
ATOM 1464 C CA . PRO A 1 187 ? -2.115 15.656 30.594 1 83.75 187 PRO A CA 1
ATOM 1465 C C . PRO A 1 187 ? -1.171 16.25 29.547 1 83.75 187 PRO A C 1
ATOM 1467 O O . PRO A 1 187 ? -0.559 17.297 29.781 1 83.75 187 PRO A O 1
ATOM 1470 N N . LEU A 1 188 ? -1.038 15.578 28.547 1 90.19 188 LEU A N 1
ATOM 1471 C CA . LEU A 1 188 ? -0.129 16 27.484 1 90.19 188 LEU A CA 1
ATOM 1472 C C . LEU A 1 188 ? -0.657 17.25 26.781 1 90.19 188 LEU A C 1
ATOM 1474 O O . LEU A 1 188 ? -1.855 17.344 26.516 1 90.19 188 LEU A O 1
ATOM 1478 N N . GLY A 1 189 ? 0.216 18.188 26.625 1 90 189 GLY A N 1
ATOM 1479 C CA . GLY A 1 189 ? -0.083 19.328 25.766 1 90 189 GLY A CA 1
ATOM 1480 C C . GLY A 1 189 ? 0.631 19.297 24.438 1 90 189 GLY A C 1
ATOM 1481 O O . GLY A 1 189 ? 1.492 18.438 24.219 1 90 189 GLY A O 1
ATOM 1482 N N . LEU A 1 190 ? 0.26 20.188 23.656 1 90.81 190 LEU A N 1
ATOM 1483 C CA . LEU A 1 190 ? 0.833 20.25 22.312 1 90.81 190 LEU A CA 1
ATOM 1484 C C . LEU A 1 190 ? 2.328 20.547 22.375 1 90.81 190 LEU A C 1
ATOM 1486 O O . LEU A 1 190 ? 3.1 20.031 21.547 1 90.81 190 LEU A O 1
ATOM 1490 N N . ASP A 1 191 ? 2.662 21.328 23.359 1 90.81 191 ASP A N 1
ATOM 1491 C CA . ASP A 1 191 ? 4.074 21.672 23.5 1 90.81 191 ASP A CA 1
ATOM 1492 C C . ASP A 1 191 ? 4.914 20.422 23.781 1 90.81 191 ASP A C 1
ATOM 1494 O O . ASP A 1 191 ? 6.043 20.312 23.312 1 90.81 191 ASP A O 1
ATOM 1498 N N . ASP A 1 192 ? 4.352 19.562 24.578 1 93.5 192 ASP A N 1
ATOM 1499 C CA . ASP A 1 192 ? 5.043 18.312 24.875 1 93.5 192 ASP A CA 1
ATOM 1500 C C . ASP A 1 192 ? 5.281 17.484 23.609 1 93.5 192 ASP A C 1
ATOM 1502 O O . ASP A 1 192 ? 6.344 16.891 23.438 1 93.5 192 ASP A O 1
ATOM 1506 N N . ILE A 1 193 ? 4.34 17.516 22.734 1 94.12 193 ILE A N 1
ATOM 1507 C CA . ILE A 1 193 ? 4.387 16.734 21.5 1 94.12 193 ILE A CA 1
ATOM 1508 C C . ILE A 1 193 ? 5.398 17.359 20.531 1 94.12 193 ILE A C 1
ATOM 1510 O O . ILE A 1 193 ? 6.199 16.656 19.922 1 94.12 193 ILE A O 1
ATOM 1514 N N . PHE A 1 194 ? 5.434 18.641 20.531 1 94.62 194 PHE A N 1
ATOM 1515 C CA . PHE A 1 194 ? 6.27 19.359 19.562 1 94.62 194 PHE A CA 1
ATOM 1516 C C . PHE A 1 194 ? 7.738 19.25 19.953 1 94.62 194 PHE A C 1
ATOM 1518 O O . PHE A 1 194 ? 8.625 19.547 19.141 1 94.62 194 PHE A O 1
ATOM 1525 N N . ASP A 1 195 ? 8.008 18.828 21.109 1 94.44 195 ASP A N 1
ATOM 1526 C CA . ASP A 1 195 ? 9.383 18.719 21.594 1 94.44 195 ASP A CA 1
ATOM 1527 C C . ASP A 1 195 ? 10.078 17.484 21.016 1 94.44 195 ASP A C 1
ATOM 1529 O O . ASP A 1 195 ? 11.305 17.359 21.094 1 94.44 195 ASP A O 1
ATOM 1533 N N . TYR A 1 196 ? 9.328 16.625 20.406 1 96.81 196 TYR A N 1
ATOM 1534 C CA . TYR A 1 196 ? 9.898 15.367 19.922 1 96.81 196 TYR A CA 1
ATOM 1535 C C . TYR A 1 196 ? 9.742 15.25 18.406 1 96.81 196 TYR A C 1
ATOM 1537 O O . TYR A 1 196 ? 8.836 15.852 17.828 1 96.81 196 TYR A O 1
ATOM 1545 N N . PRO A 1 197 ? 10.711 14.461 17.812 1 96.88 197 PRO A N 1
ATOM 1546 C CA . PRO A 1 197 ? 10.508 14.172 16.391 1 96.88 197 PRO A CA 1
ATOM 1547 C C . PRO A 1 197 ? 9.18 13.484 16.109 1 96.88 197 PRO A C 1
ATOM 1549 O O . PRO A 1 197 ? 8.688 12.711 16.938 1 96.88 197 PRO A O 1
ATOM 1552 N N . TYR A 1 198 ? 8.656 13.797 14.93 1 97.31 198 TYR A N 1
ATOM 1553 C CA . TYR A 1 198 ? 7.336 13.297 14.578 1 97.31 198 TYR A CA 1
ATOM 1554 C C . TYR A 1 198 ? 7.383 12.5 13.281 1 97.31 198 TYR A C 1
ATOM 1556 O O . TYR A 1 198 ? 8.055 12.898 12.32 1 97.31 198 TYR A O 1
ATOM 1564 N N . ILE A 1 199 ? 6.766 11.367 13.32 1 97.06 199 ILE A N 1
ATOM 1565 C CA . ILE A 1 199 ? 6.582 10.547 12.133 1 97.06 199 ILE A CA 1
ATOM 1566 C C . ILE A 1 199 ? 5.141 10.664 11.641 1 97.06 199 ILE A C 1
ATOM 1568 O O . ILE A 1 199 ? 4.199 10.359 12.375 1 97.06 199 ILE A O 1
ATOM 1572 N N . SER A 1 200 ? 5.016 11.148 10.43 1 95.06 200 SER A N 1
ATOM 1573 C CA . SER A 1 200 ? 3.689 11.188 9.828 1 95.06 200 SER A CA 1
ATOM 1574 C C . SER A 1 200 ? 3.311 9.836 9.234 1 95.06 200 SER A C 1
ATOM 1576 O O . SER A 1 200 ? 4.012 9.312 8.367 1 95.06 200 SER A O 1
ATOM 1578 N N . PHE A 1 201 ? 2.27 9.273 9.812 1 92.56 201 PHE A N 1
ATOM 1579 C CA . PHE A 1 201 ? 1.759 8.008 9.297 1 92.56 201 PHE A CA 1
ATOM 1580 C C . PHE A 1 201 ? 0.415 8.211 8.609 1 92.56 201 PHE A C 1
ATOM 1582 O O . PHE A 1 201 ? -0.559 8.625 9.234 1 92.56 201 PHE A O 1
ATOM 1589 N N . SER A 1 202 ? 0.448 7.969 7.332 1 77.75 202 SER A N 1
ATOM 1590 C CA . SER A 1 202 ? -0.838 8.094 6.656 1 77.75 202 SER A CA 1
ATOM 1591 C C . SER A 1 202 ? -0.931 7.141 5.469 1 77.75 202 SER A C 1
ATOM 1593 O O . SER A 1 202 ? -0.008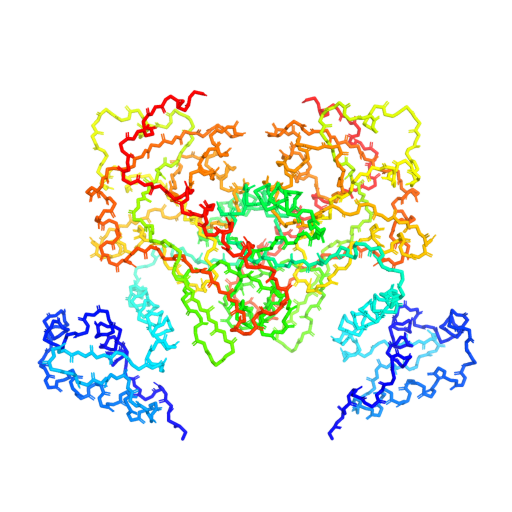 7.059 4.656 1 77.75 202 SER A O 1
ATOM 1595 N N . GLY A 1 203 ? -1.897 6.34 5.484 1 73.12 203 GLY A N 1
ATOM 1596 C CA . GLY A 1 203 ? -2.238 5.484 4.359 1 73.12 203 GLY A CA 1
ATOM 1597 C C . GLY A 1 203 ? -3.33 6.062 3.479 1 73.12 203 GLY A C 1
ATOM 1598 O O . GLY A 1 203 ? -4.148 5.32 2.928 1 73.12 203 GLY A O 1
ATOM 1599 N N . ASN A 1 204 ? -3.305 7.406 3.363 1 72.19 204 ASN A N 1
ATOM 1600 C CA . ASN A 1 204 ? -4.316 8.125 2.598 1 72.19 204 ASN A CA 1
ATOM 1601 C C . ASN A 1 204 ? -4.105 7.957 1.095 1 72.19 204 ASN A C 1
ATOM 1603 O O . ASN A 1 204 ? -2.971 7.977 0.618 1 72.19 204 ASN A O 1
ATOM 1607 N N . GLU A 1 205 ? -5.203 7.746 0.492 1 74.62 205 GLU A N 1
ATOM 1608 C CA . GLU A 1 205 ? -5.109 7.59 -0.957 1 74.62 205 GLU A CA 1
ATOM 1609 C C . GLU A 1 205 ? -4.875 8.93 -1.644 1 74.62 205 GLU A C 1
ATOM 1611 O O . GLU A 1 205 ? -4.461 8.977 -2.805 1 74.62 205 GLU A O 1
ATOM 1616 N N . ILE A 1 206 ? -5.176 9.969 -0.962 1 72.75 206 ILE A N 1
ATOM 1617 C CA . ILE A 1 206 ? -5.035 11.297 -1.547 1 72.75 206 ILE A CA 1
ATOM 1618 C C . ILE A 1 206 ? -3.568 11.727 -1.513 1 72.75 206 ILE A C 1
ATOM 1620 O O . ILE A 1 206 ? -2.906 11.609 -0.479 1 72.75 206 ILE A O 1
ATOM 1624 N N . ASN A 1 207 ? -3.26 12.156 -2.781 1 68.5 207 ASN A N 1
ATOM 1625 C CA . ASN A 1 207 ? -1.878 12.617 -2.859 1 68.5 207 ASN A CA 1
ATOM 1626 C C . ASN A 1 207 ? -1.68 13.922 -2.096 1 68.5 207 ASN A C 1
ATOM 1628 O O . ASN A 1 207 ? -2.576 14.766 -2.059 1 68.5 207 ASN A O 1
ATOM 1632 N N . ASP A 1 208 ? -0.714 14.195 -1.397 1 64.62 208 ASP A N 1
ATOM 1633 C CA . ASP A 1 208 ? -0.26 15.453 -0.805 1 64.62 208 ASP A CA 1
ATOM 1634 C C . ASP A 1 208 ? -1.077 15.805 0.437 1 64.62 208 ASP A C 1
ATOM 1636 O O . ASP A 1 208 ? -1.278 16.984 0.744 1 64.62 208 ASP A O 1
ATOM 1640 N N . VAL A 1 209 ? -1.808 14.82 0.949 1 73.19 209 VAL A N 1
ATOM 1641 C CA . VAL A 1 209 ? -2.508 15.062 2.207 1 73.19 209 VAL A CA 1
ATOM 1642 C C . VAL A 1 209 ? -1.507 15.484 3.281 1 73.19 209 VAL A C 1
ATOM 1644 O O . VAL A 1 209 ? -0.412 14.922 3.373 1 73.19 209 VAL A O 1
ATOM 1647 N N . ILE A 1 210 ? -1.966 16.547 3.955 1 76.12 210 ILE A N 1
ATOM 1648 C CA . ILE A 1 210 ? -1.118 17.031 5.039 1 76.12 210 ILE A CA 1
ATOM 1649 C C . ILE A 1 210 ? -1.561 16.406 6.359 1 76.12 210 ILE A C 1
ATOM 1651 O O . ILE A 1 210 ? -2.758 16.328 6.645 1 76.12 210 ILE A O 1
ATOM 1655 N N . ASP A 1 211 ? -0.644 15.977 7.035 1 88.06 211 ASP A N 1
ATOM 1656 C CA . ASP A 1 211 ? -0.882 15.43 8.367 1 88.06 211 ASP A CA 1
ATOM 1657 C C . ASP A 1 211 ? -1.588 16.453 9.258 1 88.06 211 ASP A C 1
ATOM 1659 O O . ASP A 1 211 ? -1.255 17.641 9.242 1 88.06 211 ASP A O 1
ATOM 1663 N N . PRO A 1 212 ? -2.59 16.031 9.992 1 87.69 212 PRO A N 1
ATOM 1664 C CA . PRO A 1 212 ? -3.34 16.969 10.836 1 87.69 212 PRO A CA 1
ATOM 1665 C C . PRO A 1 212 ? -2.445 17.75 11.805 1 87.69 212 PRO A C 1
ATOM 1667 O O . PRO A 1 212 ? -2.674 18.938 12.039 1 87.69 212 PRO A O 1
ATOM 1670 N N . LEU A 1 213 ? -1.489 17.094 12.359 1 91.88 213 LEU A N 1
ATOM 1671 C CA . LEU A 1 213 ? -0.593 17.781 13.281 1 91.88 213 LEU A CA 1
ATOM 1672 C C . LEU A 1 213 ? 0.285 18.797 12.539 1 91.88 213 LEU A C 1
ATOM 1674 O O . LEU A 1 213 ? 0.612 19.844 13.078 1 91.88 213 LEU A O 1
ATOM 1678 N N . GLU A 1 214 ? 0.679 18.391 11.375 1 86.94 214 GLU A N 1
ATOM 1679 C CA . GLU A 1 214 ? 1.434 19.312 10.539 1 86.94 214 GLU A CA 1
ATOM 1680 C C . GLU A 1 214 ? 0.6 20.547 10.18 1 86.94 214 GLU A C 1
ATOM 1682 O O . GLU A 1 214 ? 1.109 21.672 10.172 1 86.94 214 GLU A O 1
ATOM 1687 N N . CYS A 1 215 ? -0.651 20.312 9.906 1 82.19 215 CYS A N 1
ATOM 1688 C CA . CYS A 1 215 ? -1.571 21.406 9.602 1 82.19 215 CYS A CA 1
ATOM 1689 C C . CYS A 1 215 ? -1.701 22.359 10.789 1 82.19 215 CYS A C 1
ATOM 1691 O O . CYS A 1 215 ? -1.681 23.578 10.625 1 82.19 215 CYS A O 1
ATOM 1693 N N . TYR A 1 216 ? -1.805 21.766 11.852 1 85.12 216 TYR A N 1
ATOM 1694 C CA . TYR A 1 216 ? -1.925 22.562 13.07 1 85.12 216 TYR A CA 1
ATOM 1695 C C . TYR A 1 216 ? -0.664 23.375 13.32 1 85.12 216 TYR A C 1
ATOM 1697 O O . TYR A 1 216 ? -0.74 24.562 13.664 1 85.12 216 TYR A O 1
ATOM 1705 N N . ALA A 1 217 ? 0.419 22.719 13.234 1 87.38 217 ALA A N 1
ATOM 1706 C CA . ALA A 1 217 ? 1.695 23.406 13.445 1 87.38 217 ALA A CA 1
ATOM 1707 C C . ALA A 1 217 ? 1.834 24.609 12.523 1 87.38 217 ALA A C 1
ATOM 1709 O O . ALA A 1 217 ? 2.305 25.672 12.945 1 87.38 217 ALA A O 1
ATOM 1710 N N . LEU A 1 218 ? 1.453 24.391 11.328 1 76.44 218 LEU A N 1
ATOM 1711 C CA . LEU A 1 218 ? 1.51 25.484 10.359 1 76.44 218 LEU A CA 1
ATOM 1712 C C . LEU A 1 218 ? 0.611 26.641 10.789 1 76.44 218 LEU A C 1
ATOM 1714 O O . LEU A 1 218 ? 0.986 27.797 10.656 1 76.44 218 LEU A O 1
ATOM 1718 N N . ASP A 1 219 ? -0.506 26.375 11.328 1 75.31 219 ASP A N 1
ATOM 1719 C CA . ASP A 1 219 ? -1.497 27.375 11.727 1 75.31 219 ASP A CA 1
ATOM 1720 C C . ASP A 1 219 ? -1.004 28.188 12.914 1 75.31 219 ASP A C 1
ATOM 1722 O O . ASP A 1 219 ? -1.26 29.391 12.992 1 75.31 219 ASP A O 1
ATOM 1726 N N . VAL A 1 220 ? -0.354 27.516 13.812 1 80.81 220 VAL A N 1
ATOM 1727 C CA . VAL A 1 220 ? 0.085 28.203 15.016 1 80.81 220 VAL A CA 1
ATOM 1728 C C . VAL A 1 220 ? 1.53 28.672 14.852 1 80.81 220 VAL A C 1
ATOM 1730 O O . VAL A 1 220 ? 2.168 29.094 15.82 1 80.81 220 VAL A O 1
ATOM 1733 N N . GLU A 1 221 ? 2.078 28.484 13.672 1 80.12 221 GLU A N 1
ATOM 1734 C CA . GLU A 1 221 ? 3.422 28.922 13.305 1 80.12 221 GLU A CA 1
ATOM 1735 C C . GLU A 1 221 ? 4.477 28.266 14.188 1 80.12 221 GLU A C 1
ATOM 1737 O O . GLU A 1 221 ? 5.363 28.938 14.719 1 80.12 221 GLU A O 1
ATOM 1742 N N . ARG A 1 222 ? 4.242 27.094 14.438 1 85.38 222 ARG A N 1
ATOM 1743 C CA . ARG A 1 222 ? 5.23 26.281 15.148 1 85.38 222 ARG A CA 1
ATOM 1744 C C . ARG A 1 222 ? 5.883 25.266 14.203 1 85.38 222 ARG A C 1
ATOM 1746 O O . ARG A 1 222 ? 5.281 24.859 13.211 1 85.38 222 ARG A O 1
ATOM 1753 N N . LYS A 1 223 ? 7.043 25.016 14.633 1 84.69 223 LYS A N 1
ATOM 1754 C CA . LYS A 1 223 ? 7.777 24.078 13.797 1 84.69 223 LYS A CA 1
ATOM 1755 C C . LYS A 1 223 ? 7.602 22.641 14.297 1 84.69 223 LYS A C 1
ATOM 1757 O O . LYS A 1 223 ? 7.914 22.344 15.453 1 84.69 223 LYS A O 1
ATOM 1762 N N . LEU A 1 224 ? 7.02 21.828 13.461 1 91.06 224 LEU A N 1
ATOM 1763 C CA . LEU A 1 224 ? 6.949 20.391 13.727 1 91.06 224 LEU A CA 1
ATOM 1764 C C . LEU A 1 224 ? 8.219 19.688 13.25 1 91.06 224 LEU A C 1
ATOM 1766 O O . LEU A 1 224 ? 8.656 19.891 12.117 1 91.06 224 LEU A O 1
ATOM 1770 N N . LYS A 1 225 ? 8.859 18.969 14.133 1 92.56 225 LYS A N 1
ATOM 1771 C CA . LYS A 1 225 ? 10.055 18.219 13.766 1 92.56 225 LYS A CA 1
ATOM 1772 C C . LYS A 1 225 ? 9.695 16.953 13.008 1 92.56 225 LYS A C 1
ATOM 1774 O O . LYS A 1 225 ? 9.938 15.836 13.484 1 92.56 225 LYS A O 1
ATOM 1779 N N . LEU A 1 226 ? 9.227 17.125 11.805 1 92.44 226 LEU A N 1
ATOM 1780 C CA . LEU A 1 226 ? 8.859 16 10.953 1 92.44 226 LEU A CA 1
ATOM 1781 C C . LEU A 1 226 ? 10.109 15.289 10.422 1 92.44 226 LEU A C 1
ATOM 1783 O O . LEU A 1 226 ? 10.914 15.891 9.719 1 92.44 226 LEU A O 1
ATOM 1787 N N . VAL A 1 227 ? 10.219 13.961 10.695 1 92.81 227 VAL A N 1
ATOM 1788 C CA . VAL A 1 227 ? 11.469 13.281 10.367 1 92.81 227 VAL A CA 1
ATOM 1789 C C . VAL A 1 227 ? 11.25 12.352 9.172 1 92.81 227 VAL A C 1
ATOM 1791 O O . VAL A 1 227 ? 12.156 12.141 8.367 1 92.81 227 VAL A O 1
ATOM 1794 N N . VAL A 1 228 ? 10.047 11.773 9.125 1 93.56 228 VAL A N 1
ATOM 1795 C CA . VAL A 1 228 ? 9.766 10.859 8.023 1 93.56 228 VAL A CA 1
ATOM 1796 C C . VAL A 1 228 ? 8.25 10.695 7.867 1 93.56 228 VAL A C 1
ATOM 1798 O O . VAL A 1 228 ? 7.492 10.93 8.812 1 93.56 228 VAL A O 1
ATOM 1801 N N . LYS A 1 229 ? 7.871 10.383 6.676 1 93 229 LYS A N 1
ATOM 1802 C CA . LYS A 1 229 ? 6.5 9.977 6.375 1 93 229 LYS A CA 1
ATOM 1803 C C . LYS A 1 229 ? 6.449 8.523 5.895 1 93 229 LYS A C 1
ATOM 1805 O O . LYS A 1 229 ? 7.203 8.141 4.996 1 93 229 LYS A O 1
ATOM 1810 N N . VAL A 1 230 ? 5.594 7.762 6.562 1 92.31 230 VAL A N 1
ATOM 1811 C CA . VAL A 1 230 ? 5.52 6.348 6.203 1 92.31 230 VAL A CA 1
ATOM 1812 C C . VAL A 1 230 ? 4.062 5.93 6.047 1 92.31 230 VAL A C 1
ATOM 1814 O O . VAL A 1 230 ? 3.166 6.539 6.637 1 92.31 230 VAL A O 1
ATOM 1817 N N . CYS A 1 231 ? 3.9 4.773 5.254 1 90.38 231 CYS A N 1
ATOM 1818 C CA . CYS A 1 231 ? 2.543 4.312 4.988 1 90.38 231 CYS A CA 1
ATOM 1819 C C . CYS A 1 231 ? 2.367 2.857 5.406 1 90.38 231 CYS A C 1
ATOM 1821 O O . CYS A 1 231 ? 1.269 2.307 5.312 1 90.38 231 CYS A O 1
ATOM 1823 N N . PHE A 1 232 ? 3.412 2.244 5.852 1 91.56 232 PHE A N 1
ATOM 1824 C CA . PHE A 1 232 ? 3.336 0.843 6.246 1 91.56 232 PHE A CA 1
ATOM 1825 C C . PHE A 1 232 ? 3.545 0.692 7.746 1 91.56 232 PHE A C 1
ATOM 1827 O O . PHE A 1 232 ? 4.461 1.292 8.312 1 91.56 232 PHE A O 1
ATOM 1834 N N . LEU A 1 233 ? 2.758 -0.165 8.32 1 93.56 233 LEU A N 1
ATOM 1835 C CA . LEU A 1 233 ? 2.826 -0.353 9.766 1 93.56 233 LEU A CA 1
ATOM 1836 C C . LEU A 1 233 ? 4.176 -0.936 10.18 1 93.56 233 LEU A C 1
ATOM 1838 O O . LEU A 1 233 ? 4.73 -0.557 11.211 1 93.56 233 LEU A O 1
ATOM 1842 N N . ALA A 1 234 ? 4.66 -1.84 9.398 1 93.25 234 ALA A N 1
ATOM 1843 C CA . ALA A 1 234 ? 5.949 -2.453 9.703 1 93.25 234 ALA A CA 1
ATOM 1844 C C . ALA A 1 234 ? 7.062 -1.41 9.719 1 93.25 234 ALA A C 1
ATOM 1846 O O . ALA A 1 234 ? 7.922 -1.422 10.602 1 93.25 234 ALA A O 1
ATOM 1847 N N . ASP A 1 235 ? 7.008 -0.484 8.75 1 93.5 235 ASP A N 1
ATOM 1848 C CA . ASP A 1 235 ? 7.992 0.593 8.703 1 93.5 235 ASP A CA 1
ATOM 1849 C C . ASP A 1 235 ? 7.859 1.513 9.914 1 93.5 235 ASP A C 1
ATOM 1851 O O . ASP A 1 235 ? 8.867 1.938 10.484 1 93.5 235 ASP A O 1
ATOM 1855 N N . LEU A 1 236 ? 6.641 1.825 10.203 1 95.94 236 LEU A N 1
ATOM 1856 C CA . LEU A 1 236 ? 6.398 2.676 11.367 1 95.94 236 LEU A CA 1
ATOM 1857 C C . LEU A 1 236 ? 6.98 2.047 12.625 1 95.94 236 LEU A C 1
ATOM 1859 O O . LEU A 1 236 ? 7.633 2.729 13.422 1 95.94 236 LEU A O 1
ATOM 1863 N N . MET A 1 237 ? 6.73 0.774 12.797 1 96.38 237 MET A N 1
ATOM 1864 C CA . MET A 1 237 ? 7.23 0.049 13.961 1 96.38 237 MET A CA 1
ATOM 1865 C C . MET A 1 237 ? 8.742 0.202 14.094 1 96.38 237 MET A C 1
ATOM 1867 O O . MET A 1 237 ? 9.242 0.556 15.156 1 96.38 237 MET A O 1
ATOM 1871 N N . LEU A 1 238 ? 9.414 -0.022 13.016 1 95.12 238 LEU A N 1
ATOM 1872 C CA . LEU A 1 238 ? 10.875 0.012 13.031 1 95.12 238 LEU A CA 1
ATOM 1873 C C . LEU A 1 238 ? 11.383 1.423 13.312 1 95.12 238 LEU A C 1
ATOM 1875 O O . LEU A 1 238 ? 12.328 1.607 14.086 1 95.12 238 LEU A O 1
ATOM 1879 N N . GLN A 1 239 ? 10.75 2.391 12.703 1 95.94 239 GLN A N 1
ATOM 1880 C CA . GLN A 1 239 ? 11.164 3.777 12.891 1 95.94 239 GLN A CA 1
ATOM 1881 C C . GLN A 1 239 ? 10.961 4.215 14.344 1 95.94 239 GLN A C 1
ATOM 1883 O O . GLN A 1 239 ? 11.812 4.91 14.906 1 95.94 239 GLN A O 1
ATOM 1888 N N . LEU A 1 240 ? 9.898 3.832 14.906 1 97.69 240 LEU A N 1
ATOM 1889 C CA . LEU A 1 240 ? 9.609 4.195 16.297 1 97.69 240 LEU A CA 1
ATOM 1890 C C . LEU A 1 240 ? 10.594 3.529 17.25 1 97.69 240 LEU A C 1
ATOM 1892 O O . LEU A 1 240 ? 11.055 4.156 18.203 1 97.69 240 LEU A O 1
ATOM 1896 N N . GLU A 1 241 ? 10.906 2.324 16.953 1 96.75 241 GLU A N 1
ATOM 1897 C CA . GLU A 1 241 ? 11.781 1.562 17.844 1 96.75 241 GLU A CA 1
ATOM 1898 C C . GLU A 1 241 ? 13.211 2.111 17.812 1 96.75 241 GLU A C 1
ATOM 1900 O O . GLU A 1 241 ? 13.938 2 18.797 1 96.75 241 GLU A O 1
ATOM 1905 N N . GLN A 1 242 ? 13.539 2.705 16.766 1 93.75 242 GLN A N 1
ATOM 1906 C CA . GLN A 1 242 ? 14.93 3.094 16.562 1 93.75 242 GLN A CA 1
ATOM 1907 C C . GLN A 1 242 ? 15.148 4.566 16.891 1 93.75 242 GLN A C 1
ATOM 1909 O O . GLN A 1 242 ? 16.234 5.105 16.672 1 93.75 242 GLN A O 1
ATOM 1914 N N . SER A 1 243 ? 14.102 5.227 17.375 1 94.81 243 SER A N 1
ATOM 1915 C CA . SER A 1 243 ? 14.227 6.656 17.656 1 94.81 243 SER A CA 1
ATOM 1916 C C . SER A 1 243 ? 13.312 7.078 18.797 1 94.81 243 SER A C 1
ATOM 1918 O O . SER A 1 243 ? 12.609 6.246 19.391 1 94.81 243 SER A O 1
ATOM 1920 N N . ASP A 1 244 ? 13.422 8.383 19.109 1 96.38 244 ASP A N 1
ATOM 1921 C CA . ASP A 1 244 ? 12.531 8.961 20.109 1 96.38 244 ASP A CA 1
ATOM 1922 C C . ASP A 1 244 ? 11.344 9.656 19.453 1 96.38 244 ASP A C 1
ATOM 1924 O O . ASP A 1 244 ? 10.711 10.523 20.062 1 96.38 244 ASP A O 1
ATOM 1928 N N . ALA A 1 245 ? 11.117 9.273 18.219 1 97.88 245 ALA A N 1
ATOM 1929 C CA . ALA A 1 245 ? 10.008 9.891 17.5 1 97.88 245 ALA A CA 1
ATOM 1930 C C . ALA A 1 245 ? 8.664 9.359 18.016 1 97.88 245 ALA A C 1
ATOM 1932 O O . ALA A 1 245 ? 8.609 8.328 18.688 1 97.88 245 ALA A O 1
ATOM 1933 N N . ILE A 1 246 ? 7.648 10.148 17.75 1 98.25 246 ILE A N 1
ATOM 1934 C CA . ILE A 1 246 ? 6.281 9.766 18.094 1 98.25 246 ILE A CA 1
ATOM 1935 C C . ILE A 1 246 ? 5.398 9.82 16.844 1 98.25 246 ILE A C 1
ATOM 1937 O O . ILE A 1 246 ? 5.781 10.414 15.836 1 98.25 246 ILE A O 1
ATOM 1941 N N . ALA A 1 247 ? 4.309 9.172 16.875 1 97.81 247 ALA A N 1
ATOM 1942 C CA . ALA A 1 247 ? 3.303 9.211 15.82 1 97.81 247 ALA A CA 1
ATOM 1943 C C . ALA A 1 247 ? 1.892 9.195 16.406 1 97.81 247 ALA A C 1
ATOM 1945 O O . ALA A 1 247 ? 1.688 8.766 17.531 1 97.81 247 ALA A O 1
ATOM 1946 N N . LEU A 1 248 ? 0.976 9.719 15.672 1 95.94 248 LEU A N 1
ATOM 1947 C CA . LEU A 1 248 ? -0.432 9.695 16.047 1 95.94 248 LEU A CA 1
ATOM 1948 C C . LEU A 1 248 ? -1.225 8.758 15.148 1 95.94 248 LEU A C 1
ATOM 1950 O O . LEU A 1 248 ? -1.116 8.836 13.922 1 95.94 248 LEU A O 1
ATOM 1954 N N . LEU A 1 249 ? -1.956 7.879 15.773 1 94.69 249 LEU A N 1
ATOM 1955 C CA . LEU A 1 249 ? -2.828 6.949 15.062 1 94.69 249 LEU A CA 1
ATOM 1956 C C . LEU A 1 249 ? -4.266 7.07 15.555 1 94.69 249 LEU A C 1
ATOM 1958 O O . LEU A 1 249 ? -4.504 7.488 16.688 1 94.69 249 LEU A O 1
ATOM 1962 N N . SER A 1 250 ? -5.18 6.629 14.672 1 92.69 250 SER A N 1
ATOM 1963 C CA . SER A 1 250 ? -6.586 6.727 15.039 1 92.69 250 SER A CA 1
ATOM 1964 C C . SER A 1 250 ? -7.266 5.363 15 1 92.69 250 SER A C 1
ATOM 1966 O O . SER A 1 250 ? -8.477 5.262 15.188 1 92.69 250 SER A O 1
ATOM 1968 N N . HIS A 1 251 ? -6.562 4.293 14.789 1 92.38 251 HIS A N 1
ATOM 1969 C CA . HIS A 1 251 ? -7.137 2.957 14.648 1 92.38 251 HIS A CA 1
ATOM 1970 C C . HIS A 1 251 ? -6.609 2.014 15.727 1 92.38 251 HIS A C 1
ATOM 1972 O O . HIS A 1 251 ? -5.402 1.771 15.805 1 92.38 251 HIS A O 1
ATOM 1978 N N . MET A 1 252 ? -7.453 1.341 16.344 1 93.5 252 MET A N 1
ATOM 1979 C CA . MET A 1 252 ? -7.109 0.578 17.531 1 93.5 252 MET A CA 1
ATOM 1980 C C . MET A 1 252 ? -6.344 -0.69 17.172 1 93.5 252 MET A C 1
ATOM 1982 O O . MET A 1 252 ? -5.383 -1.059 17.859 1 93.5 252 MET A O 1
ATOM 1986 N N . ASP A 1 253 ? -6.785 -1.326 16.172 1 93.5 253 ASP A N 1
ATOM 1987 C CA . ASP A 1 253 ? -6.102 -2.559 15.789 1 93.5 253 ASP A CA 1
ATOM 1988 C C . ASP A 1 253 ? -4.648 -2.287 15.414 1 93.5 253 ASP A C 1
ATOM 1990 O O . ASP A 1 253 ? -3.77 -3.111 15.68 1 93.5 253 ASP A O 1
ATOM 1994 N N . ALA A 1 254 ? -4.461 -1.16 14.75 1 94.56 254 ALA A N 1
ATOM 1995 C CA . ALA A 1 254 ? -3.092 -0.783 14.398 1 94.56 254 ALA A CA 1
ATOM 1996 C C . ALA A 1 254 ? -2.262 -0.515 15.656 1 94.56 254 ALA A C 1
ATOM 1998 O O . ALA A 1 254 ? -1.115 -0.961 15.75 1 94.56 254 ALA A O 1
ATOM 1999 N N . VAL A 1 255 ? -2.844 0.174 16.594 1 96 255 VAL A N 1
ATOM 2000 C CA . VAL A 1 255 ? -2.172 0.475 17.844 1 96 255 VAL A CA 1
ATOM 2001 C C . VAL A 1 255 ? -1.843 -0.823 18.578 1 96 255 VAL A C 1
ATOM 2003 O O . VAL A 1 255 ? -0.711 -1.02 19.031 1 96 255 VAL A O 1
ATOM 2006 N N . GLU A 1 256 ? -2.805 -1.681 18.625 1 95.25 256 GLU A N 1
ATOM 2007 C CA . GLU A 1 256 ? -2.621 -2.961 19.297 1 95.25 256 GLU A CA 1
ATOM 2008 C C . GLU A 1 256 ? -1.528 -3.787 18.625 1 95.25 256 GLU A C 1
ATOM 2010 O O . GLU A 1 256 ? -0.713 -4.418 19.297 1 95.25 256 GLU A O 1
ATOM 2015 N N . PHE A 1 257 ? -1.54 -3.756 17.406 1 96 257 PHE A N 1
ATOM 2016 C CA . PHE A 1 257 ? -0.531 -4.488 16.656 1 96 257 PHE A CA 1
ATOM 2017 C C . PHE A 1 257 ? 0.869 -3.992 17 1 96 257 PHE A C 1
ATOM 2019 O O . PHE A 1 257 ? 1.771 -4.789 17.25 1 96 257 PHE A O 1
ATOM 2026 N N . LEU A 1 258 ? 1.008 -2.717 16.938 1 97.06 258 LEU A N 1
ATOM 2027 C CA . LEU A 1 258 ? 2.305 -2.121 17.25 1 97.06 258 LEU A CA 1
ATOM 2028 C C . LEU A 1 258 ? 2.736 -2.449 18.672 1 97.06 258 LEU A C 1
ATOM 2030 O O . LEU A 1 258 ? 3.898 -2.785 18.906 1 97.06 258 LEU A O 1
ATOM 2034 N N . CYS A 1 259 ? 1.845 -2.393 19.594 1 97.06 259 CYS A N 1
ATOM 2035 C CA . CYS A 1 259 ? 2.158 -2.621 21 1 97.06 259 CYS A CA 1
ATOM 2036 C C . CYS A 1 259 ? 2.465 -4.09 21.25 1 97.06 259 CYS A C 1
ATOM 2038 O O . CYS A 1 259 ? 3.32 -4.414 22.078 1 97.06 259 CYS A O 1
ATOM 2040 N N . GLN A 1 260 ? 1.813 -4.953 20.562 1 95.19 260 GLN A N 1
ATOM 2041 C CA . GLN A 1 260 ? 1.958 -6.387 20.797 1 95.19 260 GLN A CA 1
ATOM 2042 C C . GLN A 1 260 ? 3.201 -6.934 20.094 1 95.19 260 GLN A C 1
ATOM 2044 O O . GLN A 1 260 ? 3.863 -7.832 20.625 1 95.19 260 GLN A O 1
ATOM 2049 N N . ARG A 1 261 ? 3.453 -6.398 19 1 96.06 261 ARG A N 1
ATOM 2050 C CA . ARG A 1 261 ? 4.5 -7 18.172 1 96.06 261 ARG A CA 1
ATOM 2051 C C . ARG A 1 261 ? 5.797 -6.207 18.266 1 96.06 261 ARG A C 1
ATOM 2053 O O . ARG A 1 261 ? 6.875 -6.73 17.984 1 96.06 261 ARG A O 1
ATOM 2060 N N . GLY A 1 262 ? 5.59 -4.992 18.562 1 95.44 262 GLY A N 1
ATOM 2061 C CA . GLY A 1 262 ? 6.766 -4.145 18.688 1 95.44 262 GLY A CA 1
ATOM 2062 C C . GLY A 1 262 ? 7.02 -3.68 20.109 1 95.44 262 GLY A C 1
ATOM 2063 O O . GLY A 1 262 ? 6.246 -3.988 21.016 1 95.44 262 GLY A O 1
ATOM 2064 N N . ASN A 1 263 ? 8.227 -3.09 20.312 1 96.69 263 ASN A N 1
ATOM 2065 C CA . ASN A 1 263 ? 8.547 -2.412 21.562 1 96.69 263 ASN A CA 1
ATOM 2066 C C . ASN A 1 263 ? 7.969 -1.001 21.594 1 96.69 263 ASN A C 1
ATOM 2068 O O . ASN A 1 263 ? 8.703 -0.028 21.781 1 96.69 263 ASN A O 1
ATOM 2072 N N . ILE A 1 264 ? 6.66 -0.996 21.469 1 98.06 264 ILE A N 1
ATOM 2073 C CA . ILE A 1 264 ? 5.961 0.274 21.312 1 98.06 264 ILE A CA 1
ATOM 2074 C C . ILE A 1 264 ? 4.906 0.421 22.406 1 98.06 264 ILE A C 1
ATOM 2076 O O . ILE A 1 264 ? 4.23 -0.547 22.766 1 98.06 264 ILE A O 1
ATOM 2080 N N . GLY A 1 265 ? 4.867 1.566 23.016 1 97.56 265 GLY A N 1
ATOM 2081 C CA . GLY A 1 265 ? 3.801 1.941 23.922 1 97.56 265 GLY A CA 1
ATOM 2082 C C . GLY A 1 265 ? 2.816 2.926 23.312 1 97.56 265 GLY A C 1
ATOM 2083 O O . GLY A 1 265 ? 3.066 3.479 22.25 1 97.56 265 GLY A O 1
ATOM 2084 N N . ALA A 1 266 ? 1.626 3.045 23.953 1 96.5 266 ALA A N 1
ATOM 2085 C CA . ALA A 1 266 ? 0.566 3.9 23.422 1 96.5 266 ALA A CA 1
ATOM 2086 C C . ALA A 1 266 ? -0.086 4.715 24.547 1 96.5 266 ALA A C 1
ATOM 2088 O O . ALA A 1 266 ? -0.151 4.266 25.688 1 96.5 266 ALA A O 1
ATOM 2089 N N . LEU A 1 267 ? -0.513 5.887 24.172 1 95.44 267 LEU A N 1
ATOM 2090 C CA . LEU A 1 267 ? -1.21 6.789 25.094 1 95.44 267 LEU A CA 1
ATOM 2091 C C . LEU A 1 267 ? -2.365 7.488 24.375 1 95.44 267 LEU A C 1
ATOM 2093 O O . LEU A 1 267 ? -2.152 8.219 23.406 1 95.44 267 LEU A O 1
ATOM 2097 N N . LYS A 1 268 ? -3.549 7.285 24.859 1 93.56 268 LYS A N 1
ATOM 2098 C CA . LYS A 1 268 ? -4.703 7.977 24.297 1 93.56 268 LYS A CA 1
ATOM 2099 C C . LYS A 1 268 ? -4.664 9.469 24.625 1 93.56 268 LYS A C 1
ATOM 2101 O O . LYS A 1 268 ? -4.457 9.852 25.766 1 93.56 268 LYS A O 1
ATOM 2106 N N . LEU A 1 269 ? -4.852 10.281 23.578 1 93.81 269 LEU A N 1
ATOM 2107 C CA . LEU A 1 269 ? -4.84 11.727 23.812 1 93.81 269 LEU A CA 1
ATOM 2108 C C . LEU A 1 269 ? -6.191 12.203 24.328 1 93.81 269 LEU A C 1
ATOM 2110 O O . LEU A 1 269 ? -7.23 11.641 23.984 1 93.81 269 LEU A O 1
ATOM 2114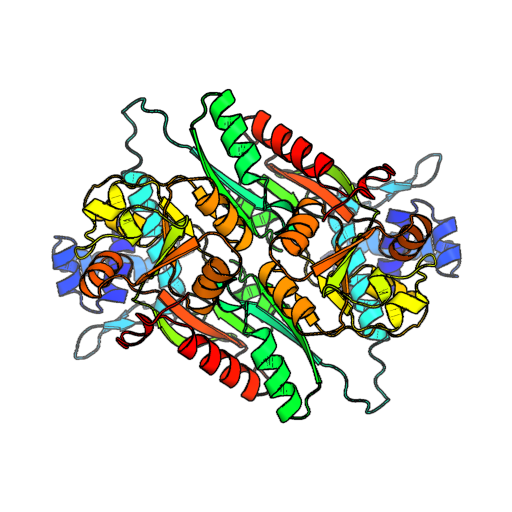 N N . GLU A 1 270 ? -6.094 13.258 25.109 1 92.56 270 GLU A N 1
ATOM 2115 C CA . GLU A 1 270 ? -7.316 13.867 25.609 1 92.56 270 GLU A CA 1
ATOM 2116 C C . GLU A 1 270 ? -8.125 14.516 24.5 1 92.56 270 GLU A C 1
ATOM 2118 O O . GLU A 1 270 ? -7.559 15.023 23.531 1 92.56 270 GLU A O 1
ATOM 2123 N N . LYS A 1 271 ? -9.391 14.586 24.703 1 91.31 271 LYS A N 1
ATOM 2124 C CA . LYS A 1 271 ? -10.32 15.094 23.703 1 91.31 271 LYS A CA 1
ATOM 2125 C C . LYS A 1 271 ? -9.984 16.531 23.328 1 91.31 271 LYS A C 1
ATOM 2127 O O . LYS A 1 271 ? -10.047 16.891 22.141 1 91.31 271 LYS A O 1
ATOM 2132 N N . SER A 1 272 ? -9.688 17.297 24.312 1 91.12 272 SER A N 1
ATOM 2133 C CA . SER A 1 272 ? -9.391 18.703 24.062 1 91.12 272 SER A CA 1
ATOM 2134 C C . SER A 1 272 ? -8.195 18.859 23.125 1 91.12 272 SER A C 1
ATOM 2136 O O . SER A 1 272 ? -8.195 19.719 22.25 1 91.12 272 SER A O 1
ATOM 2138 N N . LEU A 1 273 ? -7.242 18.031 23.344 1 92.56 273 LEU A N 1
ATOM 2139 C CA . LEU A 1 273 ? -6.047 18.062 22.5 1 92.56 273 LEU A CA 1
ATOM 2140 C C . LEU A 1 273 ? -6.371 17.625 21.078 1 92.56 273 LEU A C 1
ATOM 2142 O O . LEU A 1 273 ? -5.906 18.234 20.109 1 92.56 273 LEU A O 1
ATOM 2146 N N . CYS A 1 274 ? -7.152 16.594 20.969 1 93.38 274 CYS A N 1
ATOM 2147 C CA . CYS A 1 274 ? -7.566 16.109 19.656 1 93.38 274 CYS A CA 1
ATOM 2148 C C . CYS A 1 274 ? -8.344 17.172 18.906 1 93.38 274 CYS A C 1
ATOM 2150 O O . CYS A 1 274 ? -8.156 17.344 17.703 1 93.38 274 CYS A O 1
ATOM 2152 N N . GLU A 1 275 ? -9.156 17.875 19.609 1 90.25 275 GLU A N 1
ATOM 2153 C CA . GLU A 1 275 ? -9.938 18.938 18.984 1 90.25 275 GLU A CA 1
ATOM 2154 C C . GLU A 1 275 ? -9.031 20.047 18.453 1 90.25 275 GLU A C 1
ATOM 2156 O O . GLU A 1 275 ? -9.289 20.594 17.375 1 90.25 275 GLU A O 1
ATOM 2161 N N . SER A 1 276 ? -8.047 20.328 19.188 1 90.12 276 SER A N 1
ATOM 2162 C CA . SER A 1 276 ? -7.09 21.344 18.75 1 90.12 276 SER A CA 1
ATOM 2163 C C . SER A 1 276 ? -6.375 20.906 17.469 1 90.12 276 SER A C 1
ATOM 2165 O O . SER A 1 276 ? -6.246 21.688 16.531 1 90.12 276 SER A O 1
ATOM 2167 N N . ILE A 1 277 ? -5.973 19.672 17.484 1 90.81 277 ILE A N 1
ATOM 2168 C CA . ILE A 1 277 ? -5.246 19.125 16.328 1 90.81 277 ILE A CA 1
ATOM 2169 C C . ILE A 1 277 ? -6.141 19.141 15.102 1 90.81 277 ILE A C 1
ATOM 2171 O O . ILE A 1 277 ? -5.688 19.469 14 1 90.81 277 ILE A O 1
ATOM 2175 N N . ASN A 1 278 ? -7.395 18.844 15.312 1 87.12 278 ASN A N 1
ATOM 2176 C CA . ASN A 1 278 ? -8.328 18.703 14.203 1 87.12 278 ASN A CA 1
ATOM 2177 C C . ASN A 1 278 ? -8.906 20.047 13.781 1 87.12 278 ASN A C 1
ATOM 2179 O O . ASN A 1 278 ? -9.664 20.125 12.812 1 87.12 278 ASN A O 1
ATOM 2183 N N . GLN A 1 279 ? -8.641 21.047 14.5 1 80.62 279 GLN A N 1
ATOM 2184 C CA . GLN A 1 279 ? -9.297 22.328 14.32 1 80.62 279 GLN A CA 1
ATOM 2185 C C . GLN A 1 279 ? -9.195 22.797 12.875 1 80.62 279 GLN A C 1
ATOM 2187 O O . GLN A 1 279 ? -10.18 23.266 12.297 1 80.62 279 GLN A O 1
ATOM 2192 N N . ARG A 1 280 ? -8.102 22.641 12.25 1 68.81 280 ARG A N 1
ATOM 2193 C CA . ARG A 1 280 ? -7.918 23.172 10.906 1 68.81 280 ARG A CA 1
ATOM 2194 C C . ARG A 1 280 ? -8.125 22.078 9.859 1 68.81 280 ARG A C 1
ATOM 2196 O O . ARG A 1 280 ? -8.797 22.297 8.852 1 68.81 280 ARG A O 1
ATOM 2203 N N . SER A 1 281 ? -7.492 20.906 10.102 1 72.06 281 SER A N 1
ATOM 2204 C CA . SER A 1 281 ? -7.523 19.844 9.109 1 72.06 281 SER A CA 1
ATOM 2205 C C . SER A 1 281 ? -8.883 19.156 9.07 1 72.06 281 SER A C 1
ATOM 2207 O O . SER A 1 281 ? -9.227 18.5 8.086 1 72.06 281 SER A O 1
ATOM 2209 N N . GLY A 1 282 ? -9.617 19.438 10.094 1 73.12 282 GLY A N 1
ATOM 2210 C CA . GLY A 1 282 ? -10.82 18.625 10.219 1 73.12 282 GLY A CA 1
ATOM 2211 C C . GLY A 1 282 ? -10.539 17.188 10.602 1 73.12 282 GLY A C 1
ATOM 2212 O O . GLY A 1 282 ? -9.383 16.812 10.828 1 73.12 282 GLY A O 1
ATOM 2213 N N . CYS A 1 283 ? -11.648 16.453 10.703 1 77.5 283 CYS A N 1
ATOM 2214 C CA . CYS A 1 283 ? -11.555 15.047 11.078 1 77.5 283 CYS A CA 1
ATOM 2215 C C . CYS A 1 283 ? -11.438 14.164 9.844 1 77.5 283 CYS A C 1
ATOM 2217 O O . CYS A 1 283 ? -11.781 14.578 8.734 1 77.5 283 CYS A O 1
ATOM 2219 N N . ASP A 1 284 ? -10.828 13.047 10.109 1 82.12 284 ASP A N 1
ATOM 2220 C CA . ASP A 1 284 ? -10.805 12.062 9.031 1 82.12 284 ASP A CA 1
ATOM 2221 C C . ASP A 1 284 ? -12.164 11.406 8.852 1 82.12 284 ASP A C 1
ATOM 2223 O O . ASP A 1 284 ? -12.859 11.117 9.836 1 82.12 284 ASP A O 1
ATOM 2227 N N . HIS A 1 285 ? -12.5 11.297 7.656 1 85.12 285 HIS A N 1
ATOM 2228 C CA . HIS A 1 285 ? -13.703 10.562 7.297 1 85.12 285 HIS A CA 1
ATOM 2229 C C . HIS A 1 285 ? -13.367 9.281 6.539 1 85.12 285 HIS A C 1
ATOM 2231 O O . HIS A 1 285 ? -12.445 9.266 5.727 1 85.12 285 HIS A O 1
ATOM 2237 N N . TYR A 1 286 ? -14.117 8.305 6.918 1 91.31 286 TYR A N 1
ATOM 2238 C CA . TYR A 1 286 ? -13.977 7.043 6.199 1 91.31 286 TYR A CA 1
ATOM 2239 C C . TYR A 1 286 ? -15.258 6.691 5.457 1 91.31 286 TYR A C 1
ATOM 2241 O O . TYR A 1 286 ? -16.344 6.668 6.055 1 91.31 286 TYR A O 1
ATOM 2249 N N . TYR A 1 287 ? -15.086 6.422 4.211 1 91.94 287 TYR A N 1
ATOM 2250 C CA . TYR A 1 287 ? -16.234 6.113 3.363 1 91.94 287 TYR A CA 1
ATOM 2251 C C . TYR A 1 287 ? -16.125 4.711 2.779 1 91.94 287 TYR A C 1
ATOM 2253 O O . TYR A 1 287 ? -15.016 4.219 2.547 1 91.94 287 TYR A O 1
ATOM 2261 N N . LEU A 1 288 ? -17.234 4.109 2.674 1 95.31 288 LEU A N 1
ATOM 2262 C CA . LEU A 1 288 ? -17.344 2.93 1.822 1 95.31 288 LEU A CA 1
ATOM 2263 C C . LEU A 1 288 ? -17.656 3.324 0.384 1 95.31 288 LEU A C 1
ATOM 2265 O O . LEU A 1 288 ? -18.703 3.916 0.113 1 95.31 288 LEU A O 1
ATOM 2269 N N . THR A 1 289 ? -16.75 3.053 -0.524 1 94.62 289 THR A N 1
ATOM 2270 C CA . THR A 1 289 ? -16.891 3.473 -1.914 1 94.62 289 THR A CA 1
ATOM 2271 C C . THR A 1 289 ? -17 2.26 -2.836 1 94.62 289 THR A C 1
ATOM 2273 O O . THR A 1 289 ? -16.188 1.338 -2.752 1 94.62 289 THR A O 1
ATOM 2276 N N . GLN A 1 290 ? -17.984 2.223 -3.668 1 93.38 290 GLN A N 1
ATOM 2277 C CA . GLN A 1 290 ? -18.219 1.123 -4.598 1 93.38 290 GLN A CA 1
ATOM 2278 C C . GLN A 1 290 ? -19.062 1.582 -5.785 1 93.38 290 GLN A C 1
ATOM 2280 O O . GLN A 1 290 ? -19.469 2.74 -5.848 1 93.38 290 GLN A O 1
ATOM 2285 N N . MET A 1 291 ? -19.219 0.668 -6.711 1 88.06 291 MET A N 1
ATOM 2286 C CA . MET A 1 291 ? -20.141 0.955 -7.816 1 88.06 291 MET A CA 1
ATOM 2287 C C . MET A 1 291 ? -21.578 1.089 -7.316 1 88.06 291 MET A C 1
ATOM 2289 O O . MET A 1 291 ? -22 0.347 -6.43 1 88.06 291 MET A O 1
ATOM 2293 N N . ARG A 1 292 ? -22.312 2.043 -7.914 1 82.69 292 ARG A N 1
ATOM 2294 C CA . ARG A 1 292 ? -23.719 2.209 -7.539 1 82.69 292 ARG A CA 1
ATOM 2295 C C . ARG A 1 292 ? -24.5 0.922 -7.777 1 82.69 292 ARG A C 1
ATOM 2297 O O . ARG A 1 292 ? -25.312 0.526 -6.945 1 82.69 292 ARG A O 1
ATOM 2304 N N . LYS A 1 293 ? -24.312 0.392 -8.938 1 76.69 293 LYS A N 1
ATOM 2305 C CA . LYS A 1 293 ? -24.953 -0.885 -9.242 1 76.69 293 LYS A CA 1
ATOM 2306 C C . LYS A 1 293 ? -24.016 -2.053 -8.945 1 76.69 293 LYS A C 1
ATOM 2308 O O . LYS A 1 293 ? -23.5 -2.693 -9.867 1 76.69 293 LYS A O 1
ATOM 2313 N N . ASN A 1 294 ? -23.672 -2.061 -7.695 1 67.5 294 ASN A N 1
ATOM 2314 C CA . ASN A 1 294 ? -22.781 -3.15 -7.324 1 67.5 294 ASN A CA 1
ATOM 2315 C C . ASN A 1 294 ? -23.531 -4.477 -7.211 1 67.5 294 ASN A C 1
ATOM 2317 O O . ASN A 1 294 ? -24.203 -4.73 -6.211 1 67.5 294 ASN A O 1
ATOM 2321 N N . THR A 1 295 ? -23.453 -5.23 -8.203 1 60.56 295 THR A N 1
ATOM 2322 C CA . THR A 1 295 ? -24.141 -6.516 -8.227 1 60.56 295 THR A CA 1
ATOM 2323 C C . THR A 1 295 ? -23.172 -7.652 -7.938 1 60.56 295 THR A C 1
ATOM 2325 O O . THR A 1 295 ? -23.578 -8.805 -7.762 1 60.56 295 THR A O 1
ATOM 2328 N N . THR A 1 296 ? -22 -7.324 -7.746 1 64.94 296 THR A N 1
ATOM 2329 C CA . THR A 1 296 ? -21 -8.383 -7.672 1 64.94 296 THR A CA 1
ATOM 2330 C C . THR A 1 296 ? -20.781 -8.812 -6.223 1 64.94 296 THR A C 1
ATOM 2332 O O . THR A 1 296 ? -20.438 -9.969 -5.961 1 64.94 296 THR A O 1
ATOM 2335 N N . SER A 1 297 ? -21.094 -7.918 -5.312 1 78.62 297 SER A N 1
ATOM 2336 C CA . SER A 1 297 ? -20.797 -8.266 -3.928 1 78.62 297 SER A CA 1
ATOM 2337 C C . SER A 1 297 ? -22.062 -8.312 -3.086 1 78.62 297 SER A C 1
ATOM 2339 O O . SER A 1 297 ? -22.922 -7.43 -3.189 1 78.62 297 SER A O 1
ATOM 2341 N N . PRO A 1 298 ? -22.203 -9.414 -2.35 1 85.38 298 PRO A N 1
ATOM 2342 C CA . PRO A 1 298 ? -23.328 -9.445 -1.412 1 85.38 298 PRO A CA 1
ATOM 2343 C C . PRO A 1 298 ? -23.328 -8.266 -0.446 1 85.38 298 PRO A C 1
ATOM 2345 O O . PRO A 1 298 ? -22.266 -7.727 -0.121 1 85.38 298 PRO A O 1
ATOM 2348 N N . SER A 1 299 ? -24.516 -7.902 0.031 1 86.94 299 SER A N 1
ATOM 2349 C CA . SER A 1 299 ? -24.688 -6.719 0.867 1 86.94 299 SER A CA 1
ATOM 2350 C C . SER A 1 299 ? -23.969 -6.867 2.195 1 86.94 299 SER A C 1
ATOM 2352 O O . SER A 1 299 ? -23.5 -5.879 2.773 1 86.94 299 SER A O 1
ATOM 2354 N N . TRP A 1 300 ? -23.859 -8.109 2.592 1 93.75 300 TRP A N 1
ATOM 2355 C CA . TRP A 1 300 ? -23.266 -8.32 3.908 1 93.75 300 TRP A CA 1
ATOM 2356 C C . TRP A 1 300 ? -21.797 -7.883 3.916 1 93.75 300 TRP A C 1
ATOM 2358 O O . TRP A 1 300 ? -21.25 -7.574 4.973 1 93.75 300 TRP A O 1
ATOM 2368 N N . ILE A 1 301 ? -21.141 -7.863 2.795 1 94.31 301 ILE A N 1
ATOM 2369 C CA . ILE A 1 301 ? -19.734 -7.484 2.727 1 94.31 301 ILE A CA 1
ATOM 2370 C C . ILE A 1 301 ? -19.578 -6.027 3.15 1 94.31 301 ILE A C 1
ATOM 2372 O O . ILE A 1 301 ? -18.75 -5.715 4.02 1 94.31 301 ILE A O 1
ATOM 2376 N N . GLY A 1 302 ? -20.375 -5.156 2.533 1 94.44 302 GLY A N 1
ATOM 2377 C CA . GLY A 1 302 ? -20.359 -3.756 2.922 1 94.44 302 GLY A CA 1
ATOM 2378 C C . GLY A 1 302 ? -20.719 -3.533 4.375 1 94.44 302 GLY A C 1
ATOM 2379 O O . GLY A 1 302 ? -20.125 -2.693 5.055 1 94.44 302 GLY A O 1
ATOM 2380 N N . GLU A 1 303 ? -21.641 -4.32 4.809 1 94.62 303 GLU A N 1
ATOM 2381 C CA . GLU A 1 303 ? -22.078 -4.219 6.199 1 94.62 303 GLU A CA 1
ATOM 2382 C C . GLU A 1 303 ? -20.969 -4.625 7.16 1 94.62 303 GLU A C 1
ATOM 2384 O O . GLU A 1 303 ? -20.781 -3.984 8.195 1 94.62 303 GLU A O 1
ATOM 2389 N N . GLU A 1 304 ? -20.266 -5.691 6.832 1 96 304 GLU A N 1
ATOM 2390 C CA . GLU A 1 304 ? -19.203 -6.184 7.688 1 96 304 GLU A CA 1
ATOM 2391 C C . GLU A 1 304 ? -18.031 -5.199 7.727 1 96 304 GLU A C 1
ATOM 2393 O O . GLU A 1 304 ? -17.422 -4.992 8.781 1 96 304 GLU A O 1
ATOM 2398 N N . ILE A 1 305 ? -17.766 -4.594 6.586 1 96.25 305 ILE A N 1
ATOM 2399 C CA . ILE A 1 305 ? -16.719 -3.584 6.527 1 96.25 305 ILE A CA 1
ATOM 2400 C C . ILE A 1 305 ? -17.094 -2.391 7.398 1 96.25 305 ILE A C 1
ATOM 2402 O O . ILE A 1 305 ? -16.281 -1.909 8.195 1 96.25 305 ILE A O 1
ATOM 2406 N N . HIS A 1 306 ? -18.344 -2.018 7.281 1 95.19 306 HIS A N 1
ATOM 2407 C CA . HIS A 1 306 ? -18.859 -0.913 8.078 1 95.19 306 HIS A CA 1
ATOM 2408 C C . HIS A 1 306 ? -18.75 -1.207 9.57 1 95.19 306 HIS A C 1
ATOM 2410 O O . HIS A 1 306 ? -18.25 -0.374 10.336 1 95.19 306 HIS A O 1
ATOM 2416 N N . ARG A 1 307 ? -19.141 -2.291 9.898 1 95 307 ARG A N 1
ATOM 2417 C CA . ARG A 1 307 ? -19.141 -2.689 11.305 1 95 307 ARG A CA 1
ATOM 2418 C C . ARG A 1 307 ? -17.719 -2.732 11.852 1 95 307 ARG A C 1
ATOM 2420 O O . ARG A 1 307 ? -17.453 -2.225 12.938 1 95 307 ARG A O 1
ATOM 2427 N N . TYR A 1 308 ? -16.875 -3.328 11.141 1 95.56 308 TYR A N 1
ATOM 2428 C CA . TYR A 1 308 ? -15.492 -3.471 11.578 1 95.56 308 TYR A CA 1
ATOM 2429 C C . TYR A 1 308 ? -14.828 -2.107 11.75 1 95.56 308 TYR A C 1
ATOM 2431 O O . TYR A 1 308 ? -14.172 -1.851 12.766 1 95.56 308 TYR A O 1
ATOM 2439 N N . ILE A 1 309 ? -14.969 -1.252 10.766 1 94.5 309 ILE A N 1
ATOM 2440 C CA . ILE A 1 309 ? -14.297 0.042 10.781 1 94.5 309 ILE A CA 1
ATOM 2441 C C . ILE A 1 309 ? -14.852 0.897 11.922 1 94.5 309 ILE A C 1
ATOM 2443 O O . ILE A 1 309 ? -14.086 1.553 12.633 1 94.5 309 ILE A O 1
ATOM 2447 N N . GLN A 1 310 ? -16.094 0.869 12.102 1 92.69 310 GLN A N 1
ATOM 2448 C CA . GLN A 1 310 ? -16.703 1.63 13.188 1 92.69 310 GLN A CA 1
ATOM 2449 C C . GLN A 1 310 ? -16.172 1.182 14.547 1 92.69 310 GLN A C 1
ATOM 2451 O O . GLN A 1 310 ? -15.961 2.008 15.43 1 92.69 310 GLN A O 1
ATOM 2456 N N . ALA A 1 311 ? -15.984 -0.098 14.641 1 91.31 311 ALA A N 1
ATOM 2457 C CA . ALA A 1 311 ? -15.539 -0.66 15.914 1 91.31 311 ALA A CA 1
ATOM 2458 C C . ALA A 1 311 ? -14.055 -0.378 16.141 1 91.31 311 ALA A C 1
ATOM 2460 O O . ALA A 1 311 ? -13.578 -0.403 17.281 1 91.31 311 ALA A O 1
ATOM 2461 N N . ASN A 1 312 ? -13.352 -0.122 15.094 1 91.69 312 ASN A N 1
ATOM 2462 C CA . ASN A 1 312 ? -11.898 -0.045 15.164 1 91.69 312 ASN A CA 1
ATOM 2463 C C . ASN A 1 312 ? -11.422 1.394 15.344 1 91.69 312 ASN A C 1
ATOM 2465 O O . ASN A 1 312 ? -10.234 1.635 15.578 1 91.69 312 ASN A O 1
ATOM 2469 N N . ILE A 1 313 ? -12.273 2.334 15.219 1 89.12 313 ILE A N 1
ATOM 2470 C CA . ILE A 1 313 ? -11.891 3.732 15.367 1 89.12 313 ILE A CA 1
ATOM 2471 C C . ILE A 1 313 ? -11.891 4.109 16.844 1 89.12 313 ILE A C 1
ATOM 2473 O O . ILE A 1 313 ? -12.773 3.684 17.609 1 89.12 313 ILE A O 1
ATOM 2477 N N . THR A 1 314 ? -10.898 4.809 17.203 1 77.56 314 THR A N 1
ATOM 2478 C CA . THR A 1 314 ? -10.758 5.246 18.594 1 77.56 314 THR A CA 1
ATOM 2479 C C . THR A 1 314 ? -11.969 6.074 19.016 1 77.56 314 THR A C 1
ATOM 2481 O O . THR A 1 314 ? -12.375 7.004 18.328 1 77.56 314 THR A O 1
ATOM 2484 N N . SER A 1 315 ? -12.844 5.477 19.844 1 67.44 315 SER A N 1
ATOM 2485 C CA . SER A 1 315 ? -14.062 6.145 20.281 1 67.44 315 SER A CA 1
ATOM 2486 C C . SER A 1 315 ? -13.82 6.938 21.562 1 67.44 315 SER A C 1
ATOM 2488 O O . SER A 1 315 ? -12.789 6.766 22.219 1 67.44 315 SER A O 1
ATOM 2490 N N . ASP A 1 316 ? -14.57 8.039 21.766 1 60.28 316 ASP A N 1
ATOM 2491 C CA . ASP A 1 316 ? -14.594 8.82 23 1 60.28 316 ASP A CA 1
ATOM 2492 C C . ASP A 1 316 ? -14.758 7.91 24.219 1 60.28 316 ASP A C 1
ATOM 2494 O O . ASP A 1 316 ? -14.688 8.367 25.359 1 60.28 316 ASP A O 1
ATOM 2498 N N . SER A 1 317 ? -15.188 6.703 24.016 1 46.62 317 SER A N 1
ATOM 2499 C CA . SER A 1 317 ? -15.539 5.992 25.234 1 46.62 317 SER A CA 1
ATOM 2500 C C . SER A 1 317 ? -14.305 5.711 26.094 1 46.62 317 SER A C 1
ATOM 2502 O O . SER A 1 317 ? -13.234 5.426 25.562 1 46.62 317 SER A O 1
ATOM 2504 N N . GLU A 1 318 ? -14.203 6.234 27.359 1 41.06 318 GLU A N 1
ATOM 2505 C CA . GLU A 1 318 ? -13.297 6.242 28.5 1 41.06 318 GLU A CA 1
ATOM 2506 C C . GLU A 1 318 ? -12.578 4.906 28.641 1 41.06 318 GLU A C 1
ATOM 2508 O O . GLU A 1 318 ? -11.711 4.75 29.516 1 41.06 318 GLU A O 1
ATOM 2513 N N . GLY A 1 319 ? -13.062 3.721 28.094 1 36.12 319 GLY A N 1
ATOM 2514 C CA . GLY A 1 319 ? -12.68 2.492 28.766 1 36.12 319 GLY A CA 1
ATOM 2515 C C . GLY A 1 319 ? -11.289 2.006 28.391 1 36.12 319 GLY A C 1
ATOM 2516 O O . GLY A 1 319 ? -10.891 0.902 28.766 1 36.12 319 GLY A O 1
ATOM 2517 N N . TYR A 1 320 ? -10.656 2.502 27.422 1 37.56 320 TYR A N 1
ATOM 2518 C CA . TYR A 1 320 ? -9.477 1.735 27.031 1 37.56 320 TYR A CA 1
ATOM 2519 C C . TYR A 1 320 ? -8.312 2.025 27.984 1 37.56 320 TYR A C 1
ATOM 2521 O O . TYR A 1 320 ? -7.176 1.618 27.719 1 37.56 320 TYR A O 1
ATOM 2529 N N . ASN A 1 321 ? -8.359 2.957 28.781 1 35.56 321 ASN A N 1
ATOM 2530 C CA . ASN A 1 321 ? -7.215 2.961 29.688 1 35.56 321 ASN A CA 1
ATOM 2531 C C . ASN A 1 321 ? -6.934 1.567 30.25 1 35.56 321 ASN A C 1
ATOM 2533 O O . ASN A 1 321 ? -6.215 1.422 31.234 1 35.56 321 ASN A O 1
ATOM 2537 N N . GLU A 1 322 ? -7.77 0.646 30.078 1 33.38 322 GLU A N 1
ATOM 2538 C CA . GLU A 1 322 ? -7.328 -0.567 30.766 1 33.38 322 GLU A CA 1
ATOM 2539 C C . GLU A 1 322 ? -5.988 -1.052 30.219 1 33.38 322 GLU A C 1
ATOM 2541 O O . GLU A 1 322 ? -5.602 -0.697 29.109 1 33.38 322 GLU A O 1
ATOM 2546 N N . ASP A 1 323 ? -5.234 -2.148 30.844 1 32.12 323 ASP A N 1
ATOM 2547 C CA . ASP A 1 323 ? -3.914 -2.77 30.844 1 32.12 323 ASP A CA 1
ATOM 2548 C C . ASP A 1 323 ? -3.527 -3.234 29.438 1 32.12 323 ASP A C 1
ATOM 2550 O O . ASP A 1 323 ? -4.039 -4.242 28.938 1 32.12 323 ASP A O 1
ATOM 2554 N N . ILE A 1 324 ? -3.549 -2.561 28.625 1 31.72 324 ILE A N 1
ATOM 2555 C CA . ILE A 1 324 ? -2.76 -3.047 27.5 1 31.72 324 ILE A CA 1
ATOM 2556 C C . ILE A 1 324 ? -1.358 -3.424 27.969 1 31.72 324 ILE A C 1
ATOM 2558 O O . ILE A 1 324 ? -0.495 -2.559 28.125 1 31.72 324 ILE A O 1
ATOM 2562 N N . LYS A 1 325 ? -1.053 -4.273 29.016 1 25.8 325 LYS A N 1
ATOM 2563 C CA . LYS A 1 325 ? 0.155 -5.012 29.375 1 25.8 325 LYS A CA 1
ATOM 2564 C C . LYS A 1 325 ? 0.525 -6.02 28.281 1 25.8 325 LYS A C 1
ATOM 2566 O O . LYS A 1 325 ? -0.336 -6.746 27.781 1 25.8 325 LYS A O 1
ATOM 2571 N N . MET B 1 1 ? -14.336 26.781 -22.938 1 28.3 1 MET B N 1
ATOM 2572 C CA . MET B 1 1 ? -13.109 26.172 -22.422 1 28.3 1 MET B CA 1
ATOM 2573 C C . MET B 1 1 ? -12.93 26.5 -20.938 1 28.3 1 MET B C 1
ATOM 2575 O O . MET B 1 1 ? -12.594 27.641 -20.594 1 28.3 1 MET B O 1
ATOM 2579 N N . SER B 1 2 ? -13.711 26.219 -20.047 1 39.94 2 SER B N 1
ATOM 2580 C CA . SER B 1 2 ? -14.094 26.562 -18.688 1 39.94 2 SER B CA 1
ATOM 2581 C C . SER B 1 2 ? -12.922 26.406 -17.719 1 39.94 2 SER B C 1
ATOM 2583 O O . SER B 1 2 ? -12.5 25.281 -17.422 1 39.94 2 SER B O 1
ATOM 2585 N N . LYS B 1 3 ? -11.789 27.203 -17.984 1 54.78 3 LYS B N 1
ATOM 2586 C CA . LYS B 1 3 ? -10.43 26.969 -17.5 1 54.78 3 LYS B CA 1
ATOM 2587 C C . LYS B 1 3 ? -10.25 27.469 -16.078 1 54.78 3 LYS B C 1
ATOM 2589 O O . LYS B 1 3 ? -10.352 28.656 -15.797 1 54.78 3 LYS B O 1
ATOM 2594 N N . LEU B 1 4 ? -10.289 26.594 -15.086 1 57.16 4 LEU B N 1
ATOM 2595 C CA . LEU B 1 4 ? -9.961 26.891 -13.695 1 57.16 4 LEU B CA 1
ATOM 2596 C C . LEU B 1 4 ? -8.68 27.719 -13.602 1 57.16 4 LEU B C 1
ATOM 2598 O O . LEU B 1 4 ? -8.438 28.375 -12.594 1 57.16 4 LEU B O 1
ATOM 2602 N N . SER B 1 5 ? -8.07 27.797 -14.742 1 57.56 5 SER B N 1
ATOM 2603 C CA . SER B 1 5 ? -6.77 28.453 -14.75 1 57.56 5 SER B CA 1
ATOM 2604 C C . SER B 1 5 ? -6.906 29.969 -14.586 1 57.56 5 SER B C 1
ATOM 2606 O O . SER B 1 5 ? -5.961 30.641 -14.172 1 57.56 5 SER B O 1
ATOM 2608 N N . VAL B 1 6 ? -8.086 30.469 -14.867 1 57.69 6 VAL B N 1
ATOM 2609 C CA . VAL B 1 6 ? -8.273 31.922 -14.797 1 57.69 6 VAL B CA 1
ATOM 2610 C C . VAL B 1 6 ? -8.594 32.312 -13.367 1 57.69 6 VAL B C 1
ATOM 2612 O O . VAL B 1 6 ? -8.43 33.5 -12.992 1 57.69 6 VAL B O 1
ATOM 2615 N N . ASN B 1 7 ? -8.945 31.375 -12.57 1 66.56 7 ASN B N 1
ATOM 2616 C CA . ASN B 1 7 ? -9.32 31.703 -11.195 1 66.56 7 ASN B CA 1
ATOM 2617 C C . ASN B 1 7 ? -8.086 31.844 -10.305 1 66.56 7 ASN B C 1
ATOM 2619 O O . ASN B 1 7 ? -7.094 31.141 -10.492 1 66.56 7 ASN B O 1
ATOM 2623 N N . SER B 1 8 ? -8.141 32.906 -9.531 1 67.56 8 SER B N 1
ATOM 2624 C CA . SER B 1 8 ? -7.066 33.094 -8.562 1 67.56 8 SER B CA 1
ATOM 2625 C C . SER B 1 8 ? -7.125 32.062 -7.457 1 67.56 8 SER B C 1
ATOM 2627 O O . SER B 1 8 ? -8.156 31.406 -7.254 1 67.56 8 SER B O 1
ATOM 2629 N N . LEU B 1 9 ? -6.035 31.938 -6.809 1 74.5 9 LEU B N 1
ATOM 2630 C CA . LEU B 1 9 ? -6 31.062 -5.641 1 74.5 9 LEU B CA 1
ATOM 2631 C C . LEU B 1 9 ? -6.98 31.547 -4.574 1 74.5 9 LEU B C 1
ATOM 2633 O O . LEU B 1 9 ? -7.531 30.734 -3.822 1 74.5 9 LEU B O 1
ATOM 2637 N N . PHE B 1 10 ? -7.18 32.812 -4.621 1 76.38 10 PHE B N 1
ATOM 2638 C CA . PHE B 1 10 ? -8.156 33.406 -3.697 1 76.38 10 PHE B CA 1
ATOM 2639 C C . PHE B 1 10 ? -9.555 32.875 -3.998 1 76.38 10 PHE B C 1
ATOM 2641 O O . PHE B 1 10 ? -10.297 32.5 -3.084 1 76.38 10 PHE B O 1
ATOM 2648 N N . ASP B 1 11 ? -9.883 32.781 -5.211 1 78.75 11 ASP B N 1
ATOM 2649 C CA . ASP B 1 11 ? -11.188 32.25 -5.609 1 78.75 11 ASP B CA 1
ATOM 2650 C C . ASP B 1 11 ? -11.383 30.828 -5.121 1 78.75 11 ASP B C 1
ATOM 2652 O O . ASP B 1 11 ? -12.469 30.469 -4.652 1 78.75 11 ASP B O 1
ATOM 2656 N N . ILE B 1 12 ? -10.305 30.125 -5.207 1 77.69 12 ILE B N 1
ATOM 2657 C CA . ILE B 1 12 ? -10.359 28.734 -4.797 1 77.69 12 ILE B CA 1
ATOM 2658 C C . ILE B 1 12 ? -10.492 28.641 -3.279 1 77.69 12 ILE B C 1
ATOM 2660 O O . ILE B 1 12 ? -11.234 27.797 -2.764 1 77.69 12 ILE B O 1
ATOM 2664 N N . GLN B 1 13 ? -9.852 29.484 -2.643 1 80.06 13 GLN B N 1
ATOM 2665 C CA . GLN B 1 13 ? -9.945 29.547 -1.188 1 80.06 13 GLN B CA 1
ATOM 2666 C C . GLN B 1 13 ? -11.359 29.906 -0.743 1 80.06 13 GLN B C 1
ATOM 2668 O O . GLN B 1 13 ? -11.875 29.328 0.214 1 80.06 13 GLN B O 1
ATOM 2673 N N . VAL B 1 14 ? -11.945 30.812 -1.424 1 80.94 14 VAL B N 1
ATOM 2674 C CA . VAL B 1 14 ? -13.32 31.219 -1.134 1 80.94 14 VAL B CA 1
ATOM 2675 C C . VAL B 1 14 ? -14.258 30.031 -1.294 1 80.94 14 VAL B C 1
ATOM 2677 O O . VAL B 1 14 ? -15.117 29.797 -0.438 1 80.94 14 VAL B O 1
ATOM 2680 N N . PHE B 1 15 ? -14.078 29.297 -2.312 1 85.62 15 PHE B N 1
ATOM 2681 C CA . PHE B 1 15 ? -14.891 28.109 -2.564 1 85.62 15 PHE B CA 1
ATOM 2682 C C . PHE B 1 15 ? -14.781 27.125 -1.412 1 85.62 15 PHE B C 1
ATOM 2684 O O . PHE B 1 15 ? -15.797 26.641 -0.899 1 85.62 15 PHE B O 1
ATOM 2691 N N . VAL B 1 16 ? -13.578 26.906 -1.093 1 79.88 16 VAL B N 1
ATOM 2692 C CA . VAL B 1 16 ? -13.328 25.906 -0.062 1 79.88 16 VAL B CA 1
ATOM 2693 C C . VAL B 1 16 ? -13.969 26.344 1.252 1 79.88 16 VAL B C 1
ATOM 2695 O O . VAL B 1 16 ? -14.672 25.562 1.898 1 79.88 16 VAL B O 1
ATOM 2698 N N . LEU B 1 17 ? -13.805 27.516 1.635 1 79.06 17 LEU B N 1
ATOM 2699 C CA . LEU B 1 17 ? -14.328 28.031 2.893 1 79.06 17 LEU B CA 1
ATOM 2700 C C . LEU B 1 17 ? -15.852 28.078 2.871 1 79.06 17 LEU B C 1
ATOM 2702 O O . LEU B 1 17 ? -16.5 27.781 3.879 1 79.06 17 LEU B O 1
ATOM 2706 N N . LEU B 1 18 ? -16.375 28.375 1.741 1 84.31 18 LEU B N 1
ATOM 2707 C CA . LEU B 1 18 ? -17.828 28.422 1.626 1 84.31 18 LEU B CA 1
ATOM 2708 C C . LEU B 1 18 ? -18.422 27.016 1.696 1 84.31 18 LEU B C 1
ATOM 2710 O O . LEU B 1 18 ? -19.484 26.812 2.295 1 84.31 18 LEU B O 1
ATOM 2714 N N . TYR B 1 19 ? -17.766 26.188 1.028 1 80.06 19 TYR B N 1
ATOM 2715 C CA . TYR B 1 19 ? -18.203 24.797 1.079 1 80.06 19 TYR B CA 1
ATOM 2716 C C . TYR B 1 19 ? -18.266 24.297 2.518 1 80.06 19 TYR B C 1
ATOM 2718 O O . TYR B 1 19 ? -19.203 23.594 2.891 1 80.06 19 TYR B O 1
ATOM 2726 N N . GLU B 1 20 ? -17.375 24.688 3.273 1 76.12 20 GLU B N 1
ATOM 2727 C CA . GLU B 1 20 ? -17.219 24.203 4.641 1 76.12 20 GLU B CA 1
ATOM 2728 C C . GLU B 1 20 ? -18.172 24.922 5.59 1 76.12 20 GLU B C 1
ATOM 2730 O O . GLU B 1 20 ? -18.703 24.328 6.523 1 76.12 20 GLU B O 1
ATOM 2735 N N . SER B 1 21 ? -18.375 26.172 5.355 1 75.69 21 SER B N 1
ATOM 2736 C CA . SER B 1 21 ? -19.156 26.984 6.281 1 75.69 21 SER B CA 1
ATOM 2737 C C . SER B 1 21 ? -20.594 27.156 5.777 1 75.69 21 SER B C 1
ATOM 2739 O O . SER B 1 21 ? -21.5 27.422 6.562 1 75.69 21 SER B O 1
ATOM 2741 N N . LEU B 1 22 ? -20.734 27.031 4.508 1 80.69 22 LEU B N 1
ATOM 2742 C CA . LEU B 1 22 ? -21.984 27.297 3.807 1 80.69 22 LEU B CA 1
ATOM 2743 C C . LEU B 1 22 ? -22.562 28.641 4.223 1 80.69 22 LEU B C 1
ATOM 2745 O O . LEU B 1 22 ? -23.781 28.797 4.281 1 80.69 22 LEU B O 1
ATOM 2749 N N . ASN B 1 23 ? -21.625 29.484 4.621 1 80.5 23 ASN B N 1
ATOM 2750 C CA . ASN B 1 23 ? -21.969 30.828 5.066 1 80.5 23 ASN B CA 1
ATOM 2751 C C . ASN B 1 23 ? -21.016 31.859 4.512 1 80.5 23 ASN B C 1
ATOM 2753 O O . ASN B 1 23 ? -19.844 31.922 4.914 1 80.5 23 ASN B O 1
ATOM 2757 N N . ALA B 1 24 ? -21.578 32.75 3.748 1 84.06 24 ALA B N 1
ATOM 2758 C CA . ALA B 1 24 ? -20.734 33.719 3.051 1 84.06 24 ALA B CA 1
ATOM 2759 C C . ALA B 1 24 ? -20.188 34.781 4.023 1 84.06 24 ALA B C 1
ATOM 2761 O O . ALA B 1 24 ? -19.047 35.219 3.863 1 84.06 24 ALA B O 1
ATOM 2762 N N . THR B 1 25 ? -20.953 35.062 4.996 1 84.56 25 THR B N 1
ATOM 2763 C CA . THR B 1 25 ? -20.5 36.062 5.98 1 84.56 25 THR B CA 1
ATOM 2764 C C . THR B 1 25 ? -19.328 35.5 6.797 1 84.56 25 THR B C 1
ATOM 2766 O O . THR B 1 25 ? -18.359 36.219 7.059 1 84.56 25 THR B O 1
ATOM 2769 N N . ALA B 1 26 ? -19.516 34.344 7.094 1 82.38 26 ALA B N 1
ATOM 2770 C CA . ALA B 1 26 ? -18.438 33.688 7.844 1 82.38 26 ALA B CA 1
ATOM 2771 C C . ALA B 1 26 ? -17.156 33.625 7.027 1 82.38 26 ALA B C 1
ATOM 2773 O O . ALA B 1 26 ? -16.062 33.844 7.562 1 82.38 26 ALA B O 1
ATOM 2774 N N . VAL B 1 27 ? -17.359 33.438 5.777 1 84.38 27 VAL B N 1
ATOM 2775 C CA . VAL B 1 27 ? -16.203 33.344 4.895 1 84.38 27 VAL B CA 1
ATOM 2776 C C . VAL B 1 27 ? -15.539 34.719 4.766 1 84.38 27 VAL B C 1
ATOM 2778 O O . VAL B 1 27 ? -14.312 34.844 4.84 1 84.38 27 VAL B O 1
ATOM 2781 N N . SER B 1 28 ? -16.281 35.688 4.645 1 85.81 28 SER B N 1
ATOM 2782 C CA . SER B 1 28 ? -15.812 37.062 4.562 1 85.81 28 SER B CA 1
ATOM 2783 C C . SER B 1 28 ? -15.016 37.469 5.809 1 85.81 28 SER B C 1
ATOM 2785 O O . SER B 1 28 ? -13.945 38.062 5.711 1 85.81 28 SER B O 1
ATOM 2787 N N . GLN B 1 29 ? -15.5 37.062 6.867 1 82 29 GLN B N 1
ATOM 2788 C CA . GLN B 1 29 ? -14.852 37.375 8.133 1 82 29 GLN B CA 1
ATOM 2789 C C . GLN B 1 29 ? -13.531 36.625 8.273 1 82 29 GLN B C 1
ATOM 2791 O O . GLN B 1 29 ? -12.531 37.188 8.703 1 82 29 GLN B O 1
ATOM 2796 N N . THR B 1 30 ? -13.578 35.5 7.844 1 78 30 THR B N 1
ATOM 2797 C CA . THR B 1 30 ? -12.398 34.625 7.961 1 78 30 THR B CA 1
ATOM 2798 C C . THR B 1 30 ? -11.273 35.156 7.062 1 78 30 THR B C 1
ATOM 2800 O O . THR B 1 30 ? -10.109 35.156 7.461 1 78 30 THR B O 1
ATOM 2803 N N . LEU B 1 31 ? -11.656 35.594 5.871 1 77.88 31 LEU B N 1
ATOM 2804 C CA . LEU B 1 31 ? -10.664 36 4.891 1 77.88 31 LEU B CA 1
ATOM 2805 C C . LEU B 1 31 ? -10.391 37.5 5.008 1 77.88 31 LEU B C 1
ATOM 2807 O O . LEU B 1 31 ? -9.422 38 4.43 1 77.88 31 LEU B O 1
ATOM 2811 N N . GLY B 1 32 ? -11.172 38.125 5.762 1 81.19 32 GLY B N 1
ATOM 2812 C CA . GLY B 1 32 ? -10.984 39.562 5.953 1 81.19 32 GLY B CA 1
ATOM 2813 C C . GLY B 1 32 ? -11.281 40.375 4.707 1 81.19 32 GLY B C 1
ATOM 2814 O O . GLY B 1 32 ? -10.57 41.344 4.398 1 81.19 32 GLY B O 1
ATOM 2815 N N . VAL B 1 33 ? -12.133 39.906 3.93 1 82.81 33 VAL B N 1
ATOM 2816 C CA . VAL B 1 33 ? -12.484 40.625 2.705 1 82.81 33 VAL B CA 1
ATOM 2817 C C . VAL B 1 33 ? -13.984 40.906 2.699 1 82.81 33 VAL B C 1
ATOM 2819 O O . VAL B 1 33 ? -14.766 40.219 3.367 1 82.81 33 VAL B O 1
ATOM 2822 N N . PRO B 1 34 ? -14.367 41.969 2.059 1 85.69 34 PRO B N 1
ATOM 2823 C CA . PRO B 1 34 ? -15.789 42.312 1.961 1 85.69 34 PRO B CA 1
ATOM 2824 C C . PRO B 1 34 ? -16.609 41.188 1.281 1 85.69 34 PRO B C 1
ATOM 2826 O O . PRO B 1 34 ? -16.078 40.469 0.452 1 85.69 34 PRO B O 1
ATOM 2829 N N . SER B 1 35 ? -17.906 41.156 1.632 1 86.25 35 SER B N 1
ATOM 2830 C CA . SER B 1 35 ? -18.812 40.156 1.094 1 86.25 35 SER B CA 1
ATOM 2831 C C . SER B 1 35 ? -18.922 40.281 -0.424 1 86.25 35 SER B C 1
ATOM 2833 O O . SER B 1 35 ? -19.141 39.281 -1.108 1 86.25 35 SER B O 1
ATOM 2835 N N . SER B 1 36 ? -18.781 41.438 -0.947 1 87.56 36 SER B N 1
ATOM 2836 C CA . SER B 1 36 ? -18.859 41.656 -2.389 1 87.56 36 SER B CA 1
ATOM 2837 C C . SER B 1 36 ? -17.75 40.906 -3.111 1 87.56 36 SER B C 1
ATOM 2839 O O . SER B 1 36 ? -17.953 40.375 -4.207 1 87.56 36 SER B O 1
ATOM 2841 N N . LYS B 1 37 ? -16.594 40.844 -2.457 1 84.25 37 LYS B N 1
ATOM 2842 C CA . LYS B 1 37 ? -15.469 40.125 -3.045 1 84.25 37 LYS B CA 1
ATOM 2843 C C . LYS B 1 37 ? -15.719 38.625 -3.057 1 84.25 37 LYS B C 1
ATOM 2845 O O . LYS B 1 37 ? -15.32 37.938 -3.996 1 84.25 37 LYS B O 1
ATOM 2850 N N . ILE B 1 38 ? -16.375 38.156 -2.023 1 86.31 38 ILE B N 1
ATOM 2851 C CA . ILE B 1 38 ? -16.734 36.75 -1.946 1 86.31 38 ILE B CA 1
ATOM 2852 C C . ILE B 1 38 ? -17.688 36.406 -3.076 1 86.31 38 ILE B C 1
ATOM 2854 O O . ILE B 1 38 ? -17.516 35.375 -3.766 1 86.31 38 ILE B O 1
ATOM 2858 N N . SER B 1 39 ? -18.703 37.25 -3.309 1 85.69 39 SER B N 1
ATOM 2859 C CA . SER B 1 39 ? -19.688 37.031 -4.359 1 85.69 39 SER B CA 1
ATOM 2860 C C . SER B 1 39 ? -19.047 37.031 -5.738 1 85.69 39 SER B C 1
ATOM 2862 O O . SER B 1 39 ? -19.406 36.25 -6.602 1 85.69 39 SER B O 1
ATOM 2864 N N . ARG B 1 40 ? -18.141 37.938 -5.883 1 83.75 40 ARG B N 1
ATOM 2865 C CA . ARG B 1 40 ? -17.438 38.031 -7.156 1 83.75 40 ARG B CA 1
ATOM 2866 C C . ARG B 1 40 ? -16.609 36.75 -7.414 1 83.75 40 ARG B C 1
ATOM 2868 O O . ARG B 1 40 ? -16.562 36.25 -8.539 1 83.75 40 ARG B O 1
ATOM 2875 N N . SER B 1 41 ? -15.891 36.406 -6.359 1 84.5 41 SER B N 1
ATOM 2876 C CA . SER B 1 41 ? -15.078 35.188 -6.461 1 84.5 41 SER B CA 1
ATOM 2877 C C . SER B 1 41 ? -15.93 33.969 -6.836 1 84.5 41 SER B C 1
ATOM 2879 O O . SER B 1 41 ? -15.539 33.188 -7.688 1 84.5 41 SER B O 1
ATOM 2881 N N . LEU B 1 42 ? -17.094 33.844 -6.23 1 85.56 42 LEU B N 1
ATOM 2882 C CA . LEU B 1 42 ? -17.984 32.719 -6.504 1 85.56 42 LEU B CA 1
ATOM 2883 C C . LEU B 1 42 ? -18.547 32.812 -7.922 1 85.56 42 LEU B C 1
ATOM 2885 O O . LEU B 1 42 ? -18.688 31.781 -8.594 1 85.56 42 LEU B O 1
ATOM 2889 N N . LYS B 1 43 ? -18.828 33.969 -8.312 1 83.81 43 LYS B N 1
ATOM 2890 C CA . LYS B 1 43 ? -19.281 34.188 -9.688 1 83.81 43 LYS B CA 1
ATOM 2891 C C . LYS B 1 43 ? -18.203 33.812 -10.695 1 83.81 43 LYS B C 1
ATOM 2893 O O . LYS B 1 43 ? -18.5 33.156 -11.711 1 83.81 43 LYS B O 1
ATOM 2898 N N . SER B 1 44 ? -17.031 34.219 -10.344 1 80.19 44 SER B N 1
ATOM 2899 C CA . SER B 1 44 ? -15.898 33.906 -11.211 1 80.19 44 SER B CA 1
ATOM 2900 C C . SER B 1 44 ? -15.727 32.375 -11.344 1 80.19 44 SER B C 1
ATOM 2902 O O . SER B 1 44 ? -15.531 31.875 -12.445 1 80.19 44 SER B O 1
ATOM 2904 N N . LEU B 1 45 ? -15.805 31.703 -10.266 1 80.56 45 LEU B N 1
ATOM 2905 C CA . LEU B 1 45 ? -15.664 30.25 -10.266 1 80.56 45 LEU B CA 1
ATOM 2906 C C . LEU B 1 45 ? -16.812 29.594 -11.023 1 80.56 45 LEU B C 1
ATOM 2908 O O . LEU B 1 45 ? -16.609 28.625 -11.766 1 80.56 45 LEU B O 1
ATOM 2912 N N . ARG B 1 46 ? -18.047 30.125 -10.828 1 80.31 46 ARG B N 1
ATOM 2913 C CA . ARG B 1 46 ? -19.219 29.625 -11.539 1 80.31 46 ARG B CA 1
ATOM 2914 C C . ARG B 1 46 ? -19.047 29.781 -13.047 1 80.31 46 ARG B C 1
ATOM 2916 O O . ARG B 1 46 ? -19.406 28.875 -13.812 1 80.31 46 ARG B O 1
ATOM 2923 N N . HIS B 1 47 ? -18.531 30.859 -13.328 1 76.5 47 HIS B N 1
ATOM 2924 C CA . HIS B 1 47 ? -18.297 31.141 -14.742 1 76.5 47 HIS B CA 1
ATOM 2925 C C . HIS B 1 47 ? -17.25 30.203 -15.32 1 76.5 47 HIS B C 1
ATOM 2927 O O . HIS B 1 47 ? -17.406 29.688 -16.438 1 76.5 47 HIS B O 1
ATOM 2933 N N . SER B 1 48 ? -16.141 30.078 -14.586 1 72.69 48 SER B N 1
ATOM 2934 C CA . SER B 1 48 ? -15.039 29.25 -15.062 1 72.69 48 SER B CA 1
ATOM 2935 C C . SER B 1 48 ? -15.461 27.781 -15.188 1 72.69 48 SER B C 1
ATOM 2937 O O . SER B 1 48 ? -15.008 27.078 -16.094 1 72.69 48 SER B O 1
ATOM 2939 N N . LEU B 1 49 ? -16.344 27.375 -14.289 1 71.31 49 LEU B N 1
ATOM 2940 C CA . LEU B 1 49 ? -16.734 25.969 -14.258 1 71.31 49 LEU B CA 1
ATOM 2941 C C . LEU B 1 49 ? -18.078 25.766 -14.961 1 71.31 49 LEU B C 1
ATOM 2943 O O . LEU B 1 49 ? -18.516 24.641 -15.164 1 71.31 49 LEU B O 1
ATOM 2947 N N . ASN B 1 50 ? -18.703 26.844 -15.398 1 69.19 50 ASN B N 1
ATOM 2948 C CA . ASN B 1 50 ? -19.969 26.891 -16.125 1 69.19 50 ASN B CA 1
ATOM 2949 C C . ASN B 1 50 ? -21.031 26.047 -15.422 1 69.19 50 ASN B C 1
ATOM 2951 O O . ASN B 1 50 ? -21.75 25.281 -16.062 1 69.19 50 ASN B O 1
ATOM 2955 N N . ALA B 1 51 ? -21.062 26.047 -14.188 1 72.19 51 ALA B N 1
ATOM 2956 C CA . ALA B 1 51 ? -22.031 25.297 -13.398 1 72.19 51 ALA B CA 1
ATOM 2957 C C . ALA B 1 51 ? -22.234 25.938 -12.023 1 72.19 51 ALA B C 1
ATOM 2959 O O . ALA B 1 51 ? -21.312 26.516 -11.461 1 72.19 51 ALA B O 1
ATOM 2960 N N . PRO B 1 52 ? -23.469 25.875 -11.586 1 79 52 PRO B N 1
ATOM 2961 C CA . PRO B 1 52 ? -23.688 26.312 -10.211 1 79 52 PRO B CA 1
ATOM 2962 C C . PRO B 1 52 ? -22.953 25.438 -9.188 1 79 52 PRO B C 1
ATOM 2964 O O . PRO B 1 52 ? -22.969 24.219 -9.32 1 79 52 PRO B O 1
ATOM 2967 N N . LEU B 1 53 ? -22.219 26.125 -8.297 1 82.31 53 LEU B N 1
ATOM 2968 C CA . LEU B 1 53 ? -21.5 25.406 -7.266 1 82.31 53 LEU B CA 1
ATOM 2969 C C . LEU B 1 53 ? -22.266 25.422 -5.949 1 82.31 53 LEU B C 1
ATOM 2971 O O . LEU B 1 53 ? -22.328 24.406 -5.246 1 82.31 53 LEU B O 1
ATOM 2975 N N . PHE B 1 54 ? -22.953 26.547 -5.711 1 87.5 54 PHE B N 1
ATOM 2976 C CA . PHE B 1 54 ? -23.734 26.719 -4.492 1 87.5 54 PHE B CA 1
ATOM 2977 C C . PHE B 1 54 ? -25.109 27.297 -4.805 1 87.5 54 PHE B C 1
ATOM 2979 O O . PHE B 1 54 ? -25.234 28.156 -5.68 1 87.5 54 PHE B O 1
ATOM 2986 N N . ILE B 1 55 ? -26.094 26.641 -4.219 1 80.38 55 ILE B N 1
ATOM 2987 C CA . ILE B 1 55 ? -27.469 27.141 -4.367 1 80.38 55 ILE B CA 1
ATOM 2988 C C . ILE B 1 55 ? -27.891 27.875 -3.1 1 80.38 55 ILE B C 1
ATOM 2990 O O . ILE B 1 55 ? -27.719 27.359 -1.991 1 80.38 55 ILE B O 1
ATOM 2994 N N . ARG B 1 56 ? -28.359 29.109 -3.326 1 77.19 56 ARG B N 1
ATOM 2995 C CA . ARG B 1 56 ? -28.812 29.906 -2.195 1 77.19 56 ARG B CA 1
ATOM 2996 C C . ARG B 1 56 ? -30.172 29.422 -1.69 1 77.19 56 ARG B C 1
ATOM 2998 O O . ARG B 1 56 ? -31.062 29.141 -2.484 1 77.19 56 ARG B O 1
ATOM 3005 N N . LYS B 1 57 ? -30.188 29.078 -0.451 1 77.44 57 LYS B N 1
ATOM 3006 C CA . LYS B 1 57 ? -31.422 28.734 0.23 1 77.44 57 LYS B CA 1
ATOM 3007 C C . LYS B 1 57 ? -31.766 29.75 1.312 1 77.44 57 LYS B C 1
ATOM 3009 O O . LYS B 1 57 ? -31.078 30.766 1.454 1 77.44 57 LYS B O 1
ATOM 3014 N N . GLN B 1 58 ? -32.906 29.547 1.979 1 71.38 58 GLN B N 1
ATOM 3015 C CA . GLN B 1 58 ? -33.375 30.484 2.994 1 71.38 58 GLN B CA 1
ATOM 3016 C C . GLN B 1 58 ? -32.312 30.719 4.059 1 71.38 58 GLN B C 1
ATOM 3018 O O . GLN B 1 58 ? -32.094 31.844 4.5 1 71.38 58 GLN B O 1
ATOM 3023 N N . GLN B 1 59 ? -31.688 29.625 4.434 1 68.44 59 GLN B N 1
ATOM 3024 C CA . GLN B 1 59 ? -30.656 29.75 5.469 1 68.44 59 GLN B CA 1
ATOM 3025 C C . GLN B 1 59 ? -29.297 29.297 4.949 1 68.44 59 GLN B C 1
ATOM 3027 O O . GLN B 1 59 ? -28.891 28.156 5.176 1 68.44 59 GLN B O 1
ATOM 3032 N N . GLY B 1 60 ? -28.703 30.203 4.078 1 74.56 60 GLY B N 1
ATOM 3033 C CA . GLY B 1 60 ? -27.328 29.953 3.699 1 74.56 60 GLY B CA 1
ATOM 3034 C C . GLY B 1 60 ? -27.203 29.281 2.346 1 74.56 60 GLY B C 1
ATOM 3035 O O . GLY B 1 60 ? -27.969 29.562 1.424 1 74.56 60 GLY B O 1
ATOM 3036 N N . PHE B 1 61 ? -26.125 28.516 2.109 1 80.62 61 PHE B N 1
ATOM 3037 C CA . PHE B 1 61 ? -25.828 27.875 0.83 1 80.62 61 PHE B CA 1
ATOM 3038 C C . PHE B 1 61 ? -25.953 26.359 0.927 1 80.62 61 PHE B C 1
ATOM 3040 O O . PHE B 1 61 ? -25.828 25.797 2.014 1 80.62 61 PHE B O 1
ATOM 3047 N N . GLU B 1 62 ? -26.516 25.766 -0.167 1 80.56 62 GLU B N 1
ATOM 3048 C CA . GLU B 1 62 ? -26.422 24.328 -0.373 1 80.56 62 GLU B CA 1
ATOM 3049 C C . GLU B 1 62 ? -25.453 23.984 -1.505 1 80.56 62 GLU B C 1
ATOM 3051 O O . GLU B 1 62 ? -25.375 24.719 -2.5 1 80.56 62 GLU B O 1
ATOM 3056 N N . THR B 1 63 ? -24.703 22.984 -1.237 1 80.31 63 THR B N 1
ATOM 3057 C CA . THR B 1 63 ? -23.688 22.578 -2.219 1 80.31 63 THR B CA 1
ATOM 3058 C C . THR B 1 63 ? -24.344 21.844 -3.387 1 80.31 63 THR B C 1
ATOM 3060 O O . THR B 1 63 ? -25.359 21.188 -3.217 1 80.31 63 THR B O 1
ATOM 3063 N N . SER B 1 64 ? -23.828 22.078 -4.609 1 77.81 64 SER B N 1
ATOM 3064 C CA . SER B 1 64 ? -24.188 21.266 -5.77 1 77.81 64 SER B CA 1
ATOM 3065 C C . SER B 1 64 ? -23.391 19.969 -5.816 1 77.81 64 SER B C 1
ATOM 3067 O O . SER B 1 64 ? -22.422 19.812 -5.078 1 77.81 64 SER B O 1
ATOM 3069 N N . ASP B 1 65 ? -23.844 19.078 -6.723 1 66.31 65 ASP B N 1
ATOM 3070 C CA . ASP B 1 65 ? -23.109 17.844 -6.93 1 66.31 65 ASP B CA 1
ATOM 3071 C C . ASP B 1 65 ? -21.703 18.109 -7.438 1 66.31 65 ASP B C 1
ATOM 3073 O O . ASP B 1 65 ? -20.734 17.469 -7 1 66.31 65 ASP B O 1
ATOM 3077 N N . LEU B 1 66 ? -21.625 19.078 -8.242 1 67.75 66 LEU B N 1
ATOM 3078 C CA . LEU B 1 66 ? -20.312 19.438 -8.766 1 67.75 66 LEU B CA 1
ATOM 3079 C C . LEU B 1 66 ? -19.406 19.969 -7.656 1 67.75 66 LEU B C 1
ATOM 3081 O O . LEU B 1 66 ? -18.234 19.625 -7.602 1 67.75 66 LEU B O 1
ATOM 3085 N N . ALA B 1 67 ? -19.984 20.812 -6.805 1 74.31 67 ALA B N 1
ATOM 3086 C CA . ALA B 1 67 ? -19.219 21.359 -5.684 1 74.31 67 ALA B CA 1
ATOM 3087 C C . ALA B 1 67 ? -18.672 20.234 -4.809 1 74.31 67 ALA B C 1
ATOM 3089 O O . ALA B 1 67 ? -17.516 20.266 -4.383 1 74.31 67 ALA B O 1
ATOM 3090 N N . ASN B 1 68 ? -19.469 19.266 -4.695 1 66.19 68 ASN B N 1
ATOM 3091 C CA . ASN B 1 68 ? -19.062 18.109 -3.896 1 66.19 68 ASN B CA 1
ATOM 3092 C C . ASN B 1 68 ? -17.922 17.344 -4.555 1 66.19 68 ASN B C 1
ATOM 3094 O O . ASN B 1 68 ? -17.016 16.875 -3.873 1 66.19 68 ASN B O 1
ATOM 3098 N N . ASP B 1 69 ? -18 17.391 -5.812 1 60.19 69 ASP B N 1
ATOM 3099 C CA . ASP B 1 69 ? -17.016 16.641 -6.582 1 60.19 69 ASP B CA 1
ATOM 3100 C C . ASP B 1 69 ? -15.664 17.344 -6.598 1 60.19 69 ASP B C 1
ATOM 3102 O O . ASP B 1 69 ? -14.609 16.719 -6.539 1 60.19 69 ASP B O 1
ATOM 3106 N N . ILE B 1 70 ? -15.719 18.688 -6.57 1 65.69 70 ILE B N 1
ATOM 3107 C CA . ILE B 1 70 ? -14.477 19.406 -6.824 1 65.69 70 ILE B CA 1
ATOM 3108 C C . ILE B 1 70 ? -13.859 19.859 -5.504 1 65.69 70 ILE B C 1
ATOM 3110 O O . ILE B 1 70 ? -12.688 20.234 -5.457 1 65.69 70 ILE B O 1
ATOM 3114 N N . TYR B 1 71 ? -14.656 19.781 -4.414 1 70.19 71 TYR B N 1
ATOM 3115 C CA . TYR B 1 71 ? -14.203 20.297 -3.131 1 70.19 71 TYR B CA 1
ATOM 3116 C C . TYR B 1 71 ? -12.891 19.656 -2.707 1 70.19 71 TYR B C 1
ATOM 3118 O O . TYR B 1 71 ? -11.93 20.359 -2.377 1 70.19 71 TYR B O 1
ATOM 3126 N N . PRO B 1 72 ? -12.805 18.375 -2.803 1 60.88 72 PRO B N 1
ATOM 3127 C CA . PRO B 1 72 ? -11.555 17.797 -2.328 1 60.88 72 PRO B CA 1
ATOM 3128 C C . PRO B 1 72 ? -10.336 18.266 -3.125 1 60.88 72 PRO B C 1
ATOM 3130 O O . PRO B 1 72 ? -9.273 18.484 -2.551 1 60.88 72 PRO B O 1
ATOM 3133 N N . LYS B 1 73 ? -10.508 18.453 -4.312 1 59.56 73 LYS B N 1
ATOM 3134 C CA . LYS B 1 73 ? -9.414 18.922 -5.168 1 59.56 73 LYS B CA 1
ATOM 3135 C C . LYS B 1 73 ? -9.094 20.391 -4.91 1 59.56 73 LYS B C 1
ATOM 3137 O O . LYS B 1 73 ? -7.926 20.781 -4.859 1 59.56 73 LYS B O 1
ATOM 3142 N N . MET B 1 74 ? -10.141 21.203 -4.711 1 67.75 74 MET B N 1
ATOM 3143 C CA . MET B 1 74 ? -9.953 22.625 -4.43 1 67.75 74 MET B CA 1
ATOM 3144 C C . MET B 1 74 ? -9.297 22.844 -3.072 1 67.75 74 MET B C 1
ATOM 3146 O O . MET B 1 74 ? -8.414 23.688 -2.926 1 67.75 74 MET B O 1
ATOM 3150 N N . LYS B 1 75 ? -9.727 22.031 -2.197 1 67.81 75 LYS B N 1
ATOM 3151 C CA . LYS B 1 75 ? -9.109 22.094 -0.877 1 67.81 75 LYS B CA 1
ATOM 3152 C C . LYS B 1 75 ? -7.621 21.75 -0.95 1 67.81 75 LYS B C 1
ATOM 3154 O O . LYS B 1 75 ? -6.797 22.438 -0.337 1 67.81 75 LYS B O 1
ATOM 3159 N N . ARG B 1 76 ? -7.355 20.891 -1.732 1 60.72 76 ARG B N 1
ATOM 3160 C CA . ARG B 1 76 ? -5.965 20.5 -1.925 1 60.72 76 ARG B CA 1
ATOM 3161 C C . ARG B 1 76 ? -5.156 21.609 -2.576 1 60.72 76 ARG B C 1
ATOM 3163 O O . ARG B 1 76 ? -4.004 21.844 -2.211 1 60.72 76 ARG B O 1
ATOM 3170 N N . ILE B 1 77 ? -5.699 22.234 -3.469 1 61.72 77 ILE B N 1
ATOM 3171 C CA . ILE B 1 77 ? -5.039 23.359 -4.121 1 61.72 77 ILE B CA 1
ATOM 3172 C C . ILE B 1 77 ? -4.699 24.438 -3.086 1 61.72 77 ILE B C 1
ATOM 3174 O O . ILE B 1 77 ? -3.578 24.953 -3.064 1 61.72 77 ILE B O 1
ATOM 3178 N N . VAL B 1 78 ? -5.625 24.656 -2.238 1 65.56 78 VAL B N 1
ATOM 3179 C CA . VAL B 1 78 ? -5.41 25.688 -1.224 1 65.56 78 VAL B CA 1
ATOM 3180 C C . VAL B 1 78 ? -4.316 25.234 -0.257 1 65.56 78 VAL B C 1
ATOM 3182 O O . VAL B 1 78 ? -3.445 26.031 0.114 1 65.56 78 VAL B O 1
ATOM 3185 N N . GLU B 1 79 ? -4.391 24.031 0.051 1 62.5 79 GLU B N 1
ATOM 3186 C CA . GLU B 1 79 ? -3.389 23.484 0.965 1 62.5 79 GLU B CA 1
ATOM 3187 C C . GLU B 1 79 ? -1.995 23.531 0.343 1 62.5 79 GLU B C 1
ATOM 3189 O O . GLU B 1 79 ? -1.026 23.906 1.001 1 62.5 79 GLU B O 1
ATOM 3194 N N . LEU B 1 80 ? -1.96 23.188 -0.864 1 56.34 80 LEU B N 1
ATOM 3195 C CA . LEU B 1 80 ? -0.685 23.203 -1.571 1 56.34 80 LEU B CA 1
ATOM 3196 C C . LEU B 1 80 ? -0.17 24.641 -1.714 1 56.34 80 LEU B C 1
ATOM 3198 O O . LEU B 1 80 ? 1.027 24.891 -1.556 1 56.34 80 LEU B O 1
ATOM 3202 N N . ALA B 1 81 ? -1.037 25.516 -1.994 1 56.34 81 ALA B N 1
ATOM 3203 C CA . ALA B 1 81 ? -0.665 26.922 -2.129 1 56.34 81 ALA B CA 1
ATOM 3204 C C . ALA B 1 81 ? -0.102 27.453 -0.819 1 56.34 81 ALA B C 1
ATOM 3206 O O . ALA B 1 81 ? 0.896 28.188 -0.819 1 56.34 81 ALA B O 1
ATOM 3207 N N . LYS B 1 82 ? -0.743 27.125 0.214 1 58.5 82 LYS B N 1
ATOM 3208 C CA . LYS B 1 82 ? -0.259 27.562 1.523 1 58.5 82 LYS B CA 1
ATOM 3209 C C . LYS B 1 82 ? 1.138 27 1.799 1 58.5 82 LYS B C 1
ATOM 3211 O O . LYS B 1 82 ? 1.984 27.703 2.363 1 58.5 82 LYS B O 1
ATOM 3216 N N . HIS B 1 83 ? 1.241 25.891 1.331 1 54.91 83 HIS B N 1
ATOM 3217 C CA . HIS B 1 83 ? 2.553 25.281 1.494 1 54.91 83 HIS B CA 1
ATOM 3218 C C . HIS B 1 83 ? 3.607 26 0.659 1 54.91 83 HIS B C 1
ATOM 3220 O O . HIS B 1 83 ? 4.738 26.188 1.111 1 54.91 83 HIS B O 1
ATOM 3226 N N . CYS B 1 84 ? 3.232 26.328 -0.474 1 49.91 84 CYS B N 1
ATOM 3227 C CA . CYS B 1 84 ? 4.145 27.062 -1.348 1 49.91 84 CYS B CA 1
ATOM 3228 C C . CYS B 1 84 ? 4.52 28.406 -0.744 1 49.91 84 CYS B C 1
ATOM 3230 O O . CYS B 1 84 ? 5.664 28.844 -0.865 1 49.91 84 CYS B O 1
ATOM 3232 N N . GLU B 1 85 ? 3.58 29.094 -0.279 1 49.88 85 GLU B N 1
ATOM 3233 C CA . GLU B 1 85 ? 3.824 30.406 0.316 1 49.88 85 GLU B CA 1
ATOM 3234 C C . GLU B 1 85 ? 4.828 30.312 1.463 1 49.88 85 GLU B C 1
ATOM 3236 O O . GLU B 1 85 ? 5.586 31.25 1.709 1 49.88 85 GLU B O 1
ATOM 3241 N N . LYS B 1 86 ? 4.691 29.266 2.107 1 45.78 86 LYS B N 1
ATOM 3242 C CA . LYS B 1 86 ? 5.562 29.109 3.27 1 45.78 86 LYS B CA 1
ATOM 3243 C C . LYS B 1 86 ? 6.969 28.688 2.85 1 45.78 86 LYS B C 1
ATOM 3245 O O . LYS B 1 86 ? 7.902 28.734 3.652 1 45.78 86 LYS B O 1
ATOM 3250 N N . ILE B 1 87 ? 6.953 28.141 1.673 1 42.88 87 ILE B N 1
ATOM 3251 C CA . ILE B 1 87 ? 8.297 27.875 1.18 1 42.88 87 ILE B CA 1
ATOM 3252 C C . ILE B 1 87 ? 9.062 29.188 1.029 1 42.88 87 ILE B C 1
ATOM 3254 O O . ILE B 1 87 ? 8.695 30.047 0.215 1 42.88 87 ILE B O 1
ATOM 3258 N N . GLN B 1 88 ? 9.195 29.953 2.049 1 40.31 88 GLN B N 1
ATOM 3259 C CA . GLN B 1 88 ? 10.016 31.156 2.068 1 40.31 88 GLN B CA 1
ATOM 3260 C C . GLN B 1 88 ? 11.281 30.984 1.233 1 40.31 88 GLN B C 1
ATOM 3262 O O . GLN B 1 88 ? 11.953 29.953 1.337 1 40.31 88 GLN B O 1
ATOM 3267 N N . VAL B 1 89 ? 11.508 31.719 0.156 1 36.09 89 VAL B N 1
ATOM 3268 C CA . VAL B 1 89 ? 12.695 31.922 -0.669 1 36.09 89 VAL B CA 1
ATOM 3269 C C . VAL B 1 89 ? 13.938 31.984 0.218 1 36.09 89 VAL B C 1
ATOM 3271 O O . VAL B 1 89 ? 15.023 31.562 -0.188 1 36.09 89 VAL B O 1
ATOM 3274 N N . GLY B 1 90 ? 14.086 32.844 1.184 1 34.75 90 GLY B N 1
ATOM 3275 C CA . GLY B 1 90 ? 15.328 33.406 1.687 1 34.75 90 GLY B CA 1
ATOM 3276 C C . GLY B 1 90 ? 16.188 32.375 2.402 1 34.75 90 GLY B C 1
ATOM 3277 O O . GLY B 1 90 ? 17.422 32.469 2.379 1 34.75 90 GLY B O 1
ATOM 3278 N N . THR B 1 91 ? 15.914 32.188 3.795 1 35.12 91 THR B N 1
ATOM 3279 C CA . THR B 1 91 ? 17 31.734 4.656 1 35.12 91 THR B CA 1
ATOM 3280 C C . THR B 1 91 ? 17.594 30.422 4.156 1 35.12 91 THR B C 1
ATOM 3282 O O . THR B 1 91 ? 16.844 29.5 3.785 1 35.12 91 THR B O 1
ATOM 3285 N N . ASP B 1 92 ? 18.812 30.359 3.725 1 36.06 92 ASP B N 1
ATOM 3286 C CA . ASP B 1 92 ? 19.844 29.359 3.449 1 36.06 92 ASP B CA 1
ATOM 3287 C C . ASP B 1 92 ? 19.578 28.078 4.223 1 36.06 92 ASP B C 1
ATOM 3289 O O . ASP B 1 92 ? 20.484 27.25 4.391 1 36.06 92 ASP B O 1
ATOM 3293 N N . ASN B 1 93 ? 18.844 28.109 5.328 1 40.62 93 ASN B N 1
ATOM 3294 C CA . ASN B 1 93 ? 18.844 26.906 6.168 1 40.62 93 ASN B CA 1
ATOM 3295 C C . ASN B 1 93 ? 18.453 25.672 5.371 1 40.62 93 ASN B C 1
ATOM 3297 O O . ASN B 1 93 ? 17.688 25.766 4.406 1 40.62 93 ASN B O 1
ATOM 3301 N N . LEU B 1 94 ? 19.219 24.578 5.516 1 43.62 94 LEU B N 1
ATOM 3302 C CA . LEU B 1 94 ? 19.234 23.234 4.945 1 43.62 94 LEU B CA 1
ATOM 3303 C C . LEU B 1 94 ? 17.812 22.75 4.672 1 43.62 94 LEU B C 1
ATOM 3305 O O . LEU B 1 94 ? 17.094 22.375 5.598 1 43.62 94 LEU B O 1
ATOM 3309 N N . ARG B 1 95 ? 17.078 23.453 3.836 1 50.66 95 ARG B N 1
ATOM 3310 C CA . ARG B 1 95 ? 15.75 23.109 3.355 1 50.66 95 ARG B CA 1
ATOM 3311 C C . ARG B 1 95 ? 15.602 21.594 3.217 1 50.66 95 ARG B C 1
ATOM 3313 O O . ARG B 1 95 ? 16.375 20.953 2.504 1 50.66 95 ARG B O 1
ATOM 3320 N N . THR B 1 96 ? 14.969 21.125 4.141 1 67.38 96 THR B N 1
ATOM 3321 C CA . THR B 1 96 ? 14.672 19.688 4.074 1 67.38 96 THR B CA 1
ATOM 3322 C C . THR B 1 96 ? 13.828 19.375 2.842 1 67.38 96 THR B C 1
ATOM 3324 O O . THR B 1 96 ? 12.75 19.938 2.66 1 67.38 96 THR B O 1
ATOM 3327 N N . ARG B 1 97 ? 14.578 18.891 1.817 1 78.69 97 ARG B N 1
ATOM 3328 C CA . ARG B 1 97 ? 13.906 18.453 0.595 1 78.69 97 ARG B CA 1
ATOM 3329 C C . ARG B 1 97 ? 13.109 17.172 0.831 1 78.69 97 ARG B C 1
ATOM 3331 O O . ARG B 1 97 ? 13.594 16.234 1.472 1 78.69 97 ARG B O 1
ATOM 3338 N N . LYS B 1 98 ? 11.852 17.297 0.411 1 84.81 98 LYS B N 1
ATOM 3339 C CA . LYS B 1 98 ? 11.008 16.109 0.484 1 84.81 98 LYS B CA 1
ATOM 3340 C C . LYS B 1 98 ? 11.273 15.164 -0.688 1 84.81 98 LYS B C 1
ATOM 3342 O O . LYS B 1 98 ? 11.375 15.609 -1.835 1 84.81 98 LYS B O 1
ATOM 3347 N N . LEU B 1 99 ? 11.531 13.961 -0.441 1 90.19 99 LEU B N 1
ATOM 3348 C CA . LEU B 1 99 ? 11.734 12.93 -1.453 1 90.19 99 LEU B CA 1
ATOM 3349 C C . LEU B 1 99 ? 10.727 11.797 -1.29 1 90.19 99 LEU B C 1
ATOM 3351 O O . LEU B 1 99 ? 10.703 11.125 -0.257 1 90.19 99 LEU B O 1
ATOM 3355 N N . VAL B 1 100 ? 9.906 11.562 -2.293 1 90.94 100 VAL B N 1
ATOM 3356 C CA . VAL B 1 100 ? 8.859 10.547 -2.25 1 90.94 100 VAL B CA 1
ATOM 3357 C C . VAL B 1 100 ? 9.305 9.305 -3.012 1 90.94 100 VAL B C 1
ATOM 3359 O O . VAL B 1 100 ? 9.609 9.375 -4.203 1 90.94 100 VAL B O 1
ATOM 3362 N N . ILE B 1 101 ? 9.328 8.211 -2.332 1 94 101 ILE B N 1
ATOM 3363 C CA . ILE B 1 101 ? 9.75 6.938 -2.9 1 94 101 ILE B CA 1
ATOM 3364 C C . ILE B 1 101 ? 8.602 5.938 -2.842 1 94 101 ILE B C 1
ATOM 3366 O O . ILE B 1 101 ? 8.047 5.684 -1.77 1 94 101 ILE B O 1
ATOM 3370 N N . ALA B 1 102 ? 8.211 5.414 -4.016 1 94.19 102 ALA B N 1
ATOM 3371 C CA . ALA B 1 102 ? 7.227 4.332 -4.07 1 94.19 102 ALA B CA 1
ATOM 3372 C C . ALA B 1 102 ? 7.918 2.973 -4.125 1 94.19 102 ALA B C 1
ATOM 3374 O O . ALA B 1 102 ? 8.766 2.732 -4.988 1 94.19 102 ALA B O 1
ATOM 3375 N N . CYS B 1 103 ? 7.551 2.195 -3.182 1 92.75 103 CYS B N 1
ATOM 3376 C CA . CYS B 1 103 ? 8.211 0.896 -3.078 1 92.75 103 CYS B CA 1
ATOM 3377 C C . CYS B 1 103 ? 7.238 -0.166 -2.574 1 92.75 103 CYS B C 1
ATOM 3379 O O . CYS B 1 103 ? 6.363 0.125 -1.757 1 92.75 103 CYS B O 1
ATOM 3381 N N . PRO B 1 104 ? 7.406 -1.406 -3.088 1 89.56 104 PRO B N 1
ATOM 3382 C CA . PRO B 1 104 ? 6.617 -2.49 -2.498 1 89.56 104 PRO B CA 1
ATOM 3383 C C . PRO B 1 104 ? 6.883 -2.67 -1.005 1 89.56 104 PRO B C 1
ATOM 3385 O O . PRO B 1 104 ? 8 -2.43 -0.54 1 89.56 104 PRO B O 1
ATOM 3388 N N . PRO B 1 105 ? 5.906 -3.125 -0.279 1 85.81 105 PRO B N 1
ATOM 3389 C CA . PRO B 1 105 ? 6.027 -3.234 1.177 1 85.81 105 PRO B CA 1
ATOM 3390 C C . PRO B 1 105 ? 7.172 -4.145 1.608 1 85.81 105 PRO B C 1
ATOM 3392 O O . PRO B 1 105 ? 7.777 -3.924 2.66 1 85.81 105 PRO B O 1
ATOM 3395 N N . THR B 1 106 ? 7.504 -5.148 0.859 1 86.31 106 THR B N 1
ATOM 3396 C CA . THR B 1 106 ? 8.547 -6.094 1.234 1 86.31 106 THR B CA 1
ATOM 3397 C C . THR B 1 106 ? 9.93 -5.449 1.106 1 86.31 106 THR B C 1
ATOM 3399 O O . THR B 1 106 ? 10.898 -5.918 1.713 1 86.31 106 THR B O 1
ATOM 3402 N N . LEU B 1 107 ? 9.938 -4.402 0.381 1 88.12 107 LEU B N 1
ATOM 3403 C CA . LEU B 1 107 ? 11.242 -3.807 0.1 1 88.12 107 LEU B CA 1
ATOM 3404 C C . LEU B 1 107 ? 11.391 -2.465 0.812 1 88.12 107 LEU B C 1
ATOM 3406 O O . LEU B 1 107 ? 12.461 -1.865 0.798 1 88.12 107 LEU B O 1
ATOM 3410 N N . SER B 1 108 ? 10.375 -2.002 1.461 1 87.81 108 SER B N 1
ATOM 3411 C CA . SER B 1 108 ? 10.414 -0.703 2.123 1 87.81 108 SER B CA 1
ATOM 3412 C C . SER B 1 108 ? 10.977 -0.817 3.535 1 87.81 108 SER B C 1
ATOM 3414 O O . SER B 1 108 ? 11.5 0.158 4.082 1 87.81 108 SER B O 1
ATOM 3416 N N . LEU B 1 109 ? 10.844 -1.865 4.273 1 87.06 109 LEU B N 1
ATOM 3417 C CA . LEU B 1 109 ? 11.016 -2.088 5.703 1 87.06 109 LEU B CA 1
ATOM 3418 C C . LEU B 1 109 ? 12.336 -1.495 6.188 1 87.06 109 LEU B C 1
ATOM 3420 O O . LEU B 1 109 ? 12.375 -0.782 7.191 1 87.06 109 LEU B O 1
ATOM 3424 N N . ASN B 1 110 ? 13.453 -1.647 5.586 1 90.12 110 ASN B N 1
ATOM 3425 C CA . ASN B 1 110 ? 14.727 -1.135 6.066 1 90.12 110 ASN B CA 1
ATOM 3426 C C . ASN B 1 110 ? 15.352 -0.156 5.074 1 90.12 110 ASN B C 1
ATOM 3428 O O . ASN B 1 110 ? 16.453 0.352 5.301 1 90.12 110 ASN B O 1
ATOM 3432 N N . LEU B 1 111 ? 14.578 0.105 4.141 1 94.25 111 LEU B N 1
ATOM 3433 C CA . LEU B 1 111 ? 15.086 1.029 3.133 1 94.25 111 LEU B CA 1
ATOM 3434 C C . LEU B 1 111 ? 15.242 2.432 3.711 1 94.25 111 LEU B C 1
ATOM 3436 O O . LEU B 1 111 ? 16.25 3.102 3.467 1 94.25 111 LEU B O 1
ATOM 3440 N N . LEU B 1 112 ? 14.289 2.818 4.469 1 92.69 112 LEU B N 1
ATOM 3441 C CA . LEU B 1 112 ? 14.281 4.156 5.055 1 92.69 112 LEU B CA 1
ATOM 3442 C C . LEU B 1 112 ? 15.5 4.359 5.953 1 92.69 112 LEU B C 1
ATOM 3444 O O . LEU B 1 112 ? 16.141 5.41 5.906 1 92.69 112 LEU B O 1
ATOM 3448 N N . ASN B 1 113 ? 15.781 3.379 6.734 1 92.56 113 ASN B N 1
ATOM 3449 C CA . ASN B 1 113 ? 16.938 3.469 7.621 1 92.56 113 ASN B CA 1
ATOM 3450 C C . ASN B 1 113 ? 18.234 3.645 6.832 1 92.56 113 ASN B C 1
ATOM 3452 O O . ASN B 1 113 ? 19.094 4.441 7.215 1 92.56 113 ASN B O 1
ATOM 3456 N N . HIS B 1 114 ? 18.344 2.924 5.816 1 94.94 114 HIS B N 1
ATOM 3457 C CA . HIS B 1 114 ? 19.516 3.016 4.965 1 94.94 114 HIS B CA 1
ATOM 3458 C C . HIS B 1 114 ? 19.625 4.395 4.324 1 94.94 114 HIS B C 1
ATOM 3460 O O . HIS B 1 114 ? 20.719 4.973 4.27 1 94.94 114 HIS B O 1
ATOM 3466 N N . LEU B 1 115 ? 18.547 4.902 3.875 1 95.88 115 LEU B N 1
ATOM 3467 C CA . LEU B 1 115 ? 18.531 6.203 3.217 1 95.88 115 LEU B CA 1
ATOM 3468 C C . LEU B 1 115 ? 18.859 7.32 4.207 1 95.88 115 LEU B C 1
ATOM 3470 O O . LEU B 1 115 ? 19.625 8.227 3.898 1 95.88 115 LEU B O 1
ATOM 3474 N N . GLN B 1 116 ? 18.25 7.23 5.367 1 94.25 116 GLN B N 1
ATOM 3475 C CA . GLN B 1 116 ? 18.484 8.242 6.391 1 94.25 116 GLN B CA 1
ATOM 3476 C C . GLN B 1 116 ? 19.953 8.234 6.848 1 94.25 116 GLN B C 1
ATOM 3478 O O . GLN B 1 116 ? 20.547 9.289 7.02 1 94.25 116 GLN B O 1
ATOM 3483 N N . ALA B 1 117 ? 20.516 7.055 7.055 1 94.75 117 ALA B N 1
ATOM 3484 C CA . ALA B 1 117 ? 21.922 6.934 7.441 1 94.75 117 ALA B CA 1
ATOM 3485 C C . ALA B 1 117 ? 22.828 7.543 6.383 1 94.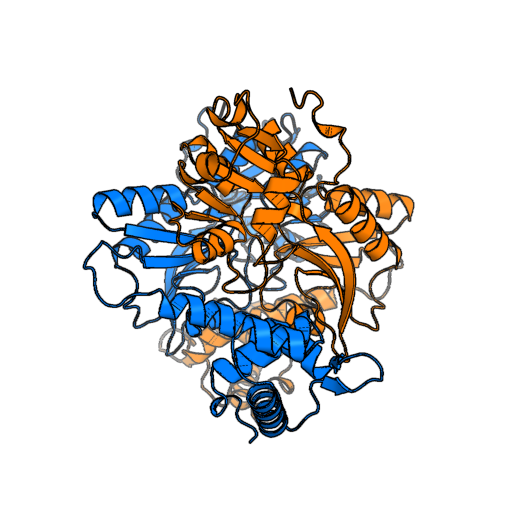75 117 ALA B C 1
ATOM 3487 O O . ALA B 1 117 ? 23.75 8.289 6.707 1 94.75 117 ALA B O 1
ATOM 3488 N N . ARG B 1 118 ? 22.547 7.227 5.168 1 95.44 118 ARG B N 1
ATOM 3489 C CA . ARG B 1 118 ? 23.359 7.75 4.078 1 95.44 118 ARG B CA 1
ATOM 3490 C C . ARG B 1 118 ? 23.203 9.258 3.953 1 95.44 118 ARG B C 1
ATOM 3492 O O . ARG B 1 118 ? 24.172 9.969 3.652 1 95.44 118 ARG B O 1
ATOM 3499 N N . ALA B 1 119 ? 21.984 9.727 4.078 1 93.94 119 ALA B N 1
ATOM 3500 C CA . ALA B 1 119 ? 21.75 11.164 4.051 1 93.94 119 ALA B CA 1
ATOM 3501 C C . ALA B 1 119 ? 22.578 11.875 5.117 1 93.94 119 ALA B C 1
ATOM 3503 O O . ALA B 1 119 ? 23.109 12.953 4.871 1 93.94 119 ALA B O 1
ATOM 3504 N N . HIS B 1 120 ? 22.641 11.266 6.246 1 92.5 120 HIS B N 1
ATOM 3505 C CA . HIS B 1 120 ? 23.453 11.82 7.324 1 92.5 120 HIS B CA 1
ATOM 3506 C C . HIS B 1 120 ? 24.922 11.859 6.941 1 92.5 120 HIS B C 1
ATOM 3508 O O . HIS B 1 120 ? 25.609 12.844 7.199 1 92.5 120 HIS B O 1
ATOM 3514 N N . GLU B 1 121 ? 25.391 10.805 6.332 1 93.88 121 GLU B N 1
ATOM 3515 C CA . GLU B 1 121 ? 26.766 10.727 5.875 1 93.88 121 GLU B CA 1
ATOM 3516 C C . GLU B 1 121 ? 27.062 11.797 4.824 1 93.88 121 GLU B C 1
ATOM 3518 O O . GLU B 1 121 ? 28.141 12.383 4.82 1 93.88 121 GLU B O 1
ATOM 3523 N N . GLU B 1 122 ? 26.109 12.055 3.982 1 91.69 122 GLU B N 1
ATOM 3524 C CA . GLU B 1 122 ? 26.25 13.016 2.891 1 91.69 122 GLU B CA 1
ATOM 3525 C C . GLU B 1 122 ? 25.953 14.438 3.355 1 91.69 122 GLU B C 1
ATOM 3527 O O . GLU B 1 122 ? 26.125 15.391 2.598 1 91.69 122 GLU B O 1
ATOM 3532 N N . GLN B 1 123 ? 25.5 14.562 4.617 1 89.12 123 GLN B N 1
ATOM 3533 C CA . GLN B 1 123 ? 25.125 15.844 5.195 1 89.12 123 GLN B CA 1
ATOM 3534 C C . GLN B 1 123 ? 24 16.5 4.391 1 89.12 123 GLN B C 1
ATOM 3536 O O . GLN B 1 123 ? 24.047 17.703 4.129 1 89.12 123 GLN B O 1
ATOM 3541 N N . AS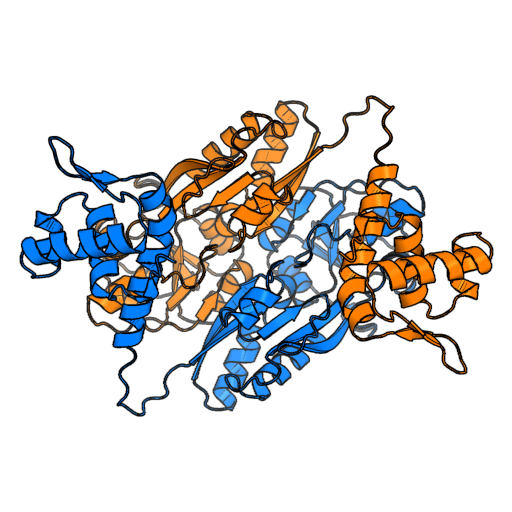P B 1 124 ? 23.172 15.664 3.881 1 87.19 124 ASP B N 1
ATOM 3542 C CA . ASP B 1 124 ? 21.969 16.125 3.189 1 87.19 124 ASP B CA 1
ATOM 3543 C C . ASP B 1 124 ? 20.75 16.016 4.094 1 87.19 124 ASP B C 1
ATOM 3545 O O . ASP B 1 124 ? 20.656 15.109 4.926 1 87.19 124 ASP B O 1
ATOM 3549 N N . SER B 1 125 ? 19.922 16.938 3.979 1 85.19 125 SER B N 1
ATOM 3550 C CA . SER B 1 125 ? 18.688 16.906 4.766 1 85.19 125 SER B CA 1
ATOM 3551 C C . SER B 1 125 ? 17.484 16.594 3.893 1 85.19 125 SER B C 1
ATOM 3553 O O . SER B 1 125 ? 17.078 17.422 3.053 1 85.19 125 SER B O 1
ATOM 3555 N N . PHE B 1 126 ? 16.969 15.391 4.094 1 89 126 PHE B N 1
ATOM 3556 C CA . PHE B 1 126 ? 15.797 14.969 3.342 1 89 126 PHE B CA 1
ATOM 3557 C C . PHE B 1 126 ? 14.664 14.57 4.281 1 89 126 PHE B C 1
ATOM 3559 O O . PHE B 1 126 ? 14.906 14.008 5.355 1 89 126 PHE B O 1
ATOM 3566 N N . LEU B 1 127 ? 13.484 14.93 3.865 1 89.38 127 LEU B N 1
ATOM 3567 C CA . LEU B 1 127 ? 12.281 14.297 4.395 1 89.38 127 LEU B CA 1
ATOM 3568 C C . LEU B 1 127 ? 11.812 13.172 3.477 1 89.38 127 LEU B C 1
ATOM 3570 O O . LEU B 1 127 ? 11.195 13.43 2.439 1 89.38 127 LEU B O 1
ATOM 3574 N N . PHE B 1 128 ? 12.117 11.977 3.904 1 93.5 128 PHE B N 1
ATOM 3575 C CA . PHE B 1 128 ? 11.742 10.836 3.078 1 93.5 128 PHE B CA 1
ATOM 3576 C C . PHE B 1 128 ? 10.281 10.477 3.297 1 93.5 128 PHE B C 1
ATOM 3578 O O . PHE B 1 128 ? 9.797 10.484 4.43 1 93.5 128 PHE B O 1
ATOM 3585 N N . HIS B 1 129 ? 9.633 10.211 2.219 1 92.25 129 HIS B N 1
ATOM 3586 C CA . HIS B 1 129 ? 8.258 9.711 2.215 1 92.25 129 HIS B CA 1
ATOM 3587 C C . HIS B 1 129 ? 8.164 8.391 1.452 1 92.25 129 HIS B C 1
ATOM 3589 O O . HIS B 1 129 ? 8.312 8.367 0.229 1 92.25 129 HIS B O 1
ATOM 3595 N N . ILE B 1 130 ? 7.918 7.328 2.166 1 92.44 130 ILE B N 1
ATOM 3596 C CA . ILE B 1 130 ? 7.793 6.016 1.534 1 92.44 130 ILE B CA 1
ATOM 3597 C C . ILE B 1 130 ? 6.316 5.648 1.399 1 92.44 130 ILE B C 1
ATOM 3599 O O . ILE B 1 130 ? 5.574 5.664 2.385 1 92.44 130 ILE B O 1
ATOM 3603 N N . LYS B 1 131 ? 5.918 5.297 0.208 1 90.5 131 LYS B N 1
ATOM 3604 C CA . LYS B 1 131 ? 4.535 4.898 -0.051 1 90.5 131 LYS B CA 1
ATOM 3605 C C . LYS B 1 131 ? 4.477 3.643 -0.915 1 90.5 131 LYS B C 1
ATOM 3607 O O . LYS B 1 131 ? 5.477 3.254 -1.521 1 90.5 131 LYS B O 1
ATOM 3612 N N . PRO B 1 132 ? 3.361 3.012 -0.976 1 89.38 132 PRO B N 1
ATOM 3613 C CA . PRO B 1 132 ? 3.242 1.815 -1.812 1 89.38 132 PRO B CA 1
ATOM 3614 C C . PRO B 1 132 ? 3.334 2.127 -3.305 1 89.38 132 PRO B C 1
ATOM 3616 O O . PRO B 1 132 ? 2.928 3.207 -3.74 1 89.38 132 PRO B O 1
ATOM 3619 N N . CYS B 1 133 ? 3.875 1.174 -3.984 1 89.5 133 CYS B N 1
ATOM 3620 C CA . CYS B 1 133 ? 3.873 1.258 -5.441 1 89.5 133 CYS B CA 1
ATOM 3621 C C . CYS B 1 133 ? 2.512 0.87 -6.008 1 89.5 133 CYS B C 1
ATOM 3623 O O . CYS B 1 133 ? 1.969 -0.182 -5.664 1 89.5 133 CYS B O 1
ATOM 3625 N N . THR B 1 134 ? 1.968 1.719 -6.844 1 88.19 134 THR B N 1
ATOM 3626 C CA . THR B 1 134 ? 0.61 1.512 -7.336 1 88.19 134 THR B CA 1
ATOM 3627 C C . THR B 1 134 ? 0.597 1.413 -8.859 1 88.19 134 THR B C 1
ATOM 3629 O O . THR B 1 134 ? 1.612 1.665 -9.508 1 88.19 134 THR B O 1
ATOM 3632 N N . SER B 1 135 ? -0.541 1.064 -9.344 1 86.25 135 SER B N 1
ATOM 3633 C CA . SER B 1 135 ? -0.662 0.791 -10.773 1 86.25 135 SER B CA 1
ATOM 3634 C C . SER B 1 135 ? -0.459 2.057 -11.602 1 86.25 135 SER B C 1
ATOM 3636 O O . SER B 1 135 ? -0.134 1.985 -12.789 1 86.25 135 SER B O 1
ATOM 3638 N N . ASN B 1 136 ? -0.645 3.184 -11.039 1 87.25 136 ASN B N 1
ATOM 3639 C CA . ASN B 1 136 ? -0.474 4.441 -11.758 1 87.25 136 ASN B CA 1
ATOM 3640 C C . ASN B 1 136 ? 0.859 5.102 -11.422 1 87.25 136 ASN B C 1
ATOM 3642 O O . ASN B 1 136 ? 0.982 6.328 -11.484 1 87.25 136 ASN B O 1
ATOM 3646 N N . VAL B 1 137 ? 1.829 4.355 -11.094 1 91.69 137 VAL B N 1
ATOM 3647 C CA . VAL B 1 137 ? 3.104 4.867 -10.602 1 91.69 137 VAL B CA 1
ATOM 3648 C C . VAL B 1 137 ? 3.785 5.699 -11.688 1 91.69 137 VAL B C 1
ATOM 3650 O O . VAL B 1 137 ? 4.418 6.715 -11.391 1 91.69 137 VAL B O 1
ATOM 3653 N N . ALA B 1 138 ? 3.666 5.289 -12.914 1 88.25 138 ALA B N 1
ATOM 3654 C CA . ALA B 1 138 ? 4.262 6.055 -14.008 1 88.25 138 ALA B CA 1
ATOM 3655 C C . ALA B 1 138 ? 3.689 7.469 -14.062 1 88.25 138 ALA B C 1
ATOM 3657 O O . ALA B 1 138 ? 4.434 8.438 -14.195 1 88.25 138 ALA B O 1
ATOM 3658 N N . GLU B 1 139 ? 2.396 7.527 -13.906 1 85.62 139 GLU B N 1
ATOM 3659 C CA . GLU B 1 139 ? 1.73 8.828 -13.898 1 85.62 139 GLU B CA 1
ATOM 3660 C C . GLU B 1 139 ? 2.133 9.648 -12.68 1 85.62 139 GLU B C 1
ATOM 3662 O O . GLU B 1 139 ? 2.326 10.859 -12.781 1 85.62 139 GLU B O 1
ATOM 3667 N N . LEU B 1 140 ? 2.252 9.008 -11.594 1 87.88 140 LEU B N 1
ATOM 3668 C CA . LEU B 1 140 ? 2.631 9.688 -10.359 1 87.88 140 LEU B CA 1
ATOM 3669 C C . LEU B 1 140 ? 4.027 10.289 -10.477 1 87.88 140 LEU B C 1
ATOM 3671 O O . LEU B 1 140 ? 4.277 11.391 -9.977 1 87.88 140 LEU B O 1
ATOM 3675 N N . ILE B 1 141 ? 4.906 9.57 -11.133 1 88.88 141 ILE B N 1
ATOM 3676 C CA . ILE B 1 141 ? 6.262 10.078 -11.336 1 88.88 141 ILE B CA 1
ATOM 3677 C C . ILE B 1 141 ? 6.234 11.273 -12.289 1 88.88 141 ILE B C 1
ATOM 3679 O O . ILE B 1 141 ? 6.84 12.312 -12.008 1 88.88 141 ILE B O 1
ATOM 3683 N N . LYS B 1 142 ? 5.504 11.125 -13.328 1 82.31 142 LYS B N 1
ATOM 3684 C CA . LYS B 1 142 ? 5.41 12.195 -14.32 1 82.31 142 LYS B CA 1
ATOM 3685 C C . LYS B 1 142 ? 4.828 13.461 -13.703 1 82.31 142 LYS B C 1
ATOM 3687 O O . LYS B 1 142 ? 5.238 14.57 -14.047 1 82.31 142 LYS B O 1
ATOM 3692 N N . GLN B 1 143 ? 3.889 13.234 -12.789 1 76.94 143 GLN B N 1
ATOM 3693 C CA . GLN B 1 143 ? 3.232 14.359 -12.133 1 76.94 143 GLN B CA 1
ATOM 3694 C C . GLN B 1 143 ? 4.031 14.828 -10.922 1 76.94 143 GLN B C 1
ATOM 3696 O O . GLN B 1 143 ? 3.604 15.734 -10.203 1 76.94 143 GLN B O 1
ATOM 3701 N N . GLN B 1 144 ? 5.125 14.141 -10.57 1 79.62 144 GLN B N 1
ATOM 3702 C CA . GLN B 1 144 ? 6.074 14.516 -9.523 1 79.62 144 GLN B CA 1
ATOM 3703 C C . GLN B 1 144 ? 5.477 14.305 -8.133 1 79.62 144 GLN B C 1
ATOM 3705 O O . GLN B 1 144 ? 5.777 15.047 -7.203 1 79.62 144 GLN B O 1
ATOM 3710 N N . HIS B 1 145 ? 4.516 13.359 -8.133 1 85.19 145 HIS B N 1
ATOM 3711 C CA . HIS B 1 145 ? 4.02 12.914 -6.836 1 85.19 145 HIS B CA 1
ATOM 3712 C C . HIS B 1 145 ? 4.914 11.828 -6.246 1 85.19 145 HIS B C 1
ATOM 3714 O O . HIS B 1 145 ? 4.855 11.562 -5.043 1 85.19 145 HIS B O 1
ATOM 3720 N N . VAL B 1 146 ? 5.617 11.227 -7.129 1 89.69 146 VAL B N 1
ATOM 3721 C CA . VAL B 1 146 ? 6.641 10.25 -6.77 1 89.69 146 VAL B CA 1
ATOM 3722 C C . VAL B 1 146 ? 7.953 10.602 -7.469 1 89.69 146 VAL B C 1
ATOM 3724 O O . VAL B 1 146 ? 7.965 10.906 -8.664 1 89.69 146 VAL B O 1
ATOM 3727 N N . ASP B 1 147 ? 9.016 10.641 -6.676 1 90.38 147 ASP B N 1
ATOM 3728 C CA . ASP B 1 147 ? 10.305 10.977 -7.266 1 90.38 147 ASP B CA 1
ATOM 3729 C C . ASP B 1 147 ? 10.984 9.742 -7.844 1 90.38 147 ASP B C 1
ATOM 3731 O O . ASP B 1 147 ? 11.57 9.797 -8.93 1 90.38 147 ASP B O 1
ATOM 3735 N N . ILE B 1 148 ? 11.008 8.68 -7.098 1 94.31 148 ILE B N 1
ATOM 3736 C CA . ILE B 1 148 ? 11.648 7.422 -7.461 1 94.31 148 ILE B CA 1
ATOM 3737 C C . ILE B 1 148 ? 10.742 6.254 -7.074 1 94.31 148 ILE B C 1
ATOM 3739 O O . ILE B 1 148 ? 10.07 6.297 -6.039 1 94.31 148 ILE B O 1
ATOM 3743 N N . ALA B 1 149 ? 10.75 5.266 -7.941 1 95.75 149 ALA B N 1
ATOM 3744 C CA . ALA B 1 149 ? 9.938 4.09 -7.641 1 95.75 149 ALA B CA 1
ATOM 3745 C C . ALA B 1 149 ? 10.727 2.807 -7.863 1 95.75 149 ALA B C 1
ATOM 3747 O O . ALA B 1 149 ? 11.594 2.746 -8.742 1 95.75 149 ALA B O 1
ATOM 3748 N N . VAL B 1 150 ? 10.469 1.882 -7.031 1 95.12 150 VAL B N 1
ATOM 3749 C CA . VAL B 1 150 ? 10.883 0.505 -7.27 1 95.12 150 VAL B CA 1
ATOM 3750 C C . VAL B 1 150 ? 9.727 -0.29 -7.871 1 95.12 150 VAL B C 1
ATOM 3752 O O . VAL B 1 150 ? 8.711 -0.512 -7.215 1 95.12 150 VAL B O 1
ATOM 3755 N N . THR B 1 151 ? 9.93 -0.732 -9.086 1 92.88 151 THR B N 1
ATOM 3756 C CA . THR B 1 151 ? 8.82 -1.334 -9.82 1 92.88 151 THR B CA 1
ATOM 3757 C C . THR B 1 151 ? 9.172 -2.752 -10.258 1 92.88 151 THR B C 1
ATOM 3759 O O . THR B 1 151 ? 10.352 -3.105 -10.359 1 92.88 151 THR B O 1
ATOM 3762 N N . TYR B 1 152 ? 8.102 -3.518 -10.516 1 87.38 152 TYR B N 1
ATOM 3763 C CA . TYR B 1 152 ? 8.281 -4.875 -11.023 1 87.38 152 TYR B CA 1
ATOM 3764 C C . TYR B 1 152 ? 8.469 -4.879 -12.531 1 87.38 152 TYR B C 1
ATOM 3766 O O . TYR B 1 152 ? 9.023 -5.824 -13.094 1 87.38 152 TYR B O 1
ATOM 3774 N N . GLY B 1 153 ? 7.961 -3.893 -13.102 1 82.38 153 GLY B N 1
ATOM 3775 C CA . GLY B 1 153 ? 8.133 -3.73 -14.539 1 82.38 153 GLY B CA 1
ATOM 3776 C C . GLY B 1 153 ? 8.922 -2.488 -14.914 1 82.38 153 GLY B C 1
ATOM 3777 O O . GLY B 1 153 ? 9.062 -1.571 -14.102 1 82.38 153 GLY B O 1
ATOM 3778 N N . ALA B 1 154 ? 9.398 -2.561 -16.141 1 84.94 154 ALA B N 1
ATOM 3779 C CA . ALA B 1 154 ? 10.109 -1.395 -16.656 1 84.94 154 ALA B CA 1
ATOM 3780 C C . ALA B 1 154 ? 9.141 -0.393 -17.266 1 84.94 154 ALA B C 1
ATOM 3782 O O . ALA B 1 154 ? 8.219 -0.778 -18 1 84.94 154 ALA B O 1
ATOM 3783 N N . TYR B 1 155 ? 9.32 0.853 -16.859 1 83.88 155 TYR B N 1
ATOM 3784 C CA . TYR B 1 155 ? 8.539 1.954 -17.422 1 83.88 155 TYR B CA 1
ATOM 3785 C C . TYR B 1 155 ? 9.43 2.908 -18.203 1 83.88 155 TYR B C 1
ATOM 3787 O O . TYR B 1 155 ? 9.695 4.027 -17.766 1 83.88 155 TYR B O 1
ATOM 3795 N N . ASN B 1 156 ? 9.828 2.49 -19.375 1 81.56 156 ASN B N 1
ATOM 3796 C CA . ASN B 1 156 ? 10.68 3.346 -20.203 1 81.56 156 ASN B CA 1
ATOM 3797 C C . ASN B 1 156 ? 9.867 4.117 -21.234 1 81.56 156 ASN B C 1
ATOM 3799 O O . ASN B 1 156 ? 9.211 3.52 -22.094 1 81.56 156 ASN B O 1
ATOM 3803 N N . THR B 1 157 ? 9.844 5.395 -21.016 1 74.56 157 THR B N 1
ATOM 3804 C CA . THR B 1 157 ? 9.242 6.34 -21.953 1 74.56 157 THR B CA 1
ATOM 3805 C C . THR B 1 157 ? 10.195 7.488 -22.266 1 74.56 157 THR B C 1
ATOM 3807 O O . THR B 1 157 ? 11.367 7.449 -21.875 1 74.56 157 THR B O 1
ATOM 3810 N N . GLU B 1 158 ? 9.789 8.492 -23.016 1 77.31 158 GLU B N 1
ATOM 3811 C CA . GLU B 1 158 ? 10.602 9.688 -23.281 1 77.31 158 GLU B CA 1
ATOM 3812 C C . GLU B 1 158 ? 10.922 10.422 -21.984 1 77.31 158 GLU B C 1
ATOM 3814 O O . GLU B 1 158 ? 11.977 11.047 -21.859 1 77.31 158 GLU B O 1
ATOM 3819 N N . GLN B 1 159 ? 10.062 10.211 -21.031 1 78.5 159 GLN B N 1
ATOM 3820 C CA . GLN B 1 159 ? 10.227 10.992 -19.812 1 78.5 159 GLN B CA 1
ATOM 3821 C C . GLN B 1 159 ? 10.758 10.133 -18.672 1 78.5 159 GLN B C 1
ATOM 3823 O O . GLN B 1 159 ? 11.375 10.648 -17.734 1 78.5 159 GLN B O 1
ATOM 3828 N N . LEU B 1 160 ? 10.453 8.82 -18.812 1 86.25 160 LEU B N 1
ATOM 3829 C CA . LEU B 1 160 ? 10.789 7.93 -17.703 1 86.25 160 LEU B CA 1
ATOM 3830 C C . LEU B 1 160 ? 11.898 6.957 -18.109 1 86.25 160 LEU B C 1
ATOM 3832 O O . LEU B 1 160 ? 11.992 6.566 -19.281 1 86.25 160 LEU B O 1
ATOM 3836 N N . THR B 1 161 ? 12.727 6.57 -17.172 1 87.94 161 THR B N 1
ATOM 3837 C CA . THR B 1 161 ? 13.75 5.543 -17.344 1 87.94 161 THR B CA 1
ATOM 3838 C C . THR B 1 161 ? 13.68 4.52 -16.219 1 87.94 161 THR B C 1
ATOM 3840 O O . THR B 1 161 ? 13.422 4.879 -15.062 1 87.94 161 THR B O 1
ATOM 3843 N N . SER B 1 162 ? 13.789 3.303 -16.578 1 90.19 162 SER B N 1
ATOM 3844 C CA . SER B 1 162 ? 13.883 2.203 -15.617 1 90.19 162 SER B CA 1
ATOM 3845 C C . SER B 1 162 ? 15.203 1.453 -15.766 1 90.19 162 SER B C 1
ATOM 3847 O O . SER B 1 162 ? 15.578 1.06 -16.875 1 90.19 162 SER B O 1
ATOM 3849 N N . SER B 1 163 ? 15.914 1.309 -14.688 1 91 163 SER B N 1
ATOM 3850 C CA . SER B 1 163 ? 17.125 0.502 -14.664 1 91 163 SER B CA 1
ATOM 3851 C C . SER B 1 163 ? 16.953 -0.751 -13.812 1 91 163 SER B C 1
ATOM 3853 O O . SER B 1 163 ? 16.422 -0.681 -12.703 1 91 163 SER B O 1
ATOM 3855 N N . LEU B 1 164 ? 17.359 -1.851 -14.359 1 90.88 164 LEU B N 1
ATOM 3856 C CA . LEU B 1 164 ? 17.234 -3.111 -13.641 1 90.88 164 LEU B CA 1
ATOM 3857 C C . LEU B 1 164 ? 18.141 -3.123 -12.406 1 90.88 164 LEU B C 1
ATOM 3859 O O . LEU B 1 164 ? 19.328 -2.836 -12.5 1 90.88 164 LEU B O 1
ATOM 3863 N N . ILE B 1 165 ? 17.531 -3.398 -11.297 1 92.69 165 ILE B N 1
ATOM 3864 C CA . ILE B 1 165 ? 18.312 -3.537 -10.062 1 92.69 165 ILE B CA 1
ATOM 3865 C C . ILE B 1 165 ? 18.75 -4.988 -9.891 1 92.69 165 ILE B C 1
ATOM 3867 O O . ILE B 1 165 ? 19.938 -5.273 -9.758 1 92.69 165 ILE B O 1
ATOM 3871 N N . VAL B 1 166 ? 17.734 -5.895 -9.867 1 89.94 166 VAL B N 1
ATOM 3872 C CA . VAL B 1 166 ? 18.016 -7.297 -9.594 1 89.94 166 VAL B CA 1
ATOM 3873 C C . VAL B 1 166 ? 16.875 -8.172 -10.086 1 89.94 166 VAL B C 1
ATOM 3875 O O . VAL B 1 166 ? 15.75 -7.688 -10.258 1 89.94 166 VAL B O 1
ATOM 3878 N N . THR B 1 167 ? 17.141 -9.375 -10.367 1 87.38 167 THR B N 1
ATOM 3879 C CA . THR B 1 167 ? 16.172 -10.43 -10.625 1 87.38 167 THR B CA 1
ATOM 3880 C C . THR B 1 167 ? 16.062 -11.375 -9.43 1 87.38 167 THR B C 1
ATOM 3882 O O . THR B 1 167 ? 17.078 -11.727 -8.828 1 87.38 167 THR B O 1
ATOM 3885 N N . SER B 1 168 ? 14.852 -11.602 -9.07 1 87.25 168 SER B N 1
ATOM 3886 C CA . SER B 1 168 ? 14.625 -12.516 -7.961 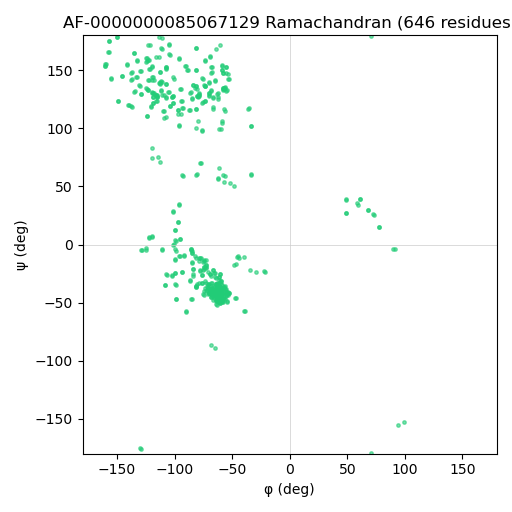1 87.25 168 SER B CA 1
ATOM 3887 C C . SER B 1 168 ? 14.055 -13.844 -8.445 1 87.25 168 SER B C 1
ATOM 3889 O O . SER B 1 168 ? 13.016 -13.875 -9.109 1 87.25 168 SER B O 1
ATOM 3891 N N . SER B 1 169 ? 14.766 -14.977 -8.031 1 88.62 169 SER B N 1
ATOM 3892 C CA . SER B 1 169 ? 14.328 -16.297 -8.5 1 88.62 169 SER B CA 1
ATOM 3893 C C . SER B 1 169 ? 14.156 -17.266 -7.34 1 88.62 169 SER B C 1
ATOM 3895 O O . SER B 1 169 ? 13.703 -18.391 -7.531 1 88.62 169 SER B O 1
ATOM 3897 N N . ASN B 1 170 ? 14.516 -16.797 -6.207 1 93.19 170 ASN B N 1
ATOM 3898 C CA . ASN B 1 170 ? 14.445 -17.672 -5.047 1 93.19 170 ASN B CA 1
ATOM 3899 C C . ASN B 1 170 ? 13.305 -17.297 -4.113 1 93.19 170 ASN B C 1
ATOM 3901 O O . ASN B 1 170 ? 12.891 -16.141 -4.07 1 93.19 170 ASN B O 1
ATOM 3905 N N . TYR B 1 171 ? 12.867 -18.344 -3.424 1 94.38 171 TYR B N 1
ATOM 3906 C CA . TYR B 1 171 ? 11.742 -18.141 -2.521 1 94.38 171 TYR B CA 1
ATOM 3907 C C . TYR B 1 171 ? 12.047 -18.703 -1.135 1 94.38 171 TYR B C 1
ATOM 3909 O O . TYR B 1 171 ? 12.805 -19.656 -0.997 1 94.38 171 TYR B O 1
ATOM 3917 N N . VAL B 1 172 ? 11.492 -18.109 -0.169 1 95.56 172 VAL B N 1
ATOM 3918 C CA . VAL B 1 172 ? 11.445 -18.594 1.208 1 95.56 172 VAL B CA 1
ATOM 3919 C C . VAL B 1 172 ? 10 -18.875 1.605 1 95.56 172 VAL B C 1
ATOM 3921 O O . VAL B 1 172 ? 9.117 -18.031 1.442 1 95.56 172 VAL B O 1
ATOM 3924 N N . LEU B 1 173 ? 9.836 -20.094 2.008 1 97.31 173 LEU B N 1
ATOM 3925 C CA . LEU B 1 173 ? 8.531 -20.469 2.525 1 97.31 173 LEU B CA 1
ATOM 3926 C C . LEU B 1 173 ? 8.359 -20.016 3.967 1 97.31 173 LEU B C 1
ATOM 3928 O O . LEU B 1 173 ? 9.234 -20.234 4.805 1 97.31 173 LEU B O 1
ATOM 3932 N N . VAL B 1 174 ? 7.25 -19.297 4.254 1 97.94 174 VAL B N 1
ATOM 3933 C CA . VAL B 1 174 ? 6.957 -18.859 5.613 1 97.94 174 VAL B CA 1
ATOM 3934 C C . VAL B 1 174 ? 5.633 -19.453 6.078 1 97.94 174 VAL B C 1
ATOM 3936 O O . VAL B 1 174 ? 4.695 -19.594 5.289 1 97.94 174 VAL B O 1
ATOM 3939 N N . ALA B 1 175 ? 5.605 -19.812 7.297 1 98.38 175 ALA B N 1
ATOM 3940 C CA . ALA B 1 175 ? 4.453 -20.422 7.938 1 98.38 175 ALA B CA 1
ATOM 3941 C C . ALA B 1 175 ? 4.5 -20.25 9.453 1 98.38 175 ALA B C 1
ATOM 3943 O O . ALA B 1 175 ? 5.5 -19.766 9.992 1 98.38 175 ALA B O 1
ATOM 3944 N N . LYS B 1 176 ? 3.344 -20.516 10.031 1 98.19 176 LYS B N 1
ATOM 3945 C CA . LYS B 1 176 ? 3.316 -20.453 11.484 1 98.19 176 LYS B CA 1
ATOM 3946 C C . LYS B 1 176 ? 4.398 -21.328 12.102 1 98.19 176 LYS B C 1
ATOM 3948 O O . LYS B 1 176 ? 4.703 -22.406 11.57 1 98.19 176 LYS B O 1
ATOM 3953 N N . GLN B 1 177 ? 4.902 -20.875 13.227 1 96.25 177 GLN B N 1
ATOM 3954 C CA . GLN B 1 177 ? 5.898 -21.656 13.938 1 96.25 177 GLN B CA 1
ATOM 3955 C C . GLN B 1 177 ? 5.359 -23.047 14.281 1 96.25 177 GLN B C 1
ATOM 3957 O O . GLN B 1 177 ? 4.215 -23.172 14.727 1 96.25 177 GLN B O 1
ATOM 3962 N N . GLY B 1 178 ? 6.16 -24.094 14.023 1 94.12 178 GLY B N 1
ATOM 3963 C CA . GLY B 1 178 ? 5.738 -25.453 14.305 1 94.12 178 GLY B CA 1
ATOM 3964 C C . GLY B 1 178 ? 5.02 -26.109 13.141 1 94.12 178 GLY B C 1
ATOM 3965 O O . GLY B 1 178 ? 4.605 -27.266 13.234 1 94.12 178 GLY B O 1
ATOM 3966 N N . HIS B 1 179 ? 4.809 -25.375 12.117 1 96.31 179 HIS B N 1
ATOM 3967 C CA . HIS B 1 179 ? 4.18 -25.938 10.93 1 96.31 179 HIS B CA 1
ATOM 3968 C C . HIS B 1 179 ? 4.914 -27.188 10.461 1 96.31 179 HIS B C 1
ATOM 3970 O O . HIS B 1 179 ? 6.148 -27.234 10.469 1 96.31 179 HIS B O 1
ATOM 3976 N N . PRO B 1 180 ? 4.266 -28.172 10 1 94.31 180 PRO B N 1
ATOM 3977 C CA . PRO B 1 180 ? 4.875 -29.438 9.609 1 94.31 180 PRO B CA 1
ATOM 3978 C C . PRO B 1 180 ? 5.926 -29.281 8.516 1 94.31 180 PRO B C 1
ATOM 3980 O O . PRO B 1 180 ? 6.93 -30 8.508 1 94.31 180 PRO B O 1
ATOM 3983 N N . LEU B 1 181 ? 5.742 -28.391 7.637 1 95.19 181 LEU B N 1
ATOM 3984 C CA . LEU B 1 181 ? 6.648 -28.219 6.508 1 95.19 181 LEU B CA 1
ATOM 3985 C C . LEU B 1 181 ? 7.992 -27.672 6.965 1 95.19 181 LEU B C 1
ATOM 3987 O O . LEU B 1 181 ? 8.992 -27.797 6.262 1 95.19 181 LEU B O 1
ATOM 3991 N N . LEU B 1 182 ? 8 -27 8.039 1 94.19 182 LEU B N 1
ATOM 3992 C CA . LEU B 1 182 ? 9.227 -26.359 8.516 1 94.19 182 LEU B CA 1
ATOM 3993 C C . LEU B 1 182 ? 10.164 -27.391 9.133 1 94.19 182 LEU B C 1
ATOM 3995 O O . LEU B 1 182 ? 11.367 -27.156 9.258 1 94.19 182 LEU B O 1
ATOM 3999 N N . SER B 1 183 ? 9.648 -28.391 9.594 1 87.25 183 SER B N 1
ATOM 4000 C CA . SER B 1 183 ? 10.445 -29.453 10.195 1 87.25 183 SER B CA 1
ATOM 4001 C C . SER B 1 183 ? 10.648 -30.609 9.234 1 87.25 183 SER B C 1
ATOM 4003 O O . SER B 1 183 ? 11.07 -31.703 9.641 1 87.25 183 SER B O 1
ATOM 4005 N N . HIS B 1 184 ? 10.297 -30.266 8.055 1 78.75 184 HIS B N 1
ATOM 4006 C CA . HIS B 1 184 ? 10.398 -31.328 7.066 1 78.75 184 HIS B CA 1
ATOM 4007 C C . HIS B 1 184 ? 11.836 -31.812 6.902 1 78.75 184 HIS B C 1
ATOM 4009 O O . HIS B 1 184 ? 12.75 -31 6.785 1 78.75 184 HIS B O 1
ATOM 4015 N N . GLN B 1 185 ? 12 -33.031 7.051 1 74.94 185 GLN B N 1
ATOM 4016 C CA . GLN B 1 185 ? 13.328 -33.625 7.023 1 74.94 185 GLN B CA 1
ATOM 4017 C C . GLN B 1 185 ? 13.836 -33.781 5.59 1 74.94 185 GLN B C 1
ATOM 4019 O O . GLN B 1 185 ? 15.039 -33.781 5.348 1 74.94 185 GLN B O 1
ATOM 4024 N N . GLN B 1 186 ? 12.984 -34.031 4.656 1 77.25 186 GLN B N 1
ATOM 4025 C CA . GLN B 1 186 ? 13.352 -34.156 3.25 1 77.25 186 GLN B CA 1
ATOM 4026 C C . GLN B 1 186 ? 13.133 -32.844 2.506 1 77.25 186 GLN B C 1
ATOM 4028 O O . GLN B 1 186 ? 12.414 -31.969 2.98 1 77.25 186 GLN B O 1
ATOM 4033 N N . PRO B 1 187 ? 13.836 -32.781 1.362 1 83.88 187 PRO B N 1
ATOM 4034 C CA . PRO B 1 187 ? 13.594 -31.594 0.548 1 83.88 187 PRO B CA 1
ATOM 4035 C C . PRO B 1 187 ? 12.125 -31.453 0.15 1 83.88 187 PRO B C 1
ATOM 4037 O O . PRO B 1 187 ? 11.469 -32.438 -0.195 1 83.88 187 PRO B O 1
ATOM 4040 N N . LEU B 1 188 ? 11.672 -30.328 0.291 1 90.19 188 LEU B N 1
ATOM 4041 C CA . LEU B 1 188 ? 10.273 -30.062 -0.009 1 90.19 188 LEU B CA 1
ATOM 4042 C C . LEU B 1 188 ? 10.008 -30.172 -1.507 1 90.19 188 LEU B C 1
ATOM 4044 O O . LEU B 1 188 ? 10.812 -29.719 -2.322 1 90.19 188 LEU B O 1
ATOM 4048 N N . GLY B 1 189 ? 8.969 -30.859 -1.839 1 90.06 189 GLY B N 1
ATOM 4049 C CA . GLY B 1 189 ? 8.469 -30.875 -3.205 1 90.06 189 GLY B CA 1
ATOM 4050 C C . GLY B 1 189 ? 7.207 -30.047 -3.385 1 90.06 189 GLY B C 1
ATOM 4051 O O . GLY B 1 189 ? 6.617 -29.594 -2.408 1 90.06 189 GLY B O 1
ATOM 4052 N N . LEU B 1 190 ? 6.863 -29.922 -4.57 1 91 190 LEU B N 1
ATOM 4053 C CA . LEU B 1 190 ? 5.688 -29.125 -4.906 1 91 190 LEU B CA 1
ATOM 4054 C C . LEU B 1 190 ? 4.422 -29.75 -4.328 1 91 190 LEU B C 1
ATOM 4056 O O . LEU B 1 190 ? 3.51 -29.031 -3.906 1 91 190 LEU B O 1
ATOM 4060 N N . ASP B 1 191 ? 4.453 -31.047 -4.312 1 90.88 191 ASP B N 1
ATOM 4061 C CA . ASP B 1 191 ? 3.291 -31.75 -3.771 1 90.88 191 ASP B CA 1
ATOM 4062 C C . ASP B 1 191 ? 3.082 -31.406 -2.297 1 90.88 191 ASP B C 1
ATOM 4064 O O . ASP B 1 191 ? 1.944 -31.281 -1.838 1 90.88 191 ASP B O 1
ATOM 4068 N N . ASP B 1 192 ? 4.172 -31.312 -1.612 1 93.56 192 ASP B N 1
ATOM 4069 C CA . ASP B 1 192 ? 4.094 -30.938 -0.201 1 93.56 192 ASP B CA 1
ATOM 4070 C C . ASP B 1 192 ? 3.465 -29.562 -0.026 1 93.56 192 ASP B C 1
ATOM 4072 O O . ASP B 1 192 ? 2.662 -29.344 0.886 1 93.56 192 ASP B O 1
ATOM 4076 N N . ILE B 1 193 ? 3.791 -28.672 -0.893 1 94.31 193 ILE B N 1
ATOM 4077 C CA . ILE B 1 193 ? 3.324 -27.281 -0.833 1 94.31 193 ILE B CA 1
ATOM 4078 C C . ILE B 1 193 ? 1.84 -27.234 -1.188 1 94.31 193 ILE B C 1
ATOM 4080 O O . ILE B 1 193 ? 1.061 -26.547 -0.519 1 94.31 193 ILE B O 1
ATOM 4084 N N . PHE B 1 194 ? 1.459 -28.016 -2.131 1 94.75 194 PHE B N 1
ATOM 4085 C CA . PHE B 1 194 ? 0.095 -27.984 -2.645 1 94.75 194 PHE B CA 1
ATOM 4086 C C . PHE B 1 194 ? -0.879 -28.594 -1.647 1 94.75 194 PHE B C 1
ATOM 4088 O O . PHE B 1 194 ? -2.092 -28.406 -1.762 1 94.75 194 PHE B O 1
ATOM 4095 N N . ASP B 1 195 ? -0.393 -29.25 -0.683 1 94.38 195 ASP B N 1
ATOM 4096 C CA . ASP B 1 195 ? -1.236 -29.906 0.312 1 94.38 195 ASP B CA 1
ATOM 4097 C C . ASP B 1 195 ? -1.771 -28.891 1.328 1 94.38 195 ASP B C 1
ATOM 4099 O O . ASP B 1 195 ? -2.695 -29.203 2.084 1 94.38 195 ASP B O 1
ATOM 4103 N N . TYR B 1 196 ? -1.245 -27.719 1.321 1 96.88 196 TYR B N 1
ATOM 4104 C CA . TYR B 1 196 ? -1.624 -26.75 2.332 1 96.88 196 TYR B CA 1
ATOM 4105 C C . TYR B 1 196 ? -2.248 -25.516 1.689 1 96.88 196 TYR B C 1
ATOM 4107 O O . TYR B 1 196 ? -1.977 -25.203 0.526 1 96.88 196 TYR B O 1
ATOM 4115 N N . PRO B 1 197 ? -3.131 -24.828 2.504 1 96.88 197 PRO B N 1
ATOM 4116 C CA . PRO B 1 197 ? -3.627 -23.547 2.004 1 96.88 197 PRO B CA 1
ATOM 4117 C C . PRO B 1 197 ? -2.504 -22.562 1.705 1 96.88 197 PRO B C 1
ATOM 4119 O O . PRO B 1 197 ? -1.474 -22.562 2.385 1 96.88 197 PRO B O 1
ATOM 4122 N N . TYR B 1 198 ? -2.764 -21.75 0.698 1 97.38 198 TYR B N 1
ATOM 4123 C CA . TYR B 1 198 ? -1.734 -20.828 0.232 1 97.38 198 TYR B CA 1
ATOM 4124 C C . TYR B 1 198 ? -2.229 -19.391 0.288 1 97.38 198 TYR B C 1
ATOM 4126 O O . TYR B 1 198 ? -3.371 -19.094 -0.078 1 97.38 198 TYR B O 1
ATOM 4134 N N . ILE B 1 199 ? -1.412 -18.547 0.816 1 97.12 199 ILE B N 1
ATOM 4135 C CA . ILE B 1 199 ? -1.656 -17.109 0.818 1 97.12 199 ILE B CA 1
ATOM 4136 C C . ILE B 1 199 ? -0.769 -16.438 -0.224 1 97.12 199 ILE B C 1
ATOM 4138 O O . ILE B 1 199 ? 0.458 -16.547 -0.168 1 97.12 199 ILE B O 1
ATOM 4142 N N . SER B 1 200 ? -1.415 -15.812 -1.163 1 95.12 200 SER B N 1
ATOM 4143 C CA . SER B 1 200 ? -0.658 -15.039 -2.139 1 95.12 200 SER B CA 1
ATOM 4144 C C . SER B 1 200 ? -0.295 -13.664 -1.586 1 95.12 200 SER B C 1
ATOM 4146 O O . SER B 1 200 ? -1.176 -12.891 -1.205 1 95.12 200 SER B O 1
ATOM 4148 N N . PHE B 1 201 ? 0.989 -13.469 -1.47 1 92.62 201 PHE B N 1
ATOM 4149 C CA . PHE B 1 201 ? 1.477 -12.164 -1.02 1 92.62 201 PHE B CA 1
ATOM 4150 C C . PHE B 1 201 ? 2.16 -11.422 -2.158 1 92.62 201 PHE B C 1
ATOM 4152 O O . PHE B 1 201 ? 3.166 -11.891 -2.699 1 92.62 201 PHE B O 1
ATOM 4159 N N . SER B 1 202 ? 1.547 -10.336 -2.525 1 77.69 202 SER B N 1
ATOM 4160 C CA . SER B 1 202 ? 2.215 -9.57 -3.57 1 77.69 202 SER B CA 1
ATOM 4161 C C . SER B 1 202 ? 1.923 -8.078 -3.432 1 77.69 202 SER B C 1
ATOM 4163 O O . SER B 1 202 ? 0.77 -7.68 -3.258 1 77.69 202 SER B O 1
ATOM 4165 N N . GLY B 1 203 ? 2.922 -7.34 -3.332 1 73.31 203 GLY B N 1
ATOM 4166 C CA . GLY B 1 203 ? 2.842 -5.891 -3.363 1 73.31 203 GLY B CA 1
ATOM 4167 C C . GLY B 1 203 ? 3.119 -5.305 -4.734 1 73.31 203 GLY B C 1
ATOM 4168 O O . GLY B 1 203 ? 3.684 -4.215 -4.852 1 73.31 203 GLY B O 1
ATOM 4169 N N . ASN B 1 204 ? 2.699 -6.062 -5.766 1 72.69 204 ASN B N 1
ATOM 4170 C CA . ASN B 1 204 ? 2.939 -5.668 -7.148 1 72.69 204 ASN B CA 1
ATOM 4171 C C . ASN B 1 204 ? 2.035 -4.512 -7.566 1 72.69 204 ASN B C 1
ATOM 4173 O O . ASN B 1 204 ? 0.859 -4.477 -7.199 1 72.69 204 ASN B O 1
ATOM 4177 N N . GLU B 1 205 ? 2.672 -3.645 -8.219 1 75.38 205 GLU B N 1
ATOM 4178 C CA . GLU B 1 205 ? 1.894 -2.498 -8.68 1 75.38 205 GLU B CA 1
ATOM 4179 C C . GLU B 1 205 ? 0.993 -2.877 -9.852 1 75.38 205 GLU B C 1
ATOM 4181 O O . GLU B 1 205 ? 0.044 -2.156 -10.164 1 75.38 205 GLU B O 1
ATOM 4186 N N . ILE B 1 206 ? 1.319 -3.941 -10.484 1 73 206 ILE B N 1
ATOM 4187 C CA . ILE B 1 206 ? 0.545 -4.363 -11.648 1 73 206 ILE B CA 1
ATOM 4188 C C . ILE B 1 206 ? -0.74 -5.051 -11.188 1 73 206 ILE B C 1
ATOM 4190 O O . ILE B 1 206 ? -0.71 -5.922 -10.32 1 73 206 ILE B O 1
ATOM 4194 N N . ASN B 1 207 ? -1.764 -4.457 -11.883 1 68.75 207 ASN B N 1
ATOM 4195 C CA . ASN B 1 207 ? -3.049 -5.059 -11.547 1 68.75 207 ASN B CA 1
ATOM 4196 C C . ASN B 1 207 ? -3.166 -6.48 -12.094 1 68.75 207 ASN B C 1
ATOM 4198 O O . ASN B 1 207 ? -2.641 -6.777 -13.172 1 68.75 207 ASN B O 1
ATOM 4202 N N . ASP B 1 208 ? -3.676 -7.438 -11.5 1 64.94 208 ASP B N 1
ATOM 4203 C CA . ASP B 1 208 ? -4.07 -8.773 -11.953 1 64.94 208 ASP B CA 1
ATOM 4204 C C . ASP B 1 208 ? -2.854 -9.68 -12.094 1 64.94 208 ASP B C 1
ATOM 4206 O O . ASP B 1 208 ? -2.834 -10.57 -12.953 1 64.94 208 ASP B O 1
ATOM 4210 N N . VAL B 1 209 ? -1.734 -9.258 -11.516 1 73.31 209 VAL B N 1
ATOM 4211 C CA . VAL B 1 209 ? -0.582 -10.156 -11.516 1 73.31 209 VAL B CA 1
ATOM 4212 C C . VAL B 1 209 ? -0.956 -11.477 -10.844 1 73.31 209 VAL B C 1
ATOM 4214 O O . VAL B 1 209 ? -1.649 -11.484 -9.82 1 73.31 209 VAL B O 1
ATOM 4217 N N . ILE B 1 210 ? -0.51 -12.5 -11.562 1 76.44 210 ILE B N 1
ATOM 4218 C CA . ILE B 1 210 ? -0.77 -13.828 -11.008 1 76.44 210 ILE B CA 1
ATOM 4219 C C . ILE B 1 210 ? 0.442 -14.305 -10.211 1 76.44 210 ILE B C 1
ATOM 4221 O O . ILE B 1 210 ? 1.583 -14.148 -10.656 1 76.44 210 ILE B O 1
ATOM 4225 N N . ASP B 1 211 ? 0.165 -14.781 -9.117 1 88.12 211 ASP B N 1
ATOM 4226 C CA . ASP B 1 211 ? 1.195 -15.359 -8.258 1 88.12 211 ASP B CA 1
ATOM 4227 C C . ASP B 1 211 ? 1.955 -16.469 -8.984 1 88.12 211 ASP B C 1
ATOM 4229 O O . ASP B 1 211 ? 1.354 -17.281 -9.695 1 88.12 211 ASP B O 1
ATOM 4233 N N . PRO B 1 212 ? 3.262 -16.484 -8.898 1 87.62 212 PRO B N 1
ATOM 4234 C CA . PRO B 1 212 ? 4.055 -17.484 -9.609 1 87.62 212 PRO B CA 1
ATOM 4235 C C . PRO B 1 212 ? 3.611 -18.922 -9.305 1 87.62 212 PRO B C 1
ATOM 4237 O O . PRO B 1 212 ? 3.598 -19.766 -10.203 1 87.62 212 PRO B O 1
ATOM 4240 N N . LEU B 1 213 ? 3.307 -19.188 -8.086 1 91.94 213 LEU B N 1
ATOM 4241 C CA . LEU B 1 213 ? 2.867 -20.531 -7.73 1 91.94 213 LEU B CA 1
ATOM 4242 C C . LEU B 1 213 ? 1.502 -20.828 -8.344 1 91.94 213 LEU B C 1
ATOM 4244 O O . LEU B 1 213 ? 1.228 -21.969 -8.727 1 91.94 213 LEU B O 1
ATOM 4248 N N . GLU B 1 214 ? 0.681 -19.844 -8.344 1 87.38 214 GLU B N 1
ATOM 4249 C CA . GLU B 1 214 ? -0.613 -20 -9 1 87.38 214 GLU B CA 1
ATOM 4250 C C . GLU B 1 214 ? -0.445 -20.266 -10.492 1 87.38 214 GLU B C 1
ATOM 4252 O O . GLU B 1 214 ? -1.163 -21.094 -11.062 1 87.38 214 GLU B O 1
ATOM 4257 N N . CYS B 1 215 ? 0.49 -19.578 -11.102 1 82.25 215 CYS B N 1
ATOM 4258 C CA . CYS B 1 215 ? 0.791 -19.797 -12.508 1 82.25 215 CYS B CA 1
ATOM 4259 C C . CYS B 1 215 ? 1.257 -21.219 -12.766 1 82.25 215 CYS B C 1
ATOM 4261 O O . CYS B 1 215 ? 0.831 -21.859 -13.727 1 82.25 215 CYS B O 1
ATOM 4263 N N . TYR B 1 216 ? 2.053 -21.609 -11.9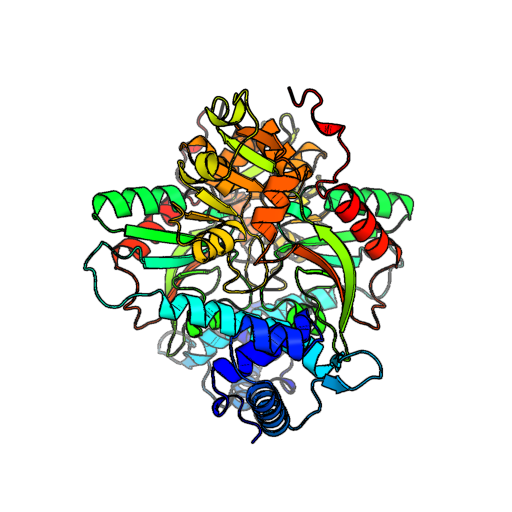22 1 85.19 216 TYR B N 1
ATOM 4264 C CA . TYR B 1 216 ? 2.564 -22.969 -12.039 1 85.19 216 TYR B CA 1
ATOM 4265 C C . TYR B 1 216 ? 1.443 -24 -11.891 1 85.19 216 TYR B C 1
ATOM 4267 O O . TYR B 1 216 ? 1.368 -24.953 -12.656 1 85.19 216 TYR B O 1
ATOM 4275 N N . ALA B 1 217 ? 0.691 -23.812 -10.883 1 87.62 217 ALA B N 1
ATOM 4276 C CA . ALA B 1 217 ? -0.422 -24.734 -10.633 1 87.62 217 ALA B CA 1
ATOM 4277 C C . ALA B 1 217 ? -1.329 -24.828 -11.859 1 87.62 217 ALA B C 1
ATOM 4279 O O . ALA B 1 217 ? -1.775 -25.922 -12.219 1 87.62 217 ALA B O 1
ATOM 4280 N N . LEU B 1 218 ? -1.577 -23.703 -12.406 1 76.69 218 LEU B N 1
ATOM 4281 C CA . LEU B 1 218 ? -2.412 -23.672 -13.602 1 76.69 218 LEU B CA 1
ATOM 4282 C C . LEU B 1 218 ? -1.768 -24.469 -14.734 1 76.69 218 LEU B C 1
ATOM 4284 O O . LEU B 1 218 ? -2.455 -25.188 -15.469 1 76.69 218 LEU B O 1
ATOM 4288 N N . ASP B 1 219 ? -0.515 -24.391 -14.875 1 75.69 219 ASP B N 1
ATOM 4289 C CA . ASP B 1 219 ? 0.228 -25.031 -15.953 1 75.69 219 ASP B CA 1
ATOM 4290 C C . ASP B 1 219 ? 0.219 -26.562 -15.797 1 75.69 219 ASP B C 1
ATOM 4292 O O . ASP B 1 219 ? 0.143 -27.281 -16.781 1 75.69 219 ASP B O 1
ATOM 4296 N N . VAL B 1 220 ? 0.333 -26.984 -14.586 1 81 220 VAL B N 1
ATOM 4297 C CA . VAL B 1 220 ? 0.415 -28.422 -14.344 1 81 220 VAL B CA 1
ATOM 4298 C C . VAL B 1 220 ? -0.971 -28.969 -14.016 1 81 220 VAL B C 1
ATOM 4300 O O . VAL B 1 220 ? -1.104 -30.109 -13.578 1 81 220 VAL B O 1
ATOM 4303 N N . GLU B 1 221 ? -1.978 -28.141 -14.102 1 80.69 221 GLU B N 1
ATOM 4304 C CA . GLU B 1 221 ? -3.375 -28.5 -13.891 1 80.69 221 GLU B CA 1
ATOM 4305 C C . GLU B 1 221 ? -3.604 -29.016 -12.477 1 80.69 221 GLU B C 1
ATOM 4307 O O . GLU B 1 221 ? -4.227 -30.062 -12.289 1 80.69 221 GLU B O 1
ATOM 4312 N N . ARG B 1 222 ? -2.971 -28.422 -11.609 1 85.88 222 ARG B N 1
ATOM 4313 C CA . ARG B 1 222 ? -3.191 -28.703 -10.195 1 85.88 222 ARG B CA 1
ATOM 4314 C C . ARG B 1 222 ? -3.938 -27.562 -9.516 1 85.88 222 ARG B C 1
ATOM 4316 O O . ARG B 1 222 ? -3.844 -26.406 -9.953 1 85.88 222 ARG B O 1
ATOM 4323 N N . LYS B 1 223 ? -4.602 -28.016 -8.562 1 85.12 223 LYS B N 1
ATOM 4324 C CA . LYS B 1 223 ? -5.375 -27.016 -7.848 1 85.12 223 LYS B CA 1
ATOM 4325 C C . LYS B 1 223 ? -4.59 -26.453 -6.66 1 85.12 223 LYS B C 1
ATOM 4327 O O . LYS B 1 223 ? -4.168 -27.219 -5.781 1 85.12 223 LYS B O 1
ATOM 4332 N N . LEU B 1 224 ? -4.324 -25.188 -6.711 1 91.25 224 LEU B N 1
ATOM 4333 C CA . LEU B 1 224 ? -3.748 -24.484 -5.57 1 91.25 224 LEU B CA 1
ATOM 4334 C C . LEU B 1 224 ? -4.836 -24.031 -4.605 1 91.25 224 LEU B C 1
ATOM 4336 O O . LEU B 1 224 ? -5.832 -23.438 -5.02 1 91.25 224 LEU B O 1
ATOM 4340 N N . LYS B 1 225 ? -4.711 -24.391 -3.361 1 92.81 225 LYS B N 1
ATOM 4341 C CA . LYS B 1 225 ? -5.68 -23.984 -2.35 1 92.81 225 LYS B CA 1
ATOM 4342 C C . LYS B 1 225 ? -5.441 -22.531 -1.924 1 92.81 225 LYS B C 1
ATOM 4344 O O . LYS B 1 225 ? -5.09 -22.266 -0.771 1 92.81 225 LYS B O 1
ATOM 4349 N N . LEU B 1 226 ? -5.727 -21.641 -2.816 1 92.62 226 LEU B N 1
ATOM 4350 C CA . LEU B 1 226 ? -5.57 -20.219 -2.543 1 92.62 226 LEU B CA 1
ATOM 4351 C C . LEU B 1 226 ? -6.66 -19.719 -1.603 1 92.62 226 LEU B C 1
ATOM 4353 O O . LEU B 1 226 ? -7.848 -19.781 -1.933 1 92.62 226 LEU B O 1
ATOM 4357 N N . VAL B 1 227 ? -6.262 -19.125 -0.447 1 92.94 227 VAL B N 1
ATOM 4358 C CA . VAL B 1 227 ? -7.262 -18.797 0.559 1 92.94 227 VAL B CA 1
ATOM 4359 C C . VAL B 1 227 ? -7.457 -17.281 0.611 1 92.94 227 VAL B C 1
ATOM 4361 O O . VAL B 1 227 ? -8.555 -16.797 0.892 1 92.94 227 VAL B O 1
ATOM 4364 N N . VAL B 1 228 ? -6.344 -16.562 0.392 1 93.56 228 VAL B N 1
ATOM 4365 C CA . VAL B 1 228 ? -6.441 -15.109 0.443 1 93.56 228 VAL B CA 1
ATOM 4366 C C . VAL B 1 228 ? -5.25 -14.492 -0.285 1 93.56 228 VAL B C 1
ATOM 4368 O O . VAL B 1 228 ? -4.207 -15.125 -0.439 1 93.56 228 VAL B O 1
ATOM 4371 N N . LYS B 1 229 ? -5.469 -13.32 -0.762 1 93.12 229 LYS B N 1
ATOM 4372 C CA . LYS B 1 229 ? -4.402 -12.477 -1.296 1 93.12 229 LYS B CA 1
ATOM 4373 C C . LYS B 1 229 ? -4.223 -11.219 -0.459 1 93.12 229 LYS B C 1
ATOM 4375 O O . LYS B 1 229 ? -5.195 -10.516 -0.167 1 93.12 229 LYS B O 1
ATOM 4380 N N . VAL B 1 230 ? -2.984 -11.016 -0.047 1 92.38 230 VAL B N 1
ATOM 4381 C CA . VAL B 1 230 ? -2.736 -9.852 0.805 1 92.38 230 VAL B CA 1
ATOM 4382 C C . VAL B 1 230 ? -1.516 -9.094 0.298 1 92.38 230 VAL B C 1
ATOM 4384 O O . VAL B 1 230 ? -0.646 -9.664 -0.36 1 92.38 230 VAL B O 1
ATOM 4387 N N . CYS B 1 231 ? -1.476 -7.754 0.732 1 90.44 231 CYS B N 1
ATOM 4388 C CA . CYS B 1 231 ? -0.383 -6.91 0.258 1 90.44 231 CYS B CA 1
ATOM 4389 C C . CYS B 1 231 ? 0.367 -6.281 1.427 1 90.44 231 CYS B C 1
ATOM 4391 O O . CYS B 1 231 ? 1.38 -5.609 1.229 1 90.44 231 CYS B O 1
ATOM 4393 N N . PHE B 1 232 ? -0.103 -6.5 2.613 1 91.56 232 PHE B N 1
ATOM 4394 C CA . PHE B 1 232 ? 0.536 -5.906 3.781 1 91.56 232 PHE B CA 1
ATOM 4395 C C . PHE B 1 232 ? 1.177 -6.98 4.652 1 91.56 232 PHE B C 1
ATOM 4397 O O . PHE B 1 232 ? 0.562 -8.016 4.93 1 91.56 232 PHE B O 1
ATOM 4404 N N . LEU B 1 233 ? 2.346 -6.668 5.129 1 93.56 233 LEU B N 1
ATOM 4405 C CA . LEU B 1 233 ? 3.084 -7.641 5.93 1 93.56 233 LEU B CA 1
ATOM 4406 C C . LEU B 1 233 ? 2.352 -7.941 7.23 1 93.56 233 LEU B C 1
ATOM 4408 O O . LEU B 1 233 ? 2.336 -9.086 7.688 1 93.56 233 LEU B O 1
ATOM 4412 N N . ALA B 1 234 ? 1.794 -6.934 7.812 1 93.25 234 ALA B N 1
ATOM 4413 C CA . ALA B 1 234 ? 1.063 -7.129 9.062 1 93.25 234 ALA B CA 1
ATOM 4414 C C . ALA B 1 234 ? -0.112 -8.078 8.867 1 93.25 234 ALA B C 1
ATOM 4416 O O . ALA B 1 234 ? -0.35 -8.961 9.703 1 93.25 234 ALA B O 1
ATOM 4417 N N . ASP B 1 235 ? -0.806 -7.922 7.738 1 93.62 235 ASP B N 1
ATOM 4418 C CA . ASP B 1 235 ? -1.918 -8.812 7.426 1 93.62 235 ASP B CA 1
ATOM 4419 C C . ASP B 1 235 ? -1.428 -10.242 7.199 1 93.62 235 ASP B C 1
ATOM 4421 O O . ASP B 1 235 ? -2.061 -11.203 7.652 1 93.62 235 ASP B O 1
ATOM 4425 N N . LEU B 1 236 ? -0.371 -10.32 6.473 1 96 236 LEU B N 1
ATOM 4426 C CA . LEU B 1 236 ? 0.199 -11.633 6.219 1 96 236 LEU B CA 1
ATOM 4427 C C . LEU B 1 236 ? 0.547 -12.336 7.527 1 96 236 LEU B C 1
ATOM 4429 O O . LEU B 1 236 ? 0.242 -13.523 7.699 1 96 236 LEU B O 1
ATOM 4433 N N . MET B 1 237 ? 1.175 -11.617 8.414 1 96.38 237 MET B N 1
ATOM 4434 C CA . MET B 1 237 ? 1.561 -12.164 9.711 1 96.38 237 MET B CA 1
ATOM 4435 C C . MET B 1 237 ? 0.354 -12.758 10.43 1 96.38 237 MET B C 1
ATOM 4437 O O . MET B 1 237 ? 0.399 -13.898 10.891 1 96.38 237 MET B O 1
ATOM 4441 N N . LEU B 1 238 ? -0.697 -11.992 10.484 1 95.19 238 LEU B N 1
ATOM 4442 C CA . LEU B 1 238 ? -1.883 -12.422 11.219 1 95.19 238 LEU B CA 1
ATOM 4443 C C . LEU B 1 238 ? -2.527 -13.633 10.555 1 95.19 238 LEU B C 1
ATOM 4445 O O . LEU B 1 238 ? -2.945 -14.57 11.242 1 95.19 238 LEU B O 1
ATOM 4449 N N . GLN B 1 239 ? -2.576 -13.617 9.242 1 96 239 GLN B N 1
ATOM 4450 C CA . GLN B 1 239 ? -3.182 -14.727 8.516 1 96 239 GLN B CA 1
ATOM 4451 C C . GLN B 1 239 ? -2.389 -16.016 8.719 1 96 239 GLN B C 1
ATOM 4453 O O . GLN B 1 239 ? -2.971 -17.094 8.883 1 96 239 GLN B O 1
ATOM 4458 N N . LEU B 1 240 ? -1.13 -15.906 8.688 1 97.75 240 LEU B N 1
ATOM 4459 C CA . LEU B 1 240 ? -0.278 -17.078 8.859 1 97.75 240 LEU B CA 1
ATOM 4460 C C . LEU B 1 240 ? -0.407 -17.641 10.273 1 97.75 240 LEU B C 1
ATOM 4462 O O . LEU B 1 240 ? -0.449 -18.859 10.469 1 97.75 240 LEU B O 1
ATOM 4466 N N . GLU B 1 241 ? -0.486 -16.766 11.211 1 96.81 241 GLU B N 1
ATOM 4467 C CA . GLU B 1 241 ? -0.542 -17.188 12.609 1 96.81 241 GLU B CA 1
ATOM 4468 C C . GLU B 1 241 ? -1.862 -17.891 12.922 1 96.81 241 GLU B C 1
ATOM 4470 O O . GLU B 1 241 ? -1.922 -18.734 13.812 1 96.81 241 GLU B O 1
ATOM 4475 N N . GLN B 1 242 ? -2.834 -17.562 12.203 1 93.88 242 GLN B N 1
ATOM 4476 C CA . GLN B 1 242 ? -4.176 -18.016 12.547 1 93.88 242 GLN B CA 1
ATOM 4477 C C . GLN B 1 242 ? -4.57 -19.234 11.719 1 93.88 242 GLN B C 1
ATOM 4479 O O . GLN B 1 242 ? -5.707 -19.703 11.797 1 93.88 242 GLN B O 1
ATOM 4484 N N . SER B 1 243 ? -3.65 -19.719 10.898 1 95 243 SER B N 1
ATOM 4485 C CA . SER B 1 243 ? -3.992 -20.844 10.031 1 95 243 SER B CA 1
ATOM 4486 C C . SER B 1 243 ? -2.77 -21.703 9.734 1 95 243 SER B C 1
ATOM 4488 O O . SER B 1 243 ? -1.677 -21.438 10.234 1 95 243 SER B O 1
ATOM 4490 N N . ASP B 1 244 ? -3.039 -22.766 8.961 1 96.44 244 ASP B N 1
ATOM 4491 C CA . ASP B 1 244 ? -1.949 -23.625 8.508 1 96.44 244 ASP B CA 1
ATOM 4492 C C . ASP B 1 244 ? -1.506 -23.25 7.094 1 96.44 244 ASP B C 1
ATOM 4494 O O . ASP B 1 244 ? -0.91 -24.062 6.391 1 96.44 244 ASP B O 1
ATOM 4498 N N . ALA B 1 245 ? -1.868 -22.047 6.73 1 97.94 245 ALA B N 1
ATOM 4499 C CA . ALA B 1 245 ? -1.496 -21.594 5.391 1 97.94 245 ALA B CA 1
ATOM 4500 C C . ALA B 1 245 ? -0.003 -21.281 5.309 1 97.94 245 ALA B C 1
ATOM 4502 O O . ALA B 1 245 ? 0.663 -21.141 6.336 1 97.94 245 ALA B O 1
ATOM 4503 N N . ILE B 1 246 ? 0.478 -21.312 4.09 1 98.31 246 ILE B N 1
ATOM 4504 C CA . ILE B 1 246 ? 1.87 -20.969 3.814 1 98.31 246 ILE B CA 1
ATOM 4505 C C . ILE B 1 246 ? 1.932 -19.844 2.777 1 98.31 246 ILE B C 1
ATOM 4507 O O . ILE B 1 246 ? 0.942 -19.578 2.096 1 98.31 246 ILE B O 1
ATOM 4511 N N . ALA B 1 247 ? 3.012 -19.172 2.711 1 97.88 247 ALA B N 1
ATOM 4512 C CA . ALA B 1 247 ? 3.273 -18.156 1.704 1 97.88 247 ALA B CA 1
ATOM 4513 C C . ALA B 1 247 ? 4.727 -18.203 1.237 1 97.88 247 ALA B C 1
ATOM 4515 O O . ALA B 1 247 ? 5.594 -18.719 1.938 1 97.88 247 ALA B O 1
ATOM 4516 N N . LEU B 1 248 ? 4.961 -17.734 0.071 1 96 248 LEU B N 1
ATOM 4517 C CA . LEU B 1 248 ? 6.312 -17.625 -0.473 1 96 248 LEU B CA 1
ATOM 4518 C C . LEU B 1 248 ? 6.738 -16.156 -0.584 1 96 248 LEU B C 1
ATOM 4520 O O . LEU B 1 248 ? 6 -15.336 -1.116 1 96 248 LEU B O 1
ATOM 4524 N N . LEU B 1 249 ? 7.887 -15.883 -0.053 1 94.75 249 LEU B N 1
ATOM 4525 C CA . LEU B 1 249 ? 8.477 -14.555 -0.122 1 94.75 249 LEU B CA 1
ATOM 4526 C C . LEU B 1 249 ? 9.867 -14.609 -0.737 1 94.75 249 LEU B C 1
ATOM 4528 O O . LEU B 1 249 ? 10.539 -15.641 -0.669 1 94.75 249 LEU B O 1
ATOM 4532 N N . SER B 1 250 ? 10.281 -13.445 -1.271 1 92.62 250 SER B N 1
ATOM 4533 C CA . SER B 1 250 ? 11.594 -13.406 -1.903 1 92.62 250 SER B CA 1
ATOM 4534 C C . SER B 1 250 ? 12.484 -12.352 -1.252 1 92.62 250 SER B C 1
ATOM 4536 O O . SER B 1 250 ? 13.609 -12.117 -1.71 1 92.62 250 SER B O 1
ATOM 4538 N N . HIS B 1 251 ? 12.078 -11.711 -0.199 1 92.38 251 HIS B N 1
ATOM 4539 C CA . HIS B 1 251 ? 12.82 -10.633 0.432 1 92.38 251 HIS B CA 1
ATOM 4540 C C . HIS B 1 251 ? 13.203 -10.984 1.865 1 92.38 251 HIS B C 1
ATOM 4542 O O . HIS B 1 251 ? 12.336 -11.219 2.705 1 92.38 251 HIS B O 1
ATOM 4548 N N . MET B 1 252 ? 14.391 -10.805 2.188 1 93.56 252 MET B N 1
ATOM 4549 C CA . MET B 1 252 ? 14.945 -11.305 3.443 1 93.56 252 MET B CA 1
ATOM 4550 C C . MET B 1 252 ? 14.469 -10.461 4.621 1 93.56 252 MET B C 1
ATOM 4552 O O . MET B 1 252 ? 14.125 -10.992 5.68 1 93.56 252 MET B O 1
ATOM 4556 N N . ASP B 1 253 ? 14.477 -9.203 4.438 1 93.44 253 ASP B N 1
ATOM 4557 C CA . ASP B 1 253 ? 14.055 -8.344 5.539 1 93.44 253 ASP B CA 1
ATOM 4558 C C . ASP B 1 253 ? 12.602 -8.617 5.93 1 93.44 253 ASP B C 1
ATOM 4560 O O . ASP B 1 253 ? 12.242 -8.539 7.105 1 93.44 253 ASP B O 1
ATOM 4564 N N . ALA B 1 254 ? 11.805 -8.883 4.91 1 94.56 254 ALA B N 1
ATOM 4565 C CA . ALA B 1 254 ? 10.414 -9.219 5.184 1 94.56 254 ALA B CA 1
ATOM 4566 C C . ALA B 1 254 ? 10.305 -10.531 5.957 1 94.56 254 ALA B C 1
ATOM 4568 O O . ALA B 1 254 ? 9.547 -10.633 6.922 1 94.56 254 ALA B O 1
ATOM 4569 N N . VAL B 1 255 ? 11.078 -11.484 5.547 1 96 255 VAL B N 1
ATOM 4570 C CA . VAL B 1 255 ? 11.094 -12.781 6.219 1 96 255 VAL B CA 1
ATOM 4571 C C . VAL B 1 255 ? 11.555 -12.609 7.664 1 96 255 VAL B C 1
ATOM 4573 O O . VAL B 1 255 ? 10.914 -13.125 8.586 1 96 255 VAL B O 1
ATOM 4576 N N . GLU B 1 256 ? 12.602 -11.859 7.816 1 95.19 256 GLU B N 1
ATOM 4577 C CA . GLU B 1 256 ? 13.141 -11.617 9.148 1 95.19 256 GLU B CA 1
ATOM 4578 C C . GLU B 1 256 ? 12.125 -10.898 10.031 1 95.19 256 GLU B C 1
ATOM 4580 O O . GLU B 1 256 ? 11.977 -11.227 11.219 1 95.19 256 GLU B O 1
ATOM 4585 N N . PHE B 1 257 ? 11.492 -10.016 9.477 1 96 257 PHE B N 1
ATOM 4586 C CA . PHE B 1 257 ? 10.477 -9.273 10.219 1 96 257 PHE B CA 1
ATOM 4587 C C . PHE B 1 257 ? 9.383 -10.211 10.719 1 96 257 PHE B C 1
ATOM 4589 O O . PHE B 1 257 ? 8.992 -10.148 11.883 1 96 257 PHE B O 1
ATOM 4596 N N . LEU B 1 258 ? 8.898 -10.992 9.82 1 97.06 258 LEU B N 1
ATOM 4597 C CA . LEU B 1 258 ? 7.84 -11.93 10.18 1 97.06 258 LEU B CA 1
ATOM 4598 C C . LEU B 1 258 ? 8.312 -12.898 11.258 1 97.06 258 LEU B C 1
ATOM 4600 O O . LEU B 1 258 ? 7.578 -13.172 12.211 1 97.06 258 LEU B O 1
ATOM 4604 N N . CYS B 1 259 ? 9.5 -13.375 11.156 1 97.12 259 CYS B N 1
ATOM 4605 C CA . CYS B 1 259 ? 10.031 -14.352 12.094 1 97.12 259 CYS B CA 1
ATOM 4606 C C . CYS B 1 259 ? 10.305 -13.719 13.453 1 97.12 259 CYS B C 1
ATOM 4608 O O . CYS B 1 259 ? 10.133 -14.359 14.492 1 97.12 259 CYS B O 1
ATOM 4610 N N . GLN B 1 260 ? 10.703 -12.5 13.445 1 95.06 260 GLN B N 1
ATOM 4611 C CA . GLN B 1 260 ? 11.094 -11.82 14.688 1 95.06 260 GLN B CA 1
ATOM 4612 C C . GLN B 1 260 ? 9.867 -11.305 15.43 1 95.06 260 GLN B C 1
ATOM 4614 O O . GLN B 1 260 ? 9.836 -11.312 16.672 1 95.06 260 GLN B O 1
ATOM 4619 N N . ARG B 1 261 ? 8.945 -10.891 14.695 1 96 261 ARG B N 1
ATOM 4620 C CA . ARG B 1 261 ? 7.828 -10.188 15.32 1 96 261 ARG B CA 1
ATOM 4621 C C . ARG B 1 261 ? 6.609 -11.094 15.453 1 96 261 ARG B C 1
ATOM 4623 O O . ARG B 1 261 ? 5.727 -10.844 16.281 1 96 261 ARG B O 1
ATOM 4630 N N . GLY B 1 262 ? 6.59 -12 14.57 1 95.56 262 GLY B N 1
ATOM 4631 C CA . GLY B 1 262 ? 5.477 -12.938 14.602 1 95.56 262 GLY B CA 1
ATOM 4632 C C . GLY B 1 262 ? 5.887 -14.336 15.008 1 95.56 262 GLY B C 1
ATOM 4633 O O . GLY B 1 262 ? 7.07 -14.609 15.227 1 95.56 262 GLY B O 1
ATOM 4634 N N . ASN B 1 263 ? 4.855 -15.172 15.289 1 96.81 263 ASN B N 1
ATOM 4635 C CA . ASN B 1 263 ? 5.066 -16.594 15.5 1 96.81 263 ASN B CA 1
ATOM 4636 C C . ASN B 1 263 ? 5.18 -17.344 14.172 1 96.81 263 ASN B C 1
ATOM 4638 O O . ASN B 1 263 ? 4.418 -18.281 13.914 1 96.81 263 ASN B O 1
ATOM 4642 N N . ILE B 1 264 ? 6.184 -16.922 13.445 1 98.12 264 ILE B N 1
ATOM 4643 C CA . ILE B 1 264 ? 6.332 -17.406 12.078 1 98.12 264 ILE B CA 1
ATOM 4644 C C . ILE B 1 264 ? 7.719 -18.016 11.898 1 98.12 264 ILE B C 1
ATOM 4646 O O . ILE B 1 264 ? 8.711 -17.5 12.414 1 98.12 264 ILE B O 1
ATOM 4650 N N . GLY B 1 265 ? 7.754 -19.156 11.281 1 97.56 265 GLY B N 1
ATOM 4651 C CA . GLY B 1 265 ? 9 -19.781 10.844 1 97.56 265 GLY B CA 1
ATOM 4652 C C . GLY B 1 265 ? 9.219 -19.672 9.344 1 97.56 265 GLY B C 1
ATOM 4653 O O . GLY B 1 265 ? 8.32 -19.281 8.602 1 97.56 265 GLY B O 1
ATOM 4654 N N . ALA B 1 266 ? 10.484 -19.922 8.922 1 96.5 266 ALA B N 1
ATOM 4655 C CA . ALA B 1 266 ? 10.844 -19.766 7.516 1 96.5 266 ALA B CA 1
ATOM 4656 C C . ALA B 1 266 ? 11.727 -20.922 7.055 1 96.5 266 ALA B C 1
ATOM 4658 O O . ALA B 1 266 ? 12.492 -21.484 7.848 1 96.5 266 ALA B O 1
ATOM 4659 N N . LEU B 1 267 ? 11.586 -21.266 5.82 1 95.44 267 LEU B N 1
ATOM 4660 C CA . LEU B 1 267 ? 12.383 -22.312 5.184 1 95.44 267 LEU B CA 1
ATOM 4661 C C . LEU B 1 267 ? 12.766 -21.906 3.764 1 95.44 267 LEU B C 1
ATOM 4663 O O . LEU B 1 267 ? 11.898 -21.703 2.912 1 95.44 267 LEU B O 1
ATOM 4667 N N . LYS B 1 268 ? 14.031 -21.828 3.512 1 93.56 268 LYS B N 1
ATOM 4668 C CA . LYS B 1 268 ? 14.492 -21.531 2.16 1 93.56 268 LYS B CA 1
ATOM 4669 C C . LYS B 1 268 ? 14.234 -22.703 1.217 1 93.56 268 LYS B C 1
ATOM 4671 O O . LYS B 1 268 ? 14.562 -23.844 1.534 1 93.56 268 LYS B O 1
ATOM 4676 N N . LEU B 1 269 ? 13.633 -22.375 0.083 1 93.88 269 LEU B N 1
ATOM 4677 C CA . LEU B 1 269 ? 13.352 -23.438 -0.881 1 93.88 269 LEU B CA 1
ATOM 4678 C C . LEU B 1 269 ? 14.594 -23.766 -1.705 1 93.88 269 LEU B C 1
ATOM 4680 O O . LEU B 1 269 ? 15.414 -22.891 -1.977 1 93.88 269 LEU B O 1
ATOM 4684 N N . GLU B 1 270 ? 14.633 -25.031 -2.105 1 92.62 270 GLU B N 1
ATOM 4685 C CA . GLU B 1 270 ? 15.734 -25.453 -2.967 1 92.62 270 GLU B CA 1
ATOM 4686 C C . GLU B 1 270 ? 15.641 -24.812 -4.344 1 92.62 270 GLU B C 1
ATOM 4688 O O . GLU B 1 270 ? 14.547 -24.547 -4.848 1 92.62 270 GLU B O 1
ATOM 4693 N N . LYS B 1 271 ? 16.766 -24.672 -4.957 1 91.44 271 LYS B N 1
ATOM 4694 C CA . LYS B 1 271 ? 16.875 -24 -6.246 1 91.44 271 LYS B CA 1
ATOM 4695 C C . LYS B 1 271 ? 16.016 -24.703 -7.305 1 91.44 271 LYS B C 1
ATOM 4697 O O . LYS B 1 271 ? 15.359 -24.031 -8.109 1 91.44 271 LYS B O 1
ATOM 4702 N N . SER B 1 272 ? 16.078 -25.969 -7.285 1 91.31 272 SER B N 1
ATOM 4703 C CA . SER B 1 272 ? 15.328 -26.734 -8.281 1 91.31 272 SER B CA 1
ATOM 4704 C C . SER B 1 272 ? 13.836 -26.453 -8.18 1 91.31 272 SER B C 1
ATOM 4706 O O . SER B 1 272 ? 13.148 -26.328 -9.195 1 91.31 272 SER B O 1
ATOM 4708 N N . LEU B 1 273 ? 13.391 -26.359 -6.992 1 92.75 273 LEU B N 1
ATOM 4709 C CA . LEU B 1 273 ? 11.977 -26.078 -6.77 1 92.75 273 LEU B CA 1
ATOM 4710 C C . LEU B 1 273 ? 11.625 -24.656 -7.227 1 92.75 273 LEU B C 1
ATOM 4712 O O . LEU B 1 273 ? 10.586 -24.453 -7.855 1 92.75 273 LEU B O 1
ATOM 4716 N N . CYS B 1 274 ? 12.477 -23.734 -6.914 1 93.44 274 CYS B N 1
ATOM 4717 C CA . CYS B 1 274 ? 12.273 -22.344 -7.336 1 93.44 274 CYS B CA 1
ATOM 4718 C C . CYS B 1 274 ? 12.227 -22.25 -8.852 1 93.44 274 CYS B C 1
ATOM 4720 O O . CYS B 1 274 ? 11.406 -21.516 -9.406 1 93.44 274 CYS B O 1
ATOM 4722 N N . GLU B 1 275 ? 13.07 -22.984 -9.484 1 90.31 275 GLU B N 1
ATOM 4723 C CA . GLU B 1 275 ? 13.109 -22.969 -10.945 1 90.31 275 GLU B CA 1
ATOM 4724 C C . GLU B 1 275 ? 11.805 -23.5 -11.531 1 90.31 275 GLU B C 1
ATOM 4726 O O . GLU B 1 275 ? 11.305 -22.984 -12.531 1 90.31 275 GLU B O 1
ATOM 4731 N N . SER B 1 276 ? 11.297 -24.484 -10.914 1 90.19 276 SER B N 1
ATOM 4732 C CA . SER B 1 276 ? 10.023 -25.031 -11.367 1 90.19 276 SER B CA 1
ATOM 4733 C C . SER B 1 276 ? 8.898 -24.016 -11.227 1 90.19 276 SER B C 1
ATOM 4735 O O . SER B 1 276 ? 8.094 -23.828 -12.141 1 90.19 276 SER B O 1
ATOM 4737 N N . ILE B 1 277 ? 8.906 -23.375 -10.086 1 90.88 277 ILE B N 1
ATOM 4738 C CA . ILE B 1 277 ? 7.863 -22.391 -9.812 1 90.88 277 ILE B CA 1
ATOM 4739 C C . ILE B 1 277 ? 7.953 -21.25 -10.812 1 90.88 277 ILE B C 1
ATOM 4741 O O . ILE B 1 277 ? 6.93 -20.75 -11.289 1 90.88 277 ILE B O 1
ATOM 4745 N N . ASN B 1 278 ? 9.156 -20.891 -11.141 1 87.19 278 ASN B N 1
ATOM 4746 C CA . ASN B 1 278 ? 9.383 -19.719 -12 1 87.19 278 ASN B CA 1
ATOM 4747 C C . ASN B 1 278 ? 9.273 -20.094 -13.477 1 87.19 278 ASN B C 1
ATOM 4749 O O . ASN B 1 278 ? 9.359 -19.219 -14.344 1 87.19 278 ASN B O 1
ATOM 4753 N N . GLN B 1 279 ? 9.164 -21.297 -13.773 1 80.56 279 GLN B N 1
ATOM 4754 C CA . GLN B 1 279 ? 9.266 -21.797 -15.148 1 80.56 279 GLN B CA 1
ATOM 4755 C C . GLN B 1 279 ? 8.312 -21.031 -16.062 1 80.56 279 GLN B C 1
ATOM 4757 O O . GLN B 1 279 ? 8.703 -20.625 -17.172 1 80.56 279 GLN B O 1
ATOM 4762 N N . ARG B 1 280 ? 7.148 -20.766 -15.656 1 68.81 280 ARG B N 1
ATOM 4763 C CA . ARG B 1 280 ? 6.164 -20.141 -16.531 1 68.81 280 ARG B CA 1
ATOM 4764 C C . ARG B 1 280 ? 6.086 -18.641 -16.281 1 68.81 280 ARG B C 1
ATOM 4766 O O . ARG B 1 280 ? 6.059 -17.844 -17.234 1 68.81 280 ARG B O 1
ATOM 4773 N N . SER B 1 281 ? 6.008 -18.25 -15 1 72.12 281 SER B N 1
ATOM 4774 C CA . SER B 1 281 ? 5.805 -16.844 -14.656 1 72.12 281 SER B CA 1
ATOM 4775 C C . SER B 1 281 ? 7.078 -16.047 -14.859 1 72.12 281 SER B C 1
ATOM 4777 O O . SER B 1 281 ? 7.027 -14.812 -14.977 1 72.12 281 SER B O 1
ATOM 4779 N N . GLY B 1 282 ? 8.125 -16.766 -14.992 1 73.12 282 GLY B N 1
ATOM 4780 C CA . GLY B 1 282 ? 9.391 -16.047 -14.961 1 73.12 282 GLY B CA 1
ATOM 4781 C C . GLY B 1 282 ? 9.742 -15.516 -13.586 1 73.12 282 GLY B C 1
ATOM 4782 O O . GLY B 1 282 ? 9 -15.727 -12.625 1 73.12 282 GLY B O 1
ATOM 4783 N N . CYS B 1 283 ? 10.898 -14.867 -13.57 1 77.56 283 CYS B N 1
ATOM 4784 C CA . CYS B 1 283 ? 11.383 -14.297 -12.312 1 77.56 283 CYS B CA 1
ATOM 4785 C C . CYS B 1 283 ? 10.891 -12.867 -12.141 1 77.56 283 CYS B C 1
ATOM 4787 O O . CYS B 1 283 ? 10.508 -12.211 -13.109 1 77.56 283 CYS B O 1
ATOM 4789 N N . ASP B 1 284 ? 10.82 -12.531 -10.891 1 81.94 284 ASP B N 1
ATOM 4790 C CA . ASP B 1 284 ? 10.5 -11.125 -10.617 1 81.94 284 ASP B CA 1
ATOM 4791 C C . ASP B 1 284 ? 11.695 -10.227 -10.914 1 81.94 284 ASP B C 1
ATOM 4793 O O . ASP B 1 284 ? 12.844 -10.594 -10.641 1 81.94 284 ASP B O 1
ATOM 4797 N N . HIS B 1 285 ? 11.383 -9.188 -11.516 1 84.94 285 HIS B N 1
ATOM 4798 C CA . HIS B 1 285 ? 12.375 -8.141 -11.758 1 84.94 285 HIS B CA 1
ATOM 4799 C C . HIS B 1 285 ? 12.047 -6.879 -10.969 1 84.94 285 HIS B C 1
ATOM 4801 O O . HIS B 1 285 ? 10.883 -6.512 -10.828 1 84.94 285 HIS B O 1
ATOM 4807 N N . TYR B 1 286 ? 13.109 -6.367 -10.461 1 91.31 286 TYR B N 1
ATOM 4808 C CA . TYR B 1 286 ? 12.953 -5.09 -9.766 1 91.31 286 TYR B CA 1
ATOM 4809 C C . TYR B 1 286 ? 13.719 -3.986 -10.492 1 91.31 286 TYR B C 1
ATOM 4811 O O . TYR B 1 286 ? 14.906 -4.125 -10.773 1 91.31 286 TYR B O 1
ATOM 4819 N N . TYR B 1 287 ? 13.023 -2.934 -10.75 1 91.88 287 TYR B N 1
ATOM 4820 C CA . TYR B 1 287 ? 13.602 -1.81 -11.477 1 91.88 287 TYR B CA 1
ATOM 4821 C C . TYR B 1 287 ? 13.578 -0.543 -10.633 1 91.88 287 TYR B C 1
ATOM 4823 O O . TYR B 1 287 ? 12.695 -0.364 -9.789 1 91.88 287 TYR B O 1
ATOM 4831 N N . LEU B 1 288 ? 14.594 0.203 -10.805 1 95.44 288 LEU B N 1
ATOM 4832 C CA . LEU B 1 288 ? 14.555 1.59 -10.352 1 95.44 288 LEU B CA 1
ATOM 4833 C C . LEU B 1 288 ? 13.969 2.496 -11.43 1 95.44 288 LEU B C 1
ATOM 4835 O O . LEU B 1 288 ? 14.531 2.609 -12.523 1 95.44 288 LEU B O 1
ATOM 4839 N N . THR B 1 289 ? 12.844 3.102 -11.164 1 94.56 289 THR B N 1
ATOM 4840 C CA . THR B 1 289 ? 12.133 3.91 -12.148 1 94.56 289 THR B CA 1
ATOM 4841 C C . THR B 1 289 ? 12.07 5.371 -11.703 1 94.56 289 THR B C 1
ATOM 4843 O O . THR B 1 289 ? 11.695 5.66 -10.562 1 94.56 289 THR B O 1
ATOM 4846 N N . GLN B 1 290 ? 12.445 6.262 -12.539 1 93.25 290 GLN B N 1
ATOM 4847 C CA . GLN B 1 290 ? 12.453 7.691 -12.25 1 93.25 290 GLN B CA 1
ATOM 4848 C C . GLN B 1 290 ? 12.398 8.516 -13.539 1 93.25 290 GLN B C 1
ATOM 4850 O O . GLN B 1 290 ? 12.406 7.953 -14.633 1 93.25 290 GLN B O 1
ATOM 4855 N N . MET B 1 291 ? 12.297 9.805 -13.336 1 87.81 291 MET B N 1
ATOM 4856 C CA . MET B 1 291 ? 12.398 10.695 -14.492 1 87.81 291 MET B CA 1
ATOM 4857 C C . MET B 1 291 ? 13.789 10.625 -15.117 1 87.81 291 MET B C 1
ATOM 4859 O O . MET B 1 291 ? 14.789 10.539 -14.398 1 87.81 291 MET B O 1
ATOM 4863 N N . ARG B 1 292 ? 13.836 10.664 -16.469 1 82.56 292 ARG B N 1
ATOM 4864 C CA . ARG B 1 292 ? 15.133 10.656 -17.156 1 82.56 292 ARG B CA 1
ATOM 4865 C C . ARG B 1 292 ? 15.984 11.836 -16.703 1 82.56 292 ARG B C 1
ATOM 4867 O O . ARG B 1 292 ? 17.188 11.68 -16.469 1 82.56 292 ARG B O 1
ATOM 4874 N N . LYS B 1 293 ? 15.391 12.977 -16.719 1 76.31 293 LYS B N 1
ATOM 4875 C CA . LYS B 1 293 ? 16.078 14.164 -16.234 1 76.31 293 LYS B CA 1
ATOM 4876 C C . LYS B 1 293 ? 15.773 14.414 -14.758 1 76.31 293 LYS B C 1
ATOM 4878 O O . LYS B 1 293 ? 15.055 15.359 -14.414 1 76.31 293 LYS B O 1
ATOM 4883 N N . ASN B 1 294 ? 16.141 13.398 -14.039 1 67.5 294 ASN B N 1
ATOM 4884 C CA . ASN B 1 294 ? 15.891 13.555 -12.609 1 67.5 294 ASN B CA 1
ATOM 4885 C C . ASN B 1 294 ? 16.906 14.484 -11.961 1 67.5 294 ASN B C 1
ATOM 4887 O O . ASN B 1 294 ? 18.031 14.078 -11.664 1 67.5 294 ASN B O 1
ATOM 4891 N N . THR B 1 295 ? 16.547 15.672 -11.805 1 60.34 295 THR B N 1
ATOM 4892 C CA . THR B 1 295 ? 17.438 16.672 -11.211 1 60.34 295 THR B CA 1
ATOM 4893 C C . THR B 1 295 ? 17.078 16.891 -9.75 1 60.34 295 THR B C 1
ATOM 4895 O O . THR B 1 295 ? 17.812 17.594 -9.031 1 60.34 295 THR B O 1
ATOM 4898 N N . THR B 1 296 ? 16.156 16.234 -9.305 1 64.75 296 THR B N 1
ATOM 4899 C CA . THR B 1 296 ? 15.648 16.562 -7.98 1 64.75 296 THR B CA 1
ATOM 4900 C C . THR B 1 296 ? 16.328 15.711 -6.914 1 64.75 296 THR B C 1
ATOM 4902 O O . THR B 1 296 ? 16.469 16.125 -5.766 1 64.75 296 THR B O 1
ATOM 4905 N N . SER B 1 297 ? 16.828 14.562 -7.352 1 78.25 297 SER B N 1
ATOM 4906 C CA . SER B 1 297 ? 17.391 13.68 -6.336 1 78.25 297 SER B CA 1
ATOM 4907 C C . SER B 1 297 ? 18.875 13.422 -6.594 1 78.25 297 SER B C 1
ATOM 4909 O O . SER B 1 297 ? 19.281 13.172 -7.73 1 78.25 297 SER B O 1
ATOM 4911 N N . PRO B 1 298 ? 19.672 13.609 -5.523 1 85.44 298 PRO B N 1
ATOM 4912 C CA . PRO B 1 298 ? 21.078 13.234 -5.672 1 85.44 298 PRO B CA 1
ATOM 4913 C C . PRO B 1 298 ? 21.266 11.789 -6.125 1 85.44 298 PRO B C 1
ATOM 4915 O O . PRO B 1 298 ? 20.422 10.938 -5.832 1 85.44 298 PRO B O 1
ATOM 4918 N N . SER B 1 299 ? 22.375 11.523 -6.809 1 87.06 299 SER B N 1
ATOM 4919 C CA . SER B 1 299 ? 22.625 10.219 -7.41 1 87.06 299 SER B CA 1
ATOM 4920 C C . SER B 1 299 ? 22.75 9.133 -6.348 1 87.06 299 SER B C 1
ATOM 4922 O O . SER B 1 299 ? 22.422 7.977 -6.594 1 87.06 299 SER B O 1
ATOM 4924 N N . TRP B 1 300 ? 23.203 9.586 -5.211 1 93.94 300 TRP B N 1
ATOM 4925 C CA . TRP B 1 300 ? 23.453 8.586 -4.18 1 93.94 300 TRP B CA 1
ATOM 4926 C C . TRP B 1 300 ? 22.156 7.922 -3.744 1 93.94 300 TRP B C 1
ATOM 4928 O O . TRP B 1 300 ? 22.156 6.805 -3.225 1 93.94 300 TRP B O 1
ATOM 4938 N N . ILE B 1 301 ? 21.031 8.555 -3.893 1 94.44 301 ILE B N 1
ATOM 4939 C CA . ILE B 1 301 ? 19.75 8 -3.475 1 94.44 301 ILE B CA 1
ATOM 4940 C C . ILE B 1 301 ? 19.453 6.742 -4.285 1 94.44 301 ILE B C 1
ATOM 4942 O O . ILE B 1 301 ? 19.141 5.691 -3.717 1 94.44 301 ILE B O 1
ATOM 4946 N N . GLY B 1 302 ? 19.547 6.879 -5.617 1 94.44 302 GLY B N 1
ATOM 4947 C CA . GLY B 1 302 ? 19.359 5.719 -6.473 1 94.44 302 GLY B CA 1
ATOM 4948 C C . GLY B 1 302 ? 20.359 4.602 -6.191 1 94.44 302 GLY B C 1
ATOM 4949 O O . GLY B 1 302 ? 19.984 3.426 -6.211 1 94.44 302 GLY B O 1
ATOM 4950 N N . GLU B 1 303 ? 21.547 5.023 -5.895 1 94.69 303 GLU B N 1
ATOM 4951 C CA . GLU B 1 303 ? 22.594 4.047 -5.594 1 94.69 303 GLU B CA 1
ATOM 4952 C C . GLU B 1 303 ? 22.281 3.291 -4.305 1 94.69 303 GLU B C 1
ATOM 4954 O O . GLU B 1 303 ? 22.484 2.078 -4.23 1 94.69 303 GLU B O 1
ATOM 4959 N N . GLU B 1 304 ? 21.828 4.004 -3.301 1 96 304 GLU B N 1
ATOM 4960 C CA . GLU B 1 304 ? 21.531 3.387 -2.012 1 96 304 GLU B CA 1
ATOM 4961 C C . GLU B 1 304 ? 20.328 2.441 -2.121 1 96 304 GLU B C 1
ATOM 4963 O O . GLU B 1 304 ? 20.328 1.373 -1.505 1 96 304 GLU B O 1
ATOM 4968 N N . ILE B 1 305 ? 19.359 2.85 -2.918 1 96.19 305 ILE B N 1
ATOM 4969 C CA . ILE B 1 305 ? 18.203 1.988 -3.152 1 96.19 305 ILE B CA 1
ATOM 4970 C C . ILE B 1 305 ? 18.641 0.708 -3.855 1 96.19 305 ILE B C 1
ATOM 4972 O O . ILE B 1 305 ? 18.266 -0.394 -3.451 1 96.19 305 ILE B O 1
ATOM 4976 N N . HIS B 1 306 ? 19.5 0.897 -4.832 1 95.25 306 HIS B N 1
ATOM 4977 C CA . HIS B 1 306 ? 20.031 -0.238 -5.574 1 95.25 306 HIS B CA 1
ATOM 4978 C C . HIS B 1 306 ? 20.781 -1.192 -4.652 1 95.25 306 HIS B C 1
ATOM 4980 O O . HIS B 1 306 ? 20.547 -2.404 -4.688 1 95.25 306 HIS B O 1
ATOM 4986 N N . ARG B 1 307 ? 21.578 -0.663 -3.914 1 94.94 307 ARG B N 1
ATOM 4987 C CA . ARG B 1 307 ? 22.391 -1.46 -3.01 1 94.94 307 ARG B CA 1
ATOM 4988 C C . ARG B 1 307 ? 21.531 -2.219 -2.008 1 94.94 307 ARG B C 1
ATOM 4990 O O . ARG B 1 307 ? 21.734 -3.41 -1.777 1 94.94 307 ARG B O 1
ATOM 4997 N N . TYR B 1 308 ? 20.641 -1.56 -1.435 1 95.56 308 TYR B N 1
ATOM 4998 C CA . TYR B 1 308 ? 19.766 -2.164 -0.428 1 95.56 308 TYR B CA 1
ATOM 4999 C C . TYR B 1 308 ? 18.953 -3.309 -1.023 1 95.56 308 TYR B C 1
ATOM 5001 O O . TYR B 1 308 ? 18.891 -4.395 -0.442 1 95.56 308 TYR B O 1
ATOM 5009 N N . ILE B 1 309 ? 18.328 -3.061 -2.15 1 94.56 309 ILE B N 1
ATOM 5010 C CA . ILE B 1 309 ? 17.453 -4.051 -2.754 1 94.56 309 ILE B CA 1
ATOM 5011 C C . ILE B 1 309 ? 18.25 -5.273 -3.18 1 94.56 309 ILE B C 1
ATOM 5013 O O . ILE B 1 309 ? 17.828 -6.41 -2.965 1 94.56 309 ILE B O 1
ATOM 5017 N N . GLN B 1 310 ? 19.375 -5.059 -3.725 1 92.62 310 GLN B N 1
ATOM 5018 C CA . GLN B 1 310 ? 20.219 -6.168 -4.137 1 92.62 310 GLN B CA 1
ATOM 5019 C C . GLN B 1 310 ? 20.609 -7.039 -2.945 1 92.62 310 GLN B C 1
ATOM 5021 O O . GLN B 1 310 ? 20.656 -8.266 -3.055 1 92.62 310 GLN B O 1
ATOM 5026 N N . ALA B 1 311 ? 20.859 -6.379 -1.854 1 91.25 311 ALA B N 1
ATOM 5027 C CA . ALA B 1 311 ? 21.281 -7.094 -0.655 1 91.25 311 ALA B CA 1
ATOM 5028 C C . ALA B 1 311 ? 20.125 -7.832 -0.006 1 91.25 311 ALA B C 1
ATOM 5030 O O . ALA B 1 311 ? 20.328 -8.781 0.754 1 91.25 311 ALA B O 1
ATOM 5031 N N . ASN B 1 312 ? 18.938 -7.41 -0.295 1 91.56 312 ASN B N 1
ATOM 5032 C CA . ASN B 1 312 ? 17.766 -7.898 0.427 1 91.56 312 ASN B CA 1
ATOM 5033 C C . ASN B 1 312 ? 17.094 -9.039 -0.32 1 91.56 312 ASN B C 1
ATOM 5035 O O . ASN B 1 312 ? 16.172 -9.672 0.204 1 91.56 312 ASN B O 1
ATOM 5039 N N . ILE B 1 313 ? 17.469 -9.305 -1.509 1 89.19 313 ILE B N 1
ATOM 5040 C CA . ILE B 1 313 ? 16.859 -10.383 -2.279 1 89.19 313 ILE B CA 1
ATOM 5041 C C . ILE B 1 313 ? 17.531 -11.711 -1.934 1 89.19 313 ILE B C 1
ATOM 5043 O O . ILE B 1 313 ? 18.75 -11.766 -1.756 1 89.19 313 ILE B O 1
ATOM 5047 N N . THR B 1 314 ? 16.734 -12.672 -1.787 1 77.12 314 THR B N 1
ATOM 5048 C CA . THR B 1 314 ? 17.219 -14 -1.444 1 77.12 314 THR B CA 1
ATOM 5049 C C . THR B 1 314 ? 18.203 -14.5 -2.502 1 77.12 314 THR B C 1
ATOM 5051 O O . THR B 1 314 ? 17.922 -14.438 -3.699 1 77.12 314 THR B O 1
ATOM 5054 N N . SER B 1 315 ? 19.5 -14.477 -2.164 1 66.88 315 SER B N 1
ATOM 5055 C CA . SER B 1 315 ? 20.531 -14.898 -3.102 1 66.88 315 SER B CA 1
ATOM 5056 C C . SER B 1 315 ? 20.797 -16.406 -3 1 66.88 315 SER B C 1
ATOM 5058 O O . SER B 1 315 ? 20.344 -17.047 -2.051 1 66.88 315 SER B O 1
ATOM 5060 N N . ASP B 1 316 ? 21.203 -17.047 -4.117 1 59.78 316 ASP B N 1
ATOM 5061 C CA . ASP B 1 316 ? 21.672 -18.422 -4.16 1 59.78 316 ASP B CA 1
ATOM 5062 C C . ASP B 1 316 ? 22.672 -18.703 -3.051 1 59.78 316 ASP B C 1
ATOM 5064 O O . ASP B 1 316 ? 23.109 -19.844 -2.867 1 59.78 316 ASP B O 1
ATOM 5068 N N . SER B 1 317 ? 23.219 -17.672 -2.473 1 46.22 317 SER B N 1
ATOM 5069 C CA . SER B 1 317 ? 24.328 -18.047 -1.603 1 46.22 317 SER B CA 1
ATOM 5070 C C . SER B 1 317 ? 23.844 -18.844 -0.402 1 46.22 317 SER B C 1
ATOM 5072 O O . SER B 1 317 ? 22.766 -18.594 0.133 1 46.22 317 SER B O 1
ATOM 5074 N N . GLU B 1 318 ? 24.25 -20.141 -0.221 1 41.25 318 GLU B N 1
ATOM 5075 C CA . GLU B 1 318 ? 24.125 -21.234 0.728 1 41.25 318 GLU B CA 1
ATOM 5076 C C . GLU B 1 318 ? 23.938 -20.719 2.152 1 41.25 318 GLU B C 1
ATOM 5078 O O . GLU B 1 318 ? 23.703 -21.5 3.076 1 41.25 318 GLU B O 1
ATOM 5083 N N . GLY B 1 319 ? 24.359 -19.453 2.541 1 35.88 319 GLY B N 1
ATOM 5084 C CA . GLY B 1 319 ? 24.719 -19.312 3.943 1 35.88 319 GLY B CA 1
ATOM 5085 C C . GLY B 1 319 ? 23.516 -19.094 4.848 1 35.88 319 GLY B C 1
ATOM 5086 O O . GLY B 1 319 ? 23.672 -18.797 6.035 1 35.88 319 GLY B O 1
ATOM 5087 N N . TYR B 1 320 ? 22.359 -18.859 4.391 1 37.56 320 TYR B N 1
ATOM 5088 C CA . TYR B 1 320 ? 21.375 -18.422 5.383 1 37.56 320 TYR B CA 1
ATOM 5089 C C . TYR B 1 320 ? 20.828 -19.594 6.18 1 37.56 320 TYR B C 1
ATOM 5091 O O . TYR B 1 320 ? 19.875 -19.453 6.945 1 37.56 320 TYR B O 1
ATOM 5099 N N . ASN B 1 321 ? 21.016 -20.719 5.801 1 36.09 321 ASN B N 1
ATOM 5100 C CA . ASN B 1 321 ? 20.562 -21.734 6.75 1 36.09 321 ASN B CA 1
ATOM 5101 C C . ASN B 1 321 ? 20.969 -21.391 8.18 1 36.09 321 ASN B C 1
ATOM 5103 O O . ASN B 1 321 ? 20.906 -22.234 9.07 1 36.09 321 ASN B O 1
ATOM 5107 N N . GLU B 1 322 ? 21.797 -20.453 8.32 1 34.44 322 GLU B N 1
ATOM 5108 C CA . GLU B 1 322 ? 22.125 -20.375 9.742 1 34.44 322 GLU B CA 1
ATOM 5109 C C . GLU B 1 322 ? 20.906 -20 10.578 1 34.44 322 GLU B C 1
ATOM 5111 O O . GLU B 1 322 ? 19.922 -19.453 10.055 1 34.44 322 GLU B O 1
ATOM 5116 N N . ASP B 1 323 ? 20.891 -20.094 11.977 1 34.03 323 ASP B N 1
ATOM 5117 C CA . ASP B 1 323 ? 19.969 -20.109 13.109 1 34.03 323 ASP B CA 1
ATOM 5118 C C . ASP B 1 323 ? 19.078 -18.859 13.117 1 34.03 323 ASP B C 1
ATOM 5120 O O . ASP B 1 323 ? 19.547 -17.75 13.414 1 34.03 323 ASP B O 1
ATOM 5124 N N . ILE B 1 324 ? 18.406 -18.609 12.266 1 33.84 324 ILE B N 1
ATOM 5125 C CA . ILE B 1 324 ? 17.391 -17.594 12.555 1 33.84 324 ILE B CA 1
ATOM 5126 C C . ILE B 1 324 ? 16.672 -17.938 13.859 1 33.84 324 ILE B C 1
ATOM 5128 O O . ILE B 1 324 ? 15.812 -18.812 13.891 1 33.84 324 ILE B O 1
ATOM 5132 N N . LYS B 1 325 ? 17.172 -18.266 15.117 1 26.83 325 LYS B N 1
ATOM 5133 C CA . LYS B 1 325 ? 16.641 -18.328 16.484 1 26.83 325 LYS B CA 1
ATOM 5134 C C . LYS B 1 325 ? 16.188 -16.938 16.953 1 26.83 325 LYS B C 1
ATOM 5136 O O . LYS B 1 325 ? 16.891 -15.945 16.734 1 26.83 325 LYS B O 1
#